Protein AF-A0A819RSC4-F1 (afdb_monomer_lite)

Sequence (464 aa):
MFKIQFNNFFYFHYRSEEEITIDAHLESILASECTMIVLDTIETIIQVVQTTDCHQILLPGLLKILLHAFALNQSTWTLQNLFSHQRAIVYKFPELLFEEDTEHCADLCLRLLKHCSSCLSTVRSHASASLYLLMRQNFEIGNNFSRVKMQATMSLSWLVGQSTSQFNEIFLRKSLRTILTYADGDTDLQESAFPSQVKDLATNLYMILCDTVKLREAKDNPDMEIDLLHRIANCYQNSPDLRLTWLQNMAQKHLAMNHYAEAGMCLAHAASLVAEYLRMLESKSYMPDGCVALQKISMNLLEESAVSDDVVSPGDEGICTGKYFTENGFIGLMEQAAVFLTHAHMYEAVNNIYHVLTPIYEANRDFKKLSQVHSKLHEYFNRILVQGNKRLFGTYFRVGFYGTKFDELDGQEFIYKEPGITKLAEIASRLESFYIDKFGKTQVEMIKDSNDVNRASLDLANKK

Secondary structure (DSSP, 8-state):
-PPP------------HHHHHHHHHHHHHHHHHHHHHHHHHHHHHHHHHHHSS-HHHHHHHHHHHHHHHHHS---HHHHHHHHHHHHHHHHH-THHHHSTT-THHHHHHHHHHHHHT-S-HHHHHHHHHHHHHHHHHHHHHHS--HHHHHHHHHHHHHHHHS--TT--HHHHHHHHHHHHHHHHH-TTTTTSSHHHHHHHHHHHHHHHHHHHHHHHHGGG-HHHHHHHHHHHHHHTTT-HHHHHHHHHHHHHHHHHTT-HHHHHHHHHHHHHHHHHHHHHH---TTS--HHHHHTTT-GGGGGG---STTPPPTTGGGTT-STTSSHHHHHHHHHHHHHHHHHTT-HHHHHHHHHHHHHHHHHTT-HHHHHHHHHHHHHHHHHHHHHGGG----EEEEEE-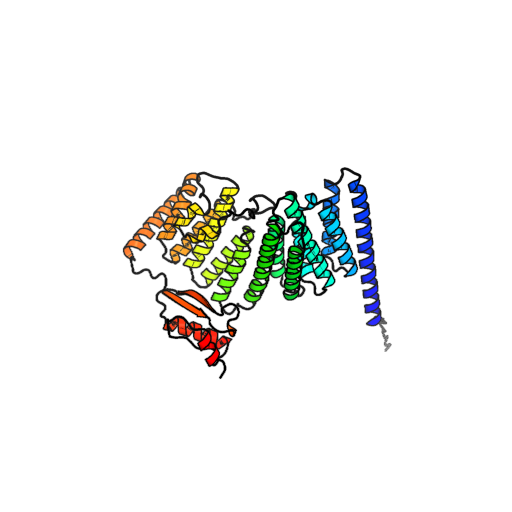-SGGGGGGTT-EEEEEESTT--HHHHHHHHHHHHHHHH-TTS-------S---HHHHTTTTT-

pLDDT: mean 83.89, std 13.03, range [25.47, 96.94]

Radius of gyration: 29.22 Å; chains: 1; bounding box: 73×76×99 Å

Foldseek 3Di:
DDDDDDDDPPPPPPQDPVNVVVVVVVVQVVVLVVLVVLLVVLVVVVVVCVVDVCCVPVLLVSLVVLLVVLVDDHDLVSLLSSLVSLLVSCVVCVCQQQPFPDPSLLSLLLSLLLQLQAPDPSSVLSSLVSLLSNQVSCCVVPVGPLVSLLSNLVSLVVVLVDPDPSGHLVSNLVSLVSNLVVLVVDPVCVVGCSSVNSVLSSVLSNLLSVLSVVLVVCPVPLVSNLVSLVSNLLSCLQQLVSNLVSLQVSLVSCVVVLVLLSSLVSLLLNLLLLLQLLCLVDNDPLADPGQVLLCQLPVCSCVSHPPDPSHDRPPTPCGLVDPLSDPVNSVVSLVSSLVSVVSLLVLSSNVSSVVRCVSVCVVVVVVVVVVVSVVVNVVSVVCCVVCPPVRFNFDKDKDADDDCVVPVRHGPIDIDTGGGDDDPVRVQVVVLVVVCVVPNPVPDDDDPDPDDDDNVVVVVVVVD

Structure (mmCIF, N/CA/C/O backbone):
data_AF-A0A819RSC4-F1
#
_entry.id   AF-A0A819RSC4-F1
#
loop_
_atom_site.group_PDB
_atom_site.id
_atom_site.type_symbol
_atom_site.label_atom_id
_atom_site.label_alt_id
_atom_site.label_comp_id
_atom_site.label_asym_id
_atom_site.label_entity_id
_atom_site.label_seq_id
_atom_site.pdbx_PDB_ins_code
_atom_site.Cartn_x
_atom_site.Cartn_y
_atom_site.Cartn_z
_atom_site.occupancy
_atom_site.B_iso_or_equiv
_atom_site.auth_seq_id
_atom_site.auth_comp_id
_atom_site.auth_asym_id
_atom_site.auth_atom_id
_atom_site.pdbx_PDB_model_num
ATOM 1 N N . MET A 1 1 ? 39.289 43.629 63.176 1.00 40.38 1 MET A N 1
ATOM 2 C CA . MET A 1 1 ? 38.766 43.086 61.903 1.00 40.38 1 MET A CA 1
ATOM 3 C C . MET A 1 1 ? 37.642 42.122 62.261 1.00 40.38 1 MET A C 1
ATOM 5 O O . MET A 1 1 ? 37.923 41.029 62.730 1.00 40.38 1 MET A O 1
ATOM 9 N N . PHE A 1 2 ? 36.389 42.574 62.182 1.00 25.47 2 PHE A N 1
ATOM 10 C CA . PHE A 1 2 ? 35.216 41.759 62.511 1.00 25.47 2 PHE A CA 1
ATOM 11 C C . PHE A 1 2 ? 34.883 40.871 61.309 1.00 25.47 2 PHE A C 1
ATOM 13 O O . PHE A 1 2 ? 34.701 41.382 60.207 1.00 25.47 2 PHE A O 1
ATOM 20 N N . LYS A 1 3 ? 34.860 39.550 61.504 1.00 28.22 3 LYS A N 1
ATOM 21 C CA . LYS A 1 3 ? 34.440 38.581 60.484 1.00 28.22 3 LYS A CA 1
ATOM 22 C C . LYS A 1 3 ? 33.028 38.111 60.825 1.00 28.22 3 LYS A C 1
ATOM 24 O O . LYS A 1 3 ? 32.810 37.572 61.903 1.00 28.22 3 LYS A O 1
ATOM 29 N N . ILE A 1 4 ? 32.093 38.349 59.911 1.00 32.22 4 ILE A N 1
ATOM 30 C CA . ILE A 1 4 ? 30.714 37.857 59.962 1.00 32.22 4 ILE A CA 1
ATOM 31 C C . ILE A 1 4 ? 30.671 36.574 59.126 1.00 32.22 4 ILE A C 1
ATOM 33 O O . ILE A 1 4 ? 31.043 36.594 57.954 1.00 32.22 4 ILE A O 1
ATOM 37 N N . GLN A 1 5 ? 30.255 35.464 59.734 1.00 33.38 5 GLN A N 1
ATOM 38 C CA . GLN A 1 5 ? 30.019 34.189 59.059 1.00 33.38 5 GLN A CA 1
ATOM 39 C C . GLN A 1 5 ? 28.531 34.097 58.700 1.00 33.38 5 GLN A C 1
ATOM 41 O O . GLN A 1 5 ? 27.681 34.062 59.585 1.00 33.38 5 GLN A O 1
ATOM 46 N N . PHE A 1 6 ? 28.217 34.071 57.405 1.00 31.48 6 PHE A N 1
ATOM 47 C CA . PHE A 1 6 ? 26.883 33.729 56.911 1.00 31.48 6 PHE A CA 1
ATOM 48 C C . PHE A 1 6 ? 26.770 32.203 56.821 1.00 31.48 6 PHE A C 1
ATOM 50 O O . PHE A 1 6 ? 27.417 31.590 55.976 1.00 31.48 6 PHE A O 1
ATOM 57 N N . ASN A 1 7 ? 25.945 31.590 57.671 1.00 35.22 7 ASN A N 1
ATOM 58 C CA . ASN A 1 7 ? 25.500 30.211 57.477 1.00 35.22 7 ASN A CA 1
ATOM 59 C C . ASN A 1 7 ? 24.165 30.243 56.725 1.00 35.22 7 ASN A C 1
ATOM 61 O O . ASN A 1 7 ? 23.136 30.590 57.301 1.00 35.22 7 ASN A O 1
ATOM 65 N N . ASN A 1 8 ? 24.183 29.879 55.443 1.00 33.16 8 ASN A N 1
ATOM 66 C CA . ASN A 1 8 ? 22.965 29.573 54.699 1.00 33.16 8 ASN A CA 1
ATOM 67 C C . ASN A 1 8 ? 22.534 28.146 55.072 1.00 33.16 8 ASN A C 1
ATOM 69 O O . ASN A 1 8 ? 23.106 27.174 54.582 1.00 33.16 8 ASN A O 1
ATOM 73 N N . PHE A 1 9 ? 21.548 28.009 55.960 1.00 40.41 9 PHE A N 1
ATOM 74 C CA . PHE A 1 9 ? 20.854 26.741 56.189 1.00 40.41 9 PHE A CA 1
ATOM 75 C C . PHE A 1 9 ? 19.840 26.520 55.057 1.00 40.41 9 PHE A C 1
ATOM 77 O O . PHE A 1 9 ? 18.652 26.780 55.216 1.00 40.41 9 PHE A O 1
ATOM 84 N N . PHE A 1 10 ? 20.299 26.036 53.903 1.00 38.00 10 PHE A N 1
ATOM 85 C CA . PHE A 1 10 ? 19.402 25.340 52.982 1.00 38.00 10 PHE A CA 1
ATOM 86 C C . PHE A 1 10 ? 19.316 23.882 53.435 1.00 38.00 10 PHE A C 1
ATOM 88 O O . PHE A 1 10 ? 20.167 23.062 53.096 1.00 38.00 10 PHE A O 1
ATOM 95 N N . TYR A 1 11 ? 18.293 23.565 54.231 1.00 36.34 11 TYR A N 1
ATOM 96 C CA . TYR A 1 11 ? 17.828 22.189 54.387 1.00 36.34 11 TYR A CA 1
ATOM 97 C C . TYR A 1 11 ? 17.262 21.742 53.032 1.00 36.34 11 TYR A C 1
ATOM 99 O O . TYR A 1 11 ? 16.083 21.931 52.748 1.00 36.34 11 TYR A O 1
ATOM 107 N N . PHE A 1 12 ? 18.096 21.158 52.173 1.00 40.34 12 PHE A N 1
ATOM 108 C CA . PHE A 1 12 ? 17.580 20.232 51.172 1.00 40.34 12 PHE A CA 1
ATOM 109 C C . PHE A 1 12 ? 17.104 19.002 51.947 1.00 40.34 12 PHE A C 1
ATOM 111 O O . PHE A 1 12 ? 17.919 18.226 52.443 1.00 40.34 12 PHE A O 1
ATOM 118 N N . HIS A 1 13 ? 15.788 18.854 52.115 1.00 47.19 13 HIS A N 1
ATOM 119 C CA . HIS A 1 13 ? 15.198 17.559 52.446 1.00 47.19 13 HIS A CA 1
ATOM 120 C C . HIS A 1 13 ? 15.581 16.598 51.315 1.00 47.19 13 HIS A C 1
ATOM 122 O O . HIS A 1 13 ? 14.974 16.609 50.245 1.00 47.19 13 HIS A O 1
ATOM 128 N N . TYR A 1 14 ? 16.636 15.811 51.524 1.00 46.72 14 TYR A N 1
ATOM 129 C CA . TYR A 1 14 ? 16.878 14.611 50.738 1.00 46.72 14 TYR A CA 1
ATOM 130 C C . TYR A 1 14 ? 15.759 13.635 51.098 1.00 46.72 14 TYR A C 1
ATOM 132 O O . TYR A 1 14 ? 15.850 12.928 52.097 1.00 46.72 14 TYR A O 1
ATOM 140 N N . ARG A 1 15 ? 14.671 13.673 50.323 1.00 59.03 15 ARG A N 1
ATOM 141 C CA . ARG A 1 15 ? 13.617 12.654 50.358 1.00 59.03 15 ARG A CA 1
ATOM 142 C C . ARG A 1 15 ? 14.289 11.305 50.100 1.00 59.03 15 ARG A C 1
ATOM 144 O O . ARG A 1 15 ? 15.075 11.198 49.154 1.00 59.03 15 ARG A O 1
ATOM 151 N N . SER A 1 16 ? 14.061 10.321 50.963 1.00 64.44 16 SER A N 1
ATOM 152 C CA . SER A 1 16 ? 14.660 8.993 50.791 1.00 64.44 16 SER A CA 1
ATOM 153 C C . SER A 1 16 ? 14.092 8.323 49.531 1.00 64.44 16 SER A C 1
ATOM 155 O O . SER A 1 16 ? 12.964 8.615 49.130 1.00 64.44 16 SER A O 1
ATOM 157 N N . GLU A 1 17 ? 14.848 7.428 48.880 1.00 67.75 17 GLU A N 1
ATOM 158 C CA . GLU A 1 17 ? 14.327 6.670 47.725 1.00 67.75 17 GLU A CA 1
ATOM 159 C C . GLU A 1 17 ? 13.026 5.932 48.082 1.00 67.75 17 GLU A C 1
ATOM 161 O O . GLU A 1 17 ? 12.098 5.897 47.279 1.00 67.75 17 GLU A O 1
ATOM 166 N N . GLU A 1 18 ? 12.911 5.436 49.317 1.00 70.06 18 GLU A N 1
ATOM 167 C CA . GLU A 1 18 ? 11.704 4.783 49.833 1.00 70.06 18 GLU A CA 1
ATOM 168 C C . GLU A 1 18 ? 10.497 5.734 49.889 1.00 70.06 18 GLU A C 1
ATOM 170 O O . GLU A 1 18 ? 9.427 5.383 49.393 1.00 70.06 18 GLU A O 1
ATOM 175 N N . GLU A 1 19 ? 10.657 6.960 50.399 1.00 73.38 19 GLU A N 1
ATOM 176 C CA . GLU A 1 19 ? 9.581 7.964 50.413 1.00 73.38 19 GLU A CA 1
ATOM 177 C C . GLU A 1 19 ? 9.130 8.335 48.996 1.00 73.38 19 GLU A C 1
ATOM 179 O O . GLU A 1 19 ? 7.933 8.440 48.736 1.00 73.38 19 GLU A O 1
ATOM 184 N N . ILE A 1 20 ? 10.071 8.457 48.054 1.00 75.94 20 ILE A N 1
ATOM 185 C CA . ILE A 1 20 ? 9.758 8.741 46.647 1.00 75.94 20 ILE A CA 1
ATOM 186 C C . ILE A 1 20 ? 8.961 7.584 46.025 1.00 75.94 20 ILE A C 1
ATOM 188 O O . ILE A 1 20 ? 8.004 7.827 45.290 1.00 75.94 20 ILE A O 1
ATOM 192 N N . THR A 1 21 ? 9.312 6.326 46.324 1.00 76.25 21 THR A N 1
ATOM 193 C CA . THR A 1 21 ? 8.556 5.168 45.813 1.00 76.25 21 THR A CA 1
ATOM 194 C C . THR A 1 21 ? 7.151 5.060 46.400 1.00 76.25 21 THR A C 1
ATOM 196 O O . THR A 1 21 ? 6.220 4.703 45.677 1.00 76.25 21 THR A O 1
ATOM 199 N N . ILE A 1 22 ? 6.977 5.390 47.682 1.00 80.94 22 ILE A N 1
ATOM 200 C CA . ILE A 1 22 ? 5.673 5.364 48.353 1.00 80.94 22 ILE A CA 1
ATOM 201 C C . ILE A 1 22 ? 4.768 6.465 47.795 1.00 80.94 22 ILE A C 1
ATOM 203 O O . ILE A 1 22 ? 3.619 6.186 47.452 1.00 80.94 22 ILE A O 1
ATOM 207 N N . ASP A 1 23 ? 5.288 7.683 47.635 1.00 79.94 23 ASP A N 1
ATOM 208 C CA . ASP A 1 23 ? 4.526 8.794 47.061 1.00 79.94 23 ASP A CA 1
ATOM 209 C C . ASP A 1 23 ? 4.118 8.501 45.610 1.00 79.94 23 ASP A C 1
ATOM 211 O O . ASP A 1 23 ? 2.953 8.666 45.254 1.00 79.94 23 ASP A O 1
ATOM 215 N N . ALA A 1 24 ? 5.025 7.954 44.793 1.00 78.00 24 ALA A N 1
ATOM 216 C CA . ALA A 1 24 ? 4.706 7.537 43.426 1.00 78.00 24 ALA A CA 1
ATOM 217 C C . ALA A 1 24 ? 3.633 6.430 43.379 1.00 78.00 24 ALA A C 1
ATOM 219 O O . ALA A 1 24 ? 2.792 6.398 42.477 1.00 78.00 24 ALA A O 1
ATOM 220 N N . HIS A 1 25 ? 3.635 5.517 44.354 1.00 81.88 25 HIS A N 1
ATOM 221 C CA . HIS A 1 25 ? 2.615 4.476 44.460 1.00 81.88 25 HIS A CA 1
ATOM 222 C C . HIS A 1 25 ? 1.244 5.049 44.845 1.00 81.88 25 HIS A C 1
ATOM 224 O O . HIS A 1 25 ? 0.236 4.684 44.238 1.00 81.88 25 HIS A O 1
ATOM 230 N N . LEU A 1 26 ? 1.202 5.979 45.804 1.00 84.75 26 LEU A N 1
ATOM 231 C CA . LEU A 1 26 ? -0.024 6.674 46.202 1.00 84.75 26 LEU A CA 1
ATOM 232 C C . LEU A 1 26 ? -0.603 7.503 45.051 1.00 84.75 26 LEU A C 1
ATOM 234 O O . LEU A 1 26 ? -1.805 7.429 44.795 1.00 84.75 26 LEU A O 1
ATOM 238 N N . GLU A 1 27 ? 0.242 8.226 44.312 1.00 83.38 27 GLU A N 1
ATOM 239 C CA . GLU A 1 27 ? -0.166 8.952 43.105 1.00 83.38 27 GLU A CA 1
ATOM 240 C C . GLU A 1 27 ? -0.742 8.004 42.043 1.00 83.38 27 GLU A C 1
ATOM 242 O O . GLU A 1 27 ? -1.782 8.297 41.451 1.00 83.38 27 GLU A O 1
ATOM 247 N N . SER A 1 28 ? -0.127 6.832 41.842 1.00 81.38 28 SER A N 1
ATOM 248 C CA . SER A 1 28 ? -0.633 5.822 40.906 1.00 81.38 28 SER A CA 1
ATOM 249 C C . SER A 1 28 ? -2.000 5.268 41.315 1.00 81.38 28 SER A C 1
ATOM 251 O O . SER A 1 28 ? -2.834 5.020 40.440 1.00 81.38 28 SER A O 1
ATOM 253 N N . ILE A 1 29 ? -2.235 5.038 42.610 1.00 86.31 29 ILE A N 1
ATOM 254 C CA . ILE A 1 29 ? -3.534 4.565 43.105 1.00 86.31 29 ILE A CA 1
ATOM 255 C C . ILE A 1 29 ? -4.583 5.661 42.931 1.00 86.31 29 ILE A C 1
ATOM 257 O O . ILE A 1 29 ? -5.649 5.400 42.379 1.00 86.31 29 ILE A O 1
ATOM 261 N N . LEU A 1 30 ? -4.267 6.896 43.325 1.00 87.19 30 LEU A N 1
ATOM 262 C CA . LEU A 1 30 ? -5.182 8.025 43.188 1.00 87.19 30 LEU A CA 1
ATOM 263 C C . LEU A 1 30 ? -5.580 8.253 41.723 1.00 87.19 30 LEU A C 1
ATOM 265 O O . LEU A 1 30 ? -6.756 8.446 41.428 1.00 87.19 30 LEU A O 1
ATOM 269 N N . ALA A 1 31 ? -4.626 8.174 40.791 1.00 86.50 31 ALA A N 1
ATOM 270 C CA . ALA A 1 31 ? -4.903 8.284 39.360 1.00 86.50 31 ALA A CA 1
ATOM 271 C C . ALA A 1 31 ? -5.828 7.160 38.849 1.00 86.50 31 ALA A C 1
ATOM 273 O O . ALA A 1 31 ? -6.721 7.411 38.031 1.00 86.50 31 ALA A O 1
ATOM 274 N N . SER A 1 32 ? -5.644 5.934 39.355 1.00 87.00 32 SER A N 1
ATOM 275 C CA . SER A 1 32 ? -6.509 4.791 39.045 1.00 87.00 32 SER A CA 1
ATOM 276 C C . SER A 1 32 ? -7.938 5.021 39.543 1.00 87.00 32 SER A C 1
ATOM 278 O O . SER A 1 32 ? -8.877 4.875 38.763 1.00 87.00 32 SER A O 1
ATOM 280 N N . GLU A 1 33 ? -8.104 5.438 40.799 1.00 88.69 33 GLU A N 1
ATOM 281 C CA . GLU A 1 33 ? -9.415 5.724 41.401 1.00 88.69 33 GLU A CA 1
ATOM 282 C C . GLU A 1 33 ? -10.136 6.869 40.683 1.00 88.69 33 GLU A C 1
ATOM 284 O O . GLU A 1 33 ? -11.301 6.735 40.316 1.00 88.69 33 GLU A O 1
ATOM 289 N N . CYS A 1 34 ? -9.436 7.967 40.381 1.00 89.06 34 CYS A N 1
ATOM 290 C CA . CYS A 1 34 ? -9.998 9.069 39.599 1.00 89.06 34 CYS A CA 1
ATOM 291 C C . CYS A 1 34 ? -10.530 8.589 38.242 1.00 89.06 34 CYS A C 1
ATOM 293 O O . CYS A 1 34 ? -11.625 8.973 37.835 1.00 89.06 34 CYS A O 1
ATOM 295 N N . THR A 1 35 ? -9.783 7.726 37.548 1.00 89.44 35 THR A N 1
ATOM 296 C CA . THR A 1 35 ? -10.214 7.195 36.247 1.00 89.44 35 THR A CA 1
ATOM 297 C C . THR A 1 35 ? -11.414 6.255 36.387 1.00 89.44 35 THR A C 1
ATOM 299 O O . THR A 1 35 ? -12.303 6.278 35.539 1.00 89.44 35 THR A O 1
ATOM 302 N N . MET A 1 36 ? -11.492 5.468 37.463 1.00 90.38 36 MET A N 1
ATOM 303 C CA . MET A 1 36 ? -12.662 4.628 37.737 1.00 90.38 36 MET A CA 1
ATOM 304 C C . MET A 1 36 ? -13.913 5.437 38.048 1.00 90.38 36 MET A C 1
ATOM 306 O O . MET A 1 36 ? -14.967 5.132 37.505 1.00 90.38 36 MET A O 1
ATOM 310 N N . ILE A 1 37 ? -13.796 6.504 38.840 1.00 91.50 37 ILE A N 1
ATOM 311 C CA . ILE A 1 37 ? -14.920 7.411 39.102 1.00 91.50 37 ILE A CA 1
ATOM 312 C C . ILE A 1 37 ? -15.421 8.007 37.783 1.00 91.50 37 ILE A C 1
ATOM 314 O O . ILE A 1 37 ? -16.626 8.066 37.547 1.00 91.50 37 ILE A O 1
ATOM 318 N N . VAL A 1 38 ? -14.509 8.400 36.886 1.00 90.69 38 VAL A N 1
ATOM 319 C CA . VAL A 1 38 ? -14.887 8.865 35.545 1.00 90.69 38 VAL A CA 1
ATOM 320 C C . VAL A 1 38 ? -15.645 7.774 34.783 1.00 90.69 38 VAL A C 1
ATOM 322 O O . VAL A 1 38 ? -16.690 8.069 34.210 1.00 90.69 38 VAL A O 1
ATOM 325 N N . LEU A 1 39 ? -15.194 6.517 34.811 1.00 90.12 39 LEU A N 1
ATOM 326 C CA . LEU A 1 39 ? -15.915 5.409 34.173 1.00 90.12 39 LEU A CA 1
ATOM 327 C C . LEU A 1 39 ? -17.315 5.187 34.756 1.00 90.12 39 LEU A C 1
ATOM 329 O O . LEU A 1 39 ? -18.268 5.071 33.989 1.00 90.12 39 LEU A O 1
ATOM 333 N N . ASP A 1 40 ? -17.461 5.213 36.079 1.00 90.88 40 ASP A N 1
ATOM 334 C CA . ASP A 1 40 ? -18.761 5.061 36.740 1.00 90.88 40 ASP A CA 1
ATOM 335 C C . ASP A 1 40 ? -19.718 6.204 36.365 1.00 90.88 40 ASP A C 1
ATOM 337 O O . ASP A 1 40 ? -20.911 5.991 36.119 1.00 90.88 40 ASP A O 1
ATOM 341 N N . THR A 1 41 ? -19.198 7.433 36.248 1.00 89.94 41 THR A N 1
ATOM 342 C CA . THR A 1 41 ? -19.998 8.565 35.757 1.00 89.94 41 THR A CA 1
ATOM 343 C C . THR A 1 41 ? -20.386 8.399 34.289 1.00 89.94 41 THR A C 1
ATOM 345 O O . THR A 1 41 ? -21.525 8.700 33.939 1.00 89.94 41 THR A O 1
ATOM 348 N N . ILE A 1 42 ? -19.496 7.870 33.440 1.00 88.69 42 ILE A N 1
ATOM 349 C CA . ILE A 1 42 ? -19.799 7.567 32.035 1.00 88.69 42 ILE A CA 1
ATOM 350 C C . ILE A 1 42 ? -20.917 6.525 31.946 1.00 88.69 42 ILE A C 1
ATOM 352 O O . ILE A 1 42 ? -21.870 6.746 31.206 1.00 88.69 42 ILE A O 1
ATOM 356 N N . GLU A 1 43 ? -20.857 5.436 32.717 1.00 87.75 43 GLU A N 1
ATOM 357 C CA . GLU A 1 43 ? -21.907 4.407 32.711 1.00 87.75 43 GLU A CA 1
ATOM 358 C C . GLU A 1 43 ? -23.248 4.971 33.198 1.00 87.75 43 GLU A C 1
ATOM 360 O O . GLU A 1 43 ? -24.289 4.711 32.594 1.00 87.75 43 GLU A O 1
ATOM 365 N N . THR A 1 44 ? -23.228 5.821 34.228 1.00 87.81 44 THR A N 1
ATOM 366 C CA . THR A 1 44 ? -24.434 6.514 34.707 1.00 87.81 44 THR A CA 1
ATOM 367 C C . THR A 1 44 ? -25.038 7.392 33.607 1.00 87.81 44 THR A C 1
ATOM 369 O O . THR A 1 44 ? -26.248 7.364 33.382 1.00 87.81 44 THR A O 1
ATOM 372 N N . ILE A 1 45 ? -24.208 8.143 32.874 1.00 86.31 45 ILE A N 1
ATOM 373 C CA . ILE A 1 45 ? -24.672 8.959 31.744 1.00 86.31 45 ILE A CA 1
ATOM 374 C C . ILE A 1 45 ? -25.218 8.063 30.629 1.00 86.31 45 ILE A C 1
ATOM 376 O O . ILE A 1 45 ? -26.273 8.376 30.087 1.00 86.31 45 ILE A O 1
ATOM 380 N N . ILE A 1 46 ? -24.565 6.942 30.305 1.00 85.81 46 ILE A N 1
ATOM 381 C CA . ILE A 1 46 ? -25.042 5.992 29.288 1.00 85.81 46 ILE A CA 1
ATOM 382 C C . ILE A 1 46 ? -26.429 5.456 29.653 1.00 85.81 46 ILE A C 1
ATOM 384 O O . ILE A 1 46 ? -27.298 5.410 28.787 1.00 85.81 46 ILE A O 1
ATOM 388 N N . GLN A 1 47 ? -26.668 5.101 30.918 1.00 85.94 47 GLN A N 1
ATOM 389 C CA . GLN A 1 47 ? -27.981 4.637 31.380 1.00 85.94 47 GLN A CA 1
ATOM 390 C C . GLN A 1 47 ? -29.065 5.710 31.219 1.00 85.94 47 GLN A C 1
ATOM 392 O O . GLN A 1 47 ? -30.164 5.410 30.760 1.00 85.94 47 GLN A O 1
ATOM 397 N N . VAL A 1 48 ? -28.758 6.973 31.534 1.00 84.94 48 VAL A N 1
ATOM 398 C CA . VAL A 1 48 ? -29.692 8.092 31.321 1.00 84.94 48 VAL A CA 1
ATOM 399 C C . VAL A 1 48 ? -29.933 8.321 29.830 1.00 84.94 48 VAL A C 1
ATOM 401 O O . VAL A 1 48 ? -31.075 8.471 29.397 1.00 84.94 48 VAL A O 1
ATOM 404 N N . VAL A 1 49 ? -28.873 8.291 29.025 1.00 83.62 49 VAL A N 1
ATOM 405 C CA . VAL A 1 49 ? -28.950 8.431 27.570 1.00 83.62 49 VAL A CA 1
ATOM 406 C C . VAL A 1 49 ? -29.804 7.318 26.964 1.00 83.62 49 VAL A C 1
ATOM 408 O O . VAL A 1 49 ? -30.616 7.612 26.111 1.00 83.62 49 VAL A O 1
ATOM 411 N N . GLN A 1 50 ? -29.753 6.078 27.454 1.00 81.12 50 GLN A N 1
ATOM 412 C CA . GLN A 1 50 ? -30.659 5.004 27.010 1.00 81.12 50 GLN A CA 1
ATOM 413 C C . GLN A 1 50 ? -32.148 5.290 27.235 1.00 81.12 50 GLN A C 1
ATOM 415 O O . GLN A 1 50 ? -32.990 4.717 26.551 1.00 81.12 50 GLN A O 1
ATOM 420 N N . THR A 1 51 ? -32.478 6.160 28.188 1.00 81.19 51 THR A N 1
ATOM 421 C CA . THR A 1 51 ? -33.863 6.551 28.484 1.00 81.19 51 THR A CA 1
ATOM 422 C C . THR A 1 51 ? -34.300 7.841 27.790 1.00 81.19 51 THR A C 1
ATOM 424 O O . THR A 1 51 ? -35.470 8.206 27.884 1.00 81.19 51 THR A O 1
ATOM 427 N N . THR A 1 52 ? -33.387 8.540 27.106 1.00 74.44 52 THR A N 1
ATOM 428 C CA . THR A 1 52 ? -33.624 9.878 26.548 1.00 74.44 52 THR A CA 1
ATOM 429 C C . THR A 1 52 ? -33.157 9.933 25.092 1.00 74.44 52 THR A C 1
ATOM 431 O O . THR A 1 52 ? -32.041 9.522 24.812 1.00 74.44 52 THR A O 1
ATOM 434 N N . ASP A 1 53 ? -33.903 10.551 24.171 1.00 70.44 53 ASP A N 1
ATOM 435 C CA . ASP A 1 53 ? -33.532 10.641 22.737 1.00 70.44 53 ASP A CA 1
ATOM 436 C C . ASP A 1 53 ? -32.292 11.534 22.436 1.00 70.44 53 ASP A C 1
ATOM 438 O O . ASP A 1 53 ? -32.095 12.023 21.326 1.00 70.44 53 ASP A O 1
ATOM 442 N N . CYS A 1 54 ? -31.418 11.787 23.416 1.00 70.94 54 CYS A N 1
ATOM 443 C CA . CYS A 1 54 ? -30.248 12.669 23.319 1.00 70.94 54 CYS A CA 1
ATOM 444 C C . CYS A 1 54 ? -28.963 11.955 22.843 1.00 70.94 54 CYS A C 1
ATOM 446 O O . CYS A 1 54 ? -27.859 12.483 23.021 1.00 70.94 54 CYS A O 1
ATOM 448 N N . HIS A 1 55 ? -29.090 10.761 22.258 1.00 71.88 55 HIS A N 1
ATOM 449 C CA . HIS A 1 55 ? -27.987 9.878 21.861 1.00 71.88 55 HIS A CA 1
ATOM 450 C C . HIS A 1 55 ? -26.924 10.572 20.998 1.00 71.88 55 HIS A C 1
ATOM 452 O O . HIS A 1 55 ? -25.737 10.525 21.323 1.00 71.88 55 HIS A O 1
ATOM 458 N N . GLN A 1 56 ? -27.353 11.281 19.951 1.00 69.12 56 GLN A N 1
ATOM 459 C CA . GLN A 1 56 ? -26.466 11.866 18.938 1.00 69.12 56 GLN A CA 1
ATOM 460 C C . GLN A 1 56 ? -25.534 12.965 19.480 1.00 69.12 56 GLN A C 1
ATOM 462 O O . GLN A 1 56 ? -24.487 13.229 18.898 1.00 69.12 56 GLN A O 1
ATOM 467 N N . ILE A 1 57 ? -25.877 13.598 20.609 1.00 74.56 57 ILE A N 1
ATOM 468 C CA . ILE A 1 57 ? -25.112 14.730 21.158 1.00 74.56 57 ILE A CA 1
ATOM 469 C C . ILE A 1 57 ? -24.102 14.263 22.214 1.00 74.56 57 ILE A C 1
ATOM 471 O O . ILE A 1 57 ? -22.964 14.731 22.243 1.00 74.56 57 ILE A O 1
ATOM 475 N N . LEU A 1 58 ? -24.510 13.353 23.104 1.00 80.19 58 LEU A N 1
ATOM 476 C CA . LEU A 1 58 ? -23.717 12.989 24.284 1.00 80.19 58 LEU A CA 1
ATOM 477 C C . LEU A 1 58 ? -22.720 11.856 24.011 1.00 80.19 58 LEU A C 1
ATOM 479 O O . LEU A 1 58 ? -21.595 11.904 24.513 1.00 80.19 58 LEU A O 1
ATOM 483 N N . LEU A 1 59 ? -23.091 10.865 23.193 1.00 80.94 59 LEU A N 1
ATOM 484 C CA . LEU A 1 59 ? -22.260 9.683 22.930 1.00 80.94 59 LEU A CA 1
ATOM 485 C C . LEU A 1 59 ? -20.883 10.009 22.312 1.00 80.94 59 LEU A C 1
ATOM 487 O O . LEU A 1 59 ? -19.890 9.463 22.804 1.00 80.94 59 LEU A O 1
ATOM 491 N N . PRO A 1 60 ? -20.751 10.931 21.332 1.00 82.31 60 PRO A N 1
ATOM 492 C CA . PRO A 1 60 ? -19.438 11.306 20.800 1.00 82.31 60 PRO A CA 1
ATOM 493 C C . PRO A 1 60 ? -18.522 11.929 21.862 1.00 82.31 60 PRO A C 1
ATOM 495 O O . PRO A 1 60 ? -17.319 11.670 21.890 1.00 82.31 60 PRO A O 1
ATOM 498 N N . GLY A 1 61 ? -19.086 12.729 22.775 1.00 84.19 61 GLY A N 1
ATOM 499 C CA . GLY A 1 61 ? -18.344 13.322 23.889 1.00 84.19 61 GLY A CA 1
ATOM 500 C C . GLY A 1 61 ? -17.815 12.268 24.862 1.00 84.19 61 GLY A C 1
ATOM 501 O O . GLY A 1 61 ? -16.643 12.307 25.235 1.00 84.19 61 GLY A O 1
ATOM 502 N N . LEU A 1 62 ? -18.649 11.285 25.218 1.00 85.75 62 LEU A N 1
ATOM 503 C CA . LEU A 1 62 ? -18.253 10.167 26.083 1.00 85.75 62 LEU A CA 1
ATOM 504 C C . LEU A 1 62 ? -17.147 9.322 25.446 1.00 85.75 62 LEU A C 1
ATOM 506 O O . LEU A 1 62 ? -16.174 8.964 26.113 1.00 85.75 62 LEU A O 1
ATOM 510 N N . LEU A 1 63 ? -17.253 9.058 24.142 1.00 85.31 63 LEU A N 1
ATOM 511 C CA . LEU A 1 63 ? -16.237 8.320 23.404 1.00 85.31 63 LEU A CA 1
ATOM 512 C C . LEU A 1 63 ? -14.896 9.065 23.386 1.00 85.31 63 LEU A C 1
ATOM 514 O O . LEU A 1 63 ? -13.863 8.446 23.627 1.00 85.31 63 LEU A O 1
ATOM 518 N N . LYS A 1 64 ? -14.891 10.392 23.199 1.00 86.75 64 LYS A N 1
ATOM 519 C CA . LYS A 1 64 ? -13.667 11.211 23.294 1.00 86.75 64 LYS A CA 1
ATOM 520 C C . LYS A 1 64 ? -13.008 11.127 24.671 1.00 86.75 64 LYS A C 1
ATOM 522 O O . LYS A 1 64 ? -11.784 11.035 24.747 1.00 86.75 64 LYS A O 1
ATOM 527 N N . ILE A 1 65 ? -13.789 11.126 25.755 1.00 89.19 65 ILE A N 1
ATOM 528 C CA . ILE A 1 65 ? -13.255 10.978 27.121 1.00 89.19 65 ILE A CA 1
ATOM 529 C C . ILE A 1 65 ? -12.605 9.600 27.290 1.00 89.19 65 ILE A C 1
ATOM 531 O O . ILE A 1 65 ? -11.497 9.494 27.815 1.00 89.19 65 ILE A O 1
ATOM 535 N N . LEU A 1 66 ? -13.258 8.548 26.800 1.00 89.19 66 LEU A N 1
ATOM 536 C CA . LEU A 1 66 ? -12.746 7.182 26.872 1.00 89.19 66 LEU A CA 1
ATOM 537 C C . LEU A 1 66 ? -11.483 6.985 26.010 1.00 89.19 66 LEU A C 1
ATOM 539 O O . LEU A 1 66 ? -10.519 6.365 26.460 1.00 89.19 66 LEU A O 1
ATOM 543 N N . LEU A 1 67 ? -11.431 7.579 24.815 1.00 89.00 67 LEU A N 1
ATOM 544 C CA . LEU A 1 67 ? -10.234 7.612 23.965 1.00 89.00 67 LEU A CA 1
ATOM 545 C C . LEU A 1 67 ? -9.081 8.374 24.625 1.00 89.00 67 LEU A C 1
ATOM 547 O O . LEU A 1 67 ? -7.939 7.908 24.611 1.00 89.00 67 LEU A O 1
ATOM 551 N N . HIS A 1 68 ? -9.379 9.502 25.276 1.00 89.69 68 HIS A N 1
ATOM 552 C CA . HIS A 1 68 ? -8.395 10.236 26.062 1.00 89.69 68 HIS A CA 1
ATOM 553 C C . HIS A 1 68 ? -7.861 9.382 27.219 1.00 89.69 68 HIS A C 1
ATOM 555 O O . HIS A 1 68 ? -6.649 9.293 27.399 1.00 89.69 68 HIS A O 1
ATOM 561 N N . ALA A 1 69 ? -8.730 8.670 27.942 1.00 89.06 69 ALA A N 1
ATOM 562 C CA . ALA A 1 69 ? -8.315 7.762 29.007 1.00 89.06 69 ALA A CA 1
ATOM 563 C C . ALA A 1 69 ? -7.391 6.639 28.493 1.00 89.06 69 ALA A C 1
ATOM 565 O O . ALA A 1 69 ? -6.398 6.334 29.153 1.00 89.06 69 ALA A O 1
ATOM 566 N N . PHE A 1 70 ? -7.641 6.089 27.296 1.00 88.44 70 PHE A N 1
ATOM 567 C CA . PHE A 1 70 ? -6.750 5.117 26.642 1.00 88.44 70 PHE A CA 1
ATOM 568 C C . PHE A 1 70 ? -5.396 5.687 26.202 1.00 88.44 70 PHE A C 1
ATOM 570 O O . PHE A 1 70 ? -4.439 4.921 26.044 1.00 88.44 70 PHE A O 1
ATOM 577 N N . ALA A 1 71 ? -5.315 6.995 25.946 1.00 86.50 71 ALA A N 1
ATOM 578 C CA . ALA A 1 71 ? -4.081 7.668 25.552 1.00 86.50 71 ALA A CA 1
ATOM 579 C C . ALA A 1 71 ? -3.118 7.881 26.731 1.00 86.50 71 ALA A C 1
ATOM 581 O O . ALA A 1 71 ? -1.908 7.999 26.513 1.00 86.50 71 ALA A O 1
ATOM 582 N N . LEU A 1 72 ? -3.648 7.921 27.956 1.00 85.81 72 LEU A N 1
ATOM 583 C CA . LEU A 1 72 ? -2.892 8.104 29.191 1.00 85.81 72 LEU A CA 1
ATOM 584 C C . LEU A 1 72 ? -2.219 6.801 29.658 1.00 85.81 72 LEU A C 1
ATOM 586 O O . LEU A 1 72 ? -2.592 5.693 29.267 1.00 85.81 72 LEU A O 1
ATOM 590 N N . ASN A 1 73 ? -1.222 6.934 30.536 1.00 82.00 73 ASN A N 1
ATOM 591 C CA . ASN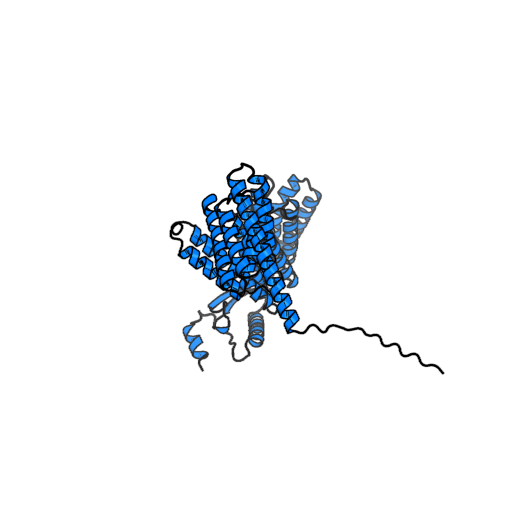 A 1 73 ? -0.570 5.795 31.185 1.00 82.00 73 ASN A CA 1
ATOM 592 C C . ASN A 1 73 ? -1.446 5.280 32.332 1.00 82.00 73 ASN A C 1
ATOM 594 O O . ASN A 1 73 ? -1.326 5.730 33.467 1.00 82.00 73 ASN A O 1
ATOM 598 N N . GLN A 1 74 ? -2.338 4.350 32.010 1.00 85.62 74 GLN A N 1
ATOM 599 C CA . GLN A 1 74 ? -3.295 3.780 32.953 1.00 85.62 74 GLN A CA 1
ATOM 600 C C . GLN A 1 74 ? -2.768 2.510 33.628 1.00 85.62 74 GLN A C 1
ATOM 602 O O . GLN A 1 74 ? -1.931 1.790 33.077 1.00 85.62 74 GLN A O 1
ATOM 607 N N . SER A 1 75 ? -3.299 2.209 34.816 1.00 88.06 75 SER A N 1
ATOM 608 C CA . SER A 1 75 ? -3.011 0.949 35.505 1.00 88.06 75 SER A CA 1
ATOM 609 C C . SER A 1 75 ? -3.617 -0.243 34.749 1.00 88.06 75 SER A C 1
ATOM 611 O O . SER A 1 75 ? -4.608 -0.106 34.028 1.00 88.06 75 SER A O 1
ATOM 613 N N . THR A 1 76 ? -3.063 -1.444 34.940 1.00 87.50 76 THR A N 1
ATOM 614 C CA . THR A 1 76 ? -3.589 -2.673 34.316 1.00 87.50 76 THR A CA 1
ATOM 615 C C . THR A 1 76 ? -5.061 -2.901 34.647 1.00 87.50 76 THR A C 1
ATOM 617 O O . THR A 1 76 ? -5.832 -3.287 33.774 1.00 87.50 76 THR A O 1
ATOM 620 N N . TRP A 1 77 ? -5.451 -2.653 35.898 1.00 88.00 77 TRP A N 1
ATOM 621 C CA . TRP A 1 77 ? -6.821 -2.860 36.354 1.00 88.00 77 TRP A CA 1
ATOM 622 C C . TRP A 1 77 ? -7.777 -1.821 35.750 1.00 88.00 77 TRP A C 1
ATOM 624 O O . TRP A 1 77 ? -8.817 -2.182 35.202 1.00 88.00 77 TRP A O 1
ATOM 634 N N . THR A 1 78 ? -7.378 -0.548 35.716 1.00 89.81 78 THR A N 1
ATOM 635 C CA . THR A 1 78 ? -8.143 0.513 35.041 1.00 89.81 78 THR A CA 1
ATOM 636 C C . THR A 1 78 ? -8.316 0.218 33.550 1.00 89.81 78 THR A C 1
ATOM 638 O O . THR A 1 78 ? -9.411 0.371 33.015 1.00 89.81 78 THR A O 1
ATOM 641 N N . LEU A 1 79 ? -7.267 -0.266 32.871 1.00 91.88 79 LEU A N 1
ATOM 642 C CA . LEU A 1 79 ? -7.332 -0.645 31.457 1.00 91.88 79 LEU A CA 1
ATOM 643 C C . LEU A 1 79 ? -8.333 -1.776 31.203 1.00 91.88 79 LEU A C 1
ATOM 645 O O . LEU A 1 79 ? -9.072 -1.716 30.225 1.00 91.88 79 LEU A O 1
ATOM 649 N N . GLN A 1 80 ? -8.401 -2.787 32.073 1.00 92.44 80 GLN A N 1
ATOM 650 C CA . GLN A 1 80 ? -9.393 -3.863 31.951 1.00 92.44 80 GLN A CA 1
ATOM 651 C C . GLN A 1 80 ? -10.823 -3.316 31.970 1.00 92.44 80 GLN A C 1
ATOM 653 O O . GLN A 1 80 ? -11.634 -3.689 31.118 1.00 92.44 80 GLN A O 1
ATOM 658 N N . ASN A 1 81 ? -11.109 -2.393 32.890 1.00 91.38 81 ASN A N 1
ATOM 659 C CA . ASN A 1 81 ? -12.411 -1.738 32.981 1.00 91.38 81 ASN A CA 1
ATOM 660 C C . ASN A 1 81 ? -12.676 -0.823 31.780 1.00 91.38 81 ASN A C 1
ATOM 662 O O . ASN A 1 81 ? -13.772 -0.876 31.223 1.00 91.38 81 ASN A O 1
ATOM 666 N N . LEU A 1 82 ? -11.675 -0.065 31.316 1.00 93.06 82 LEU A N 1
ATOM 667 C CA . LEU A 1 82 ? -11.761 0.747 30.096 1.00 93.06 82 LEU A CA 1
ATOM 668 C C . LEU A 1 82 ? -12.125 -0.105 28.875 1.00 93.06 82 LEU A C 1
ATOM 670 O O . LEU A 1 82 ? -13.046 0.241 28.141 1.00 93.06 82 LEU A O 1
ATOM 674 N N . PHE A 1 83 ? -11.458 -1.246 28.671 1.00 94.12 83 PHE A N 1
ATOM 675 C CA . PHE A 1 83 ? -11.775 -2.151 27.564 1.00 94.12 83 PHE A CA 1
ATOM 676 C C . PHE A 1 83 ? -13.180 -2.749 27.678 1.00 94.12 83 PHE A C 1
ATOM 678 O O . PHE A 1 83 ? -13.847 -2.940 26.665 1.00 94.12 83 PHE A O 1
ATOM 685 N N . SER A 1 84 ? -13.644 -3.061 28.888 1.00 92.06 84 SER A N 1
ATOM 686 C CA . SER A 1 84 ? -15.002 -3.575 29.098 1.00 92.06 84 SER A CA 1
ATOM 687 C C . SER A 1 84 ? -16.070 -2.528 28.777 1.00 92.06 84 SER A C 1
ATOM 689 O O . SER A 1 84 ? -17.000 -2.842 28.038 1.00 92.06 84 SER A O 1
ATOM 691 N N . HIS A 1 85 ? -15.896 -1.282 29.231 1.00 90.75 85 HIS A N 1
ATOM 692 C CA . HIS A 1 85 ? -16.795 -0.176 28.883 1.00 90.75 85 HIS A CA 1
ATOM 693 C C . HIS A 1 85 ? -16.748 0.136 27.386 1.00 90.75 85 HIS A C 1
ATOM 695 O O . HIS A 1 85 ? -17.790 0.295 26.758 1.00 90.75 85 HIS A O 1
ATOM 701 N N . GLN A 1 86 ? -15.554 0.141 26.787 1.00 92.69 86 GLN A N 1
ATOM 702 C CA . GLN A 1 86 ? -15.384 0.318 25.347 1.00 92.69 86 GLN A CA 1
ATOM 703 C C . GLN A 1 86 ? -16.189 -0.720 24.562 1.00 92.69 86 GLN A C 1
ATOM 705 O O . GLN A 1 86 ? -16.973 -0.347 23.696 1.00 92.69 86 GLN A O 1
ATOM 710 N N . ARG A 1 87 ? -16.045 -2.013 24.879 1.00 93.12 87 ARG A N 1
ATOM 711 C CA . ARG A 1 87 ? -16.806 -3.078 24.209 1.00 93.12 87 ARG A CA 1
ATOM 712 C C . ARG A 1 87 ? -18.312 -2.926 24.409 1.00 93.12 87 ARG A C 1
ATOM 714 O O . ARG A 1 87 ? -19.060 -3.106 23.455 1.00 93.12 87 ARG A O 1
ATOM 721 N N . ALA A 1 88 ? -18.749 -2.570 25.618 1.00 90.75 88 ALA A N 1
ATOM 722 C CA . ALA A 1 88 ? -20.162 -2.357 25.914 1.00 90.75 88 ALA A CA 1
ATOM 723 C C . ALA A 1 88 ? -20.757 -1.199 25.097 1.00 90.75 88 ALA A C 1
ATOM 725 O O . ALA A 1 88 ? -21.856 -1.340 24.570 1.00 90.75 88 ALA A O 1
ATOM 726 N N . ILE A 1 89 ? -20.032 -0.085 24.952 1.00 87.75 89 ILE A N 1
ATOM 727 C CA . ILE A 1 89 ? -20.465 1.061 24.141 1.00 87.75 89 ILE A CA 1
ATOM 728 C C . ILE A 1 89 ? -20.564 0.671 22.668 1.00 87.75 89 ILE A C 1
ATOM 730 O O . ILE A 1 89 ? -21.588 0.939 22.052 1.00 87.75 89 ILE A O 1
ATOM 734 N N . VAL A 1 90 ? -19.542 0.005 22.120 1.00 88.81 90 VAL A N 1
ATOM 735 C CA . VAL A 1 90 ? -19.532 -0.417 20.708 1.00 88.81 90 VAL A CA 1
ATOM 736 C C . VAL A 1 90 ? -20.664 -1.388 20.400 1.00 88.81 90 VAL A C 1
ATOM 738 O O . VAL A 1 90 ? -21.307 -1.255 19.370 1.00 88.81 90 VAL A O 1
ATOM 741 N N . TYR A 1 91 ? -20.930 -2.335 21.299 1.00 88.31 91 TYR A N 1
ATOM 742 C CA . TYR A 1 91 ? -22.018 -3.293 21.129 1.00 88.31 91 TYR A CA 1
ATOM 743 C C . TYR A 1 91 ? -23.405 -2.638 21.249 1.00 88.31 91 TYR A C 1
ATOM 745 O O . TYR A 1 91 ? -24.327 -2.998 20.528 1.00 88.31 91 TYR A O 1
ATOM 753 N N . LYS A 1 92 ? -23.577 -1.675 22.168 1.00 87.44 92 LYS A N 1
ATOM 754 C CA . LYS A 1 92 ? -24.863 -0.983 22.381 1.00 87.44 92 LYS A CA 1
ATOM 755 C C . LYS A 1 92 ? -25.162 0.070 21.309 1.00 87.44 92 LYS A C 1
ATOM 757 O O . LYS A 1 92 ? -26.327 0.283 20.996 1.00 87.44 92 LYS A O 1
ATOM 762 N N . PHE A 1 93 ? -24.135 0.753 20.805 1.00 84.94 93 PHE A N 1
ATOM 763 C CA . PHE A 1 93 ? -24.256 1.887 19.886 1.00 84.94 93 PHE A CA 1
ATOM 764 C C . PHE A 1 93 ? -23.234 1.770 18.746 1.00 84.94 93 PHE A C 1
ATOM 766 O O . PHE A 1 93 ? -22.309 2.584 18.664 1.00 84.94 93 PHE A O 1
ATOM 773 N N . PRO A 1 94 ? -23.358 0.760 17.872 1.00 82.94 94 PRO A N 1
ATOM 774 C CA . PRO A 1 94 ? -22.394 0.561 16.796 1.00 82.94 94 PRO A CA 1
ATOM 775 C C . PRO A 1 94 ? -22.436 1.704 15.763 1.00 82.94 94 PRO A C 1
ATOM 777 O O . PRO A 1 94 ? -21.395 2.097 15.239 1.00 82.94 94 PRO A O 1
ATOM 780 N N . GLU A 1 95 ? -23.605 2.321 15.561 1.00 79.38 95 GLU A N 1
ATOM 781 C CA . GLU A 1 95 ? -23.821 3.501 14.702 1.00 79.38 95 GLU A CA 1
ATOM 782 C C . GLU A 1 95 ? -22.849 4.651 15.030 1.00 79.38 95 GLU A C 1
ATOM 784 O O . GLU A 1 95 ? -22.311 5.290 14.131 1.00 79.38 95 GLU A O 1
ATOM 789 N N . LEU A 1 96 ? -22.487 4.826 16.310 1.00 78.31 96 LEU A N 1
ATOM 790 C CA . LEU A 1 96 ? -21.554 5.865 16.766 1.00 78.31 96 LEU A CA 1
ATOM 791 C C . LEU A 1 96 ? -20.171 5.795 16.096 1.00 78.31 96 LEU A C 1
ATOM 793 O O . LEU A 1 96 ? -19.486 6.813 15.985 1.00 78.31 96 LEU A O 1
ATOM 797 N N . LEU A 1 97 ? -19.719 4.594 15.733 1.00 77.06 97 LEU A N 1
ATOM 798 C CA . LEU A 1 97 ? -18.401 4.364 15.139 1.00 77.06 97 LEU A CA 1
ATOM 799 C C . LEU A 1 97 ? -18.450 4.105 13.640 1.00 77.06 97 LEU A C 1
ATOM 801 O O . LEU A 1 97 ? -17.423 4.283 12.986 1.00 77.06 97 LEU A O 1
ATOM 805 N N . PHE A 1 98 ? -19.584 3.624 13.129 1.00 75.75 98 PHE A N 1
ATOM 806 C CA . PHE A 1 98 ? -19.684 3.095 11.772 1.00 75.75 98 PHE A CA 1
ATOM 807 C C . PHE A 1 98 ? -20.517 3.965 10.823 1.00 75.75 98 PHE A C 1
ATOM 809 O O . PHE A 1 98 ? -20.433 3.739 9.621 1.00 75.75 98 PHE A O 1
ATOM 816 N N . GLU A 1 99 ? -21.212 5.000 11.307 1.00 71.12 99 GLU A N 1
ATOM 817 C CA . GLU A 1 99 ? -21.801 6.035 10.444 1.00 71.12 99 GLU A CA 1
ATOM 818 C C . GLU A 1 99 ? -20.734 6.971 9.842 1.00 71.12 99 GLU A C 1
ATOM 820 O O . GLU A 1 99 ? -19.664 7.198 10.432 1.00 71.12 99 GLU A O 1
ATOM 825 N N . GLU A 1 100 ? -21.021 7.474 8.638 1.00 54.31 100 GLU A N 1
ATOM 826 C CA . GLU A 1 100 ? -20.199 8.418 7.870 1.00 54.31 100 GLU A CA 1
ATOM 827 C C . GLU A 1 100 ? -19.911 9.669 8.739 1.00 54.31 100 GLU A C 1
ATOM 829 O O . GLU A 1 100 ? -20.816 10.184 9.385 1.00 54.31 100 GLU A O 1
ATOM 834 N N . ASP A 1 101 ? -18.645 10.114 8.814 1.00 55.28 101 ASP A N 1
ATOM 835 C CA . ASP A 1 101 ? -18.131 11.302 9.554 1.00 55.28 101 ASP A CA 1
ATOM 836 C C . ASP A 1 101 ? -17.485 11.127 10.947 1.00 55.28 101 ASP A C 1
ATOM 838 O O . ASP A 1 101 ? -17.202 12.115 11.634 1.00 55.28 101 ASP A O 1
ATOM 842 N N . THR A 1 102 ? -17.141 9.914 11.394 1.00 61.84 102 THR A N 1
ATOM 843 C CA . THR A 1 102 ? -16.511 9.748 12.726 1.00 61.84 102 THR A CA 1
ATOM 844 C C . THR A 1 102 ? -15.011 9.401 12.696 1.00 61.84 102 THR A C 1
ATOM 846 O O . THR A 1 102 ? -14.611 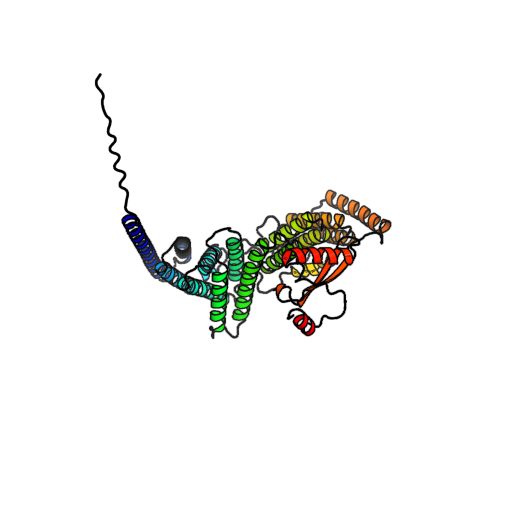8.242 12.592 1.00 61.84 102 THR A O 1
ATOM 849 N N . GLU A 1 103 ? -14.150 10.406 12.938 1.00 73.81 103 GLU A N 1
ATOM 850 C CA . GLU A 1 103 ? -12.694 10.249 13.203 1.00 73.81 103 GLU A CA 1
ATOM 851 C C . GLU A 1 103 ? -12.388 9.316 14.398 1.00 73.81 103 GLU A C 1
ATOM 853 O O . GLU A 1 103 ? -11.268 8.839 14.590 1.00 73.81 103 GLU A O 1
ATOM 858 N N . HIS A 1 104 ? -13.395 9.031 15.224 1.00 83.19 104 HIS A N 1
ATOM 859 C CA . HIS A 1 104 ? -13.265 8.236 16.439 1.00 83.19 104 HIS A CA 1
ATOM 860 C C . HIS A 1 104 ? -12.887 6.772 16.176 1.00 83.19 104 HIS A C 1
ATOM 862 O O . HIS A 1 104 ? -12.195 6.179 17.002 1.00 83.19 104 HIS A O 1
ATOM 868 N N . CYS A 1 105 ? -13.302 6.187 15.044 1.00 86.75 105 CYS A N 1
ATOM 869 C CA . CYS A 1 105 ? -12.929 4.813 14.693 1.00 86.75 105 CYS A CA 1
ATOM 870 C C . CYS A 1 105 ? -11.416 4.696 14.439 1.00 86.75 105 CYS A C 1
ATOM 872 O O . CYS A 1 105 ? -10.778 3.745 14.901 1.00 86.75 105 CYS A O 1
ATOM 874 N N . ALA A 1 106 ? -10.828 5.713 13.799 1.00 85.38 106 ALA A N 1
ATOM 875 C CA . ALA A 1 106 ? -9.392 5.807 13.558 1.00 85.38 106 ALA A CA 1
ATOM 876 C C . ALA A 1 106 ? -8.595 5.898 14.871 1.00 85.38 106 ALA A C 1
ATOM 878 O O . ALA A 1 106 ? -7.709 5.075 15.111 1.00 85.38 106 ALA A O 1
ATOM 879 N N . ASP A 1 107 ? -8.940 6.842 15.760 1.00 87.69 107 ASP A N 1
ATOM 880 C CA . ASP A 1 107 ? -8.250 6.985 17.055 1.00 87.69 107 ASP A CA 1
ATOM 881 C C . ASP A 1 107 ? -8.442 5.728 17.917 1.00 87.69 107 ASP A C 1
ATOM 883 O O . ASP A 1 107 ? -7.485 5.239 18.516 1.00 87.69 107 ASP A O 1
ATOM 887 N N . LEU A 1 108 ? -9.632 5.114 17.913 1.00 91.00 108 LEU A N 1
ATOM 888 C CA . LEU A 1 108 ? -9.863 3.861 18.631 1.00 91.00 108 LEU A CA 1
ATOM 889 C C . LEU A 1 108 ? -8.964 2.730 18.116 1.00 91.00 108 LEU A C 1
ATOM 891 O O . LEU A 1 108 ? -8.278 2.095 18.919 1.00 91.00 108 LEU A O 1
ATOM 895 N N . CYS A 1 109 ? -8.920 2.498 16.800 1.00 92.19 109 CYS A N 1
ATOM 896 C CA . CYS A 1 109 ? -8.048 1.485 16.197 1.00 92.19 109 CYS A CA 1
ATOM 897 C C . CYS A 1 109 ? -6.577 1.724 16.562 1.00 92.19 109 CYS A C 1
ATOM 899 O O . CYS A 1 109 ? -5.873 0.784 16.948 1.00 92.19 109 CYS A O 1
ATOM 901 N N . LEU A 1 110 ? -6.132 2.983 16.535 1.00 90.81 110 LEU A N 1
ATOM 902 C CA . LEU A 1 110 ? -4.784 3.376 16.927 1.00 90.81 110 LEU A CA 1
ATOM 903 C C . LEU A 1 110 ? -4.477 3.038 18.390 1.00 90.81 110 LEU A C 1
ATOM 905 O O . LEU A 1 110 ? -3.441 2.427 18.684 1.00 90.81 110 LEU A O 1
ATOM 909 N N . ARG A 1 111 ? -5.368 3.398 19.324 1.00 91.25 111 ARG A N 1
ATOM 910 C CA . ARG A 1 111 ? -5.188 3.079 20.751 1.00 91.25 111 ARG A CA 1
ATOM 911 C C . ARG A 1 111 ? -5.186 1.575 20.993 1.00 91.25 111 ARG A C 1
ATOM 913 O O . ARG A 1 111 ? -4.331 1.088 21.735 1.00 91.25 111 ARG A O 1
ATOM 920 N N . LEU A 1 112 ? -6.095 0.832 20.362 1.00 93.50 112 LEU A N 1
ATOM 921 C CA . LEU A 1 112 ? -6.170 -0.621 20.510 1.00 93.50 112 LEU A CA 1
ATOM 922 C C . LEU A 1 112 ? -4.900 -1.303 19.997 1.00 93.50 112 LEU A C 1
ATOM 924 O O . LEU A 1 112 ? -4.322 -2.114 20.718 1.00 93.50 112 LEU A O 1
ATOM 928 N N . LEU A 1 113 ? -4.404 -0.929 18.813 1.00 91.50 113 LEU A N 1
ATOM 929 C CA . LEU A 1 113 ? -3.160 -1.481 18.266 1.00 91.50 113 LEU A CA 1
ATOM 930 C C . LEU A 1 113 ? -1.941 -1.151 19.134 1.00 91.50 113 LEU A C 1
ATOM 932 O O . LEU A 1 113 ? -1.091 -2.019 19.350 1.00 91.50 113 LEU A O 1
ATOM 936 N N . LYS A 1 114 ? -1.880 0.059 19.708 1.00 90.38 114 LYS A N 1
ATOM 937 C CA . LYS A 1 114 ? -0.843 0.411 20.688 1.00 90.38 114 LYS A CA 1
ATOM 938 C C . LYS A 1 114 ? -0.873 -0.549 21.882 1.00 90.38 114 LYS A C 1
ATOM 940 O O . LYS A 1 114 ? 0.166 -1.104 22.242 1.00 90.38 114 LYS A O 1
ATOM 945 N N . HIS A 1 115 ? -2.048 -0.818 22.453 1.00 91.00 115 HIS A N 1
ATOM 946 C CA . HIS A 1 115 ? -2.199 -1.752 23.578 1.00 91.00 115 HIS A CA 1
ATOM 947 C C . HIS A 1 115 ? -1.979 -3.223 23.189 1.00 91.00 115 HIS A C 1
ATOM 949 O O . HIS A 1 115 ? -1.464 -3.995 24.001 1.00 91.00 115 HIS A O 1
ATOM 955 N N . CYS A 1 116 ? -2.237 -3.611 21.936 1.00 91.56 116 CYS A N 1
ATOM 956 C CA . CYS A 1 116 ? -1.861 -4.923 21.396 1.00 91.56 116 CYS A CA 1
ATOM 957 C C . CYS A 1 116 ? -0.338 -5.149 21.382 1.00 91.56 116 CYS A C 1
ATOM 959 O O . CYS A 1 116 ? 0.102 -6.299 21.408 1.00 91.56 116 CYS A O 1
ATOM 961 N N . SER A 1 117 ? 0.470 -4.084 21.384 1.00 90.19 117 SER A N 1
ATOM 962 C CA . SER A 1 117 ? 1.938 -4.155 21.482 1.00 90.19 117 SER A CA 1
ATOM 963 C C . SER A 1 117 ? 2.482 -4.120 22.924 1.00 90.19 117 SER A C 1
ATOM 965 O O . SER A 1 117 ? 3.693 -4.187 23.130 1.00 90.19 117 SER A O 1
ATOM 967 N N . SER A 1 118 ? 1.607 -4.056 23.939 1.00 88.44 118 SER A N 1
ATOM 968 C CA . SER A 1 118 ? 1.997 -3.972 25.354 1.00 88.44 118 SER A CA 1
ATOM 969 C C . SER A 1 118 ? 2.773 -5.205 25.833 1.00 88.44 118 SER A C 1
ATOM 971 O O . SER A 1 118 ? 2.503 -6.337 25.428 1.00 88.44 118 SER A O 1
ATOM 973 N N . CYS A 1 119 ? 3.707 -5.023 26.770 1.00 86.88 119 CYS A N 1
ATOM 974 C CA . CYS A 1 119 ? 4.436 -6.128 27.397 1.00 86.88 119 CYS A CA 1
ATOM 975 C C . CYS A 1 119 ? 3.547 -7.015 28.290 1.00 86.88 119 CYS A C 1
ATOM 977 O O . CYS A 1 119 ? 3.835 -8.204 28.467 1.00 86.88 119 CYS A O 1
ATOM 979 N N . LEU A 1 120 ? 2.420 -6.488 28.774 1.00 89.31 120 LEU A N 1
ATOM 980 C CA . LEU A 1 120 ? 1.492 -7.189 29.660 1.00 89.31 120 LEU A CA 1
ATOM 981 C C . LEU A 1 120 ? 0.526 -8.079 28.868 1.00 89.31 120 LEU A C 1
ATOM 983 O O . LEU A 1 120 ? -0.221 -7.602 28.015 1.00 89.31 120 LEU A O 1
ATOM 987 N N . SER A 1 121 ? 0.506 -9.383 29.163 1.00 90.44 121 SER A N 1
ATOM 988 C CA . SER A 1 121 ? -0.362 -10.346 28.465 1.00 90.44 121 SER A CA 1
ATOM 989 C C . SER A 1 121 ? -1.848 -10.063 28.651 1.00 90.44 121 SER A C 1
ATOM 991 O O . SER A 1 121 ? -2.600 -10.164 27.689 1.00 90.44 121 SER A O 1
ATOM 993 N N . THR A 1 122 ? -2.258 -9.666 29.853 1.00 90.81 122 THR A N 1
ATOM 994 C CA . THR A 1 122 ? -3.652 -9.339 30.176 1.00 90.81 122 THR A CA 1
ATOM 995 C C . THR A 1 122 ? -4.168 -8.179 29.326 1.00 90.81 122 THR A C 1
ATOM 997 O O . THR A 1 122 ? -5.221 -8.296 28.705 1.00 90.81 122 THR A O 1
ATOM 1000 N N . VAL A 1 123 ? -3.394 -7.093 29.230 1.00 91.94 123 VAL A N 1
ATOM 1001 C CA . VAL A 1 123 ? -3.719 -5.922 28.399 1.00 91.94 123 VAL A CA 1
ATOM 1002 C C . VAL A 1 123 ? -3.841 -6.322 26.931 1.00 91.94 123 VAL A C 1
ATOM 1004 O O . VAL A 1 123 ? -4.832 -5.980 26.290 1.00 91.94 123 VAL A O 1
ATOM 1007 N N . ARG A 1 124 ? -2.891 -7.114 26.412 1.00 93.81 124 ARG A N 1
ATOM 1008 C CA . ARG A 1 124 ? -2.939 -7.602 25.025 1.00 93.81 124 ARG A CA 1
ATOM 1009 C C . ARG A 1 124 ? -4.184 -8.428 24.730 1.00 93.81 124 ARG A C 1
ATOM 1011 O O . ARG A 1 124 ? -4.792 -8.230 23.683 1.00 93.81 124 ARG A O 1
ATOM 1018 N N . SER A 1 125 ? -4.572 -9.337 25.625 1.00 93.44 125 SER A N 1
ATOM 1019 C CA . SER A 1 125 ? -5.760 -10.174 25.430 1.00 93.44 125 SER A CA 1
ATOM 1020 C C . SER A 1 125 ? -7.041 -9.341 25.369 1.00 93.44 125 SER A C 1
ATOM 1022 O O . SER A 1 125 ? -7.869 -9.576 24.490 1.00 93.44 125 SER A O 1
ATOM 1024 N N . HIS A 1 126 ? -7.184 -8.335 26.243 1.00 94.25 126 HIS A N 1
ATOM 1025 C CA . HIS A 1 126 ? -8.336 -7.430 26.213 1.00 94.25 126 HIS A CA 1
ATOM 1026 C C . HIS A 1 126 ? -8.337 -6.511 24.988 1.00 94.25 126 HIS A C 1
ATOM 1028 O O . HIS A 1 126 ? -9.391 -6.339 24.383 1.00 94.25 126 HIS A O 1
ATOM 1034 N N . ALA A 1 127 ? -7.180 -5.975 24.589 1.00 94.56 127 ALA A N 1
ATOM 1035 C CA . ALA A 1 127 ? -7.056 -5.161 23.381 1.00 94.56 127 ALA A CA 1
ATOM 1036 C C . ALA A 1 127 ? -7.384 -5.972 22.115 1.00 94.56 127 ALA A C 1
ATOM 1038 O O . ALA A 1 127 ? -8.141 -5.509 21.267 1.00 94.56 127 ALA A O 1
ATOM 1039 N N . SER A 1 128 ? -6.893 -7.214 22.033 1.00 94.50 128 SER A N 1
ATOM 1040 C CA . SER A 1 128 ? -7.184 -8.141 20.930 1.00 94.50 128 SER A CA 1
ATOM 1041 C C . SER A 1 128 ? -8.676 -8.474 20.854 1.00 94.50 128 SER A C 1
ATOM 1043 O O . SER A 1 128 ? -9.244 -8.481 19.769 1.00 94.50 128 SER A O 1
ATOM 1045 N N . ALA A 1 129 ? -9.328 -8.702 22.001 1.00 94.38 129 ALA A N 1
ATOM 1046 C CA . ALA A 1 129 ? -10.766 -8.970 22.059 1.00 94.38 129 ALA A CA 1
ATOM 1047 C C . ALA A 1 129 ? -11.597 -7.744 21.645 1.00 94.38 129 ALA A C 1
ATOM 1049 O O . ALA A 1 129 ? -12.584 -7.876 20.931 1.00 94.38 129 ALA A O 1
ATOM 1050 N N . SER A 1 130 ? -11.183 -6.546 22.062 1.00 95.00 130 SER A N 1
ATOM 1051 C CA . SER A 1 130 ? -11.809 -5.287 21.645 1.00 95.00 130 SER A CA 1
ATOM 1052 C C . SER A 1 130 ? -11.664 -5.027 20.144 1.00 95.00 130 SER A C 1
ATOM 1054 O O . SER A 1 130 ? -12.626 -4.612 19.505 1.00 95.00 130 SER A O 1
ATOM 1056 N N . LEU A 1 131 ? -10.487 -5.301 19.576 1.00 94.38 131 LEU A N 1
ATOM 1057 C CA . LEU A 1 131 ? -10.233 -5.145 18.146 1.00 94.38 131 LEU A CA 1
ATOM 1058 C C . LEU A 1 131 ? -11.020 -6.173 17.314 1.00 94.38 131 LEU A C 1
ATOM 1060 O O . LEU A 1 131 ? -11.607 -5.810 16.300 1.00 94.38 131 LEU A O 1
ATOM 1064 N N . TYR A 1 132 ? -11.106 -7.423 17.781 1.00 94.50 132 TYR A N 1
ATOM 1065 C CA . TYR A 1 132 ? -11.956 -8.455 17.178 1.00 94.50 132 TYR A CA 1
ATOM 1066 C C . TYR A 1 132 ? -13.443 -8.070 17.208 1.00 94.50 132 TYR A C 1
ATOM 1068 O O . TYR A 1 132 ? -14.125 -8.167 16.191 1.00 94.50 132 TYR A O 1
ATOM 1076 N N . LEU A 1 133 ? -13.939 -7.568 18.347 1.00 93.25 133 LEU A N 1
ATOM 1077 C CA . LEU A 1 133 ? -15.329 -7.125 18.469 1.00 93.25 133 LEU A CA 1
ATOM 1078 C C . LEU A 1 133 ? -15.655 -5.997 17.483 1.00 93.25 133 LEU A C 1
ATOM 1080 O O . LEU A 1 133 ? -16.726 -6.019 16.890 1.00 93.25 133 LEU A O 1
ATOM 1084 N N . LEU A 1 134 ? -14.746 -5.036 17.279 1.00 92.00 134 LEU A N 1
ATOM 1085 C CA . LEU A 1 134 ? -14.942 -3.973 16.287 1.00 92.00 134 LEU A CA 1
ATOM 1086 C C . LEU A 1 134 ? -15.117 -4.530 14.874 1.00 92.00 134 LEU A C 1
ATOM 1088 O O . LEU A 1 134 ? -16.020 -4.097 14.166 1.00 92.00 134 LEU A O 1
ATOM 1092 N N . MET A 1 135 ? -14.282 -5.496 14.481 1.00 92.38 135 MET A N 1
ATOM 1093 C CA . MET A 1 135 ? -14.397 -6.156 13.177 1.00 92.38 135 MET A CA 1
ATOM 1094 C C . MET A 1 135 ? -15.740 -6.875 13.055 1.00 92.38 135 MET A C 1
ATOM 1096 O O . MET A 1 135 ? -16.434 -6.700 12.059 1.00 92.38 135 MET A O 1
ATOM 1100 N N . ARG A 1 136 ? -16.126 -7.634 14.089 1.00 91.81 136 ARG A N 1
ATOM 1101 C CA . ARG A 1 136 ? -17.388 -8.380 14.122 1.00 91.81 136 ARG A CA 1
ATOM 1102 C C . ARG A 1 136 ? -18.602 -7.458 14.009 1.00 91.81 136 ARG A C 1
ATOM 1104 O O . ARG A 1 136 ? -19.465 -7.701 13.179 1.00 91.81 136 ARG A O 1
ATOM 1111 N N . GLN A 1 137 ? -18.653 -6.392 14.805 1.00 90.25 137 GLN A N 1
ATOM 1112 C CA . GLN A 1 137 ? -19.778 -5.453 14.796 1.00 90.25 137 GLN A CA 1
ATOM 1113 C C . GLN A 1 137 ? -19.875 -4.685 13.475 1.00 90.25 137 GLN A C 1
ATOM 1115 O O . GLN A 1 137 ? -20.970 -4.508 12.953 1.00 90.25 137 GLN A O 1
ATOM 1120 N N . ASN A 1 138 ? -18.744 -4.279 12.888 1.00 88.50 138 ASN A N 1
ATOM 1121 C CA . ASN A 1 138 ? -18.765 -3.635 11.576 1.00 88.50 138 ASN A CA 1
ATOM 1122 C C . ASN A 1 138 ? -19.290 -4.594 10.491 1.00 88.50 138 ASN A C 1
ATOM 1124 O O . ASN A 1 138 ? -20.113 -4.184 9.673 1.00 88.50 138 ASN A O 1
ATOM 1128 N N . PHE A 1 139 ? -18.881 -5.868 10.549 1.00 88.56 139 PHE A N 1
ATOM 1129 C CA . PHE A 1 139 ? -19.340 -6.914 9.637 1.00 88.56 139 PHE A CA 1
ATOM 1130 C C . PHE A 1 139 ? -20.831 -7.236 9.790 1.00 88.56 139 PHE A C 1
ATOM 1132 O O . PHE A 1 139 ? -21.519 -7.385 8.789 1.00 88.56 139 PHE A O 1
ATOM 1139 N N . GLU A 1 140 ? -21.360 -7.299 11.012 1.00 86.81 140 GLU A N 1
ATOM 1140 C CA . GLU A 1 140 ? -22.790 -7.556 11.251 1.00 86.81 140 GLU A CA 1
ATOM 1141 C C . GLU A 1 140 ? -23.697 -6.451 10.670 1.00 86.81 140 GLU A C 1
ATOM 1143 O O . GLU A 1 140 ? -24.828 -6.737 10.280 1.00 86.81 140 GLU A O 1
ATOM 1148 N N . ILE A 1 141 ? -23.203 -5.211 10.557 1.00 84.00 141 ILE A N 1
ATOM 1149 C CA . ILE A 1 141 ? -23.949 -4.081 9.975 1.00 84.00 141 ILE A CA 1
ATOM 1150 C C . ILE A 1 141 ? -23.890 -4.081 8.442 1.00 84.00 141 ILE A C 1
ATOM 1152 O O . ILE A 1 141 ? -24.917 -3.916 7.787 1.00 84.00 141 ILE A O 1
ATOM 1156 N N . GLY A 1 142 ? -22.688 -4.213 7.871 1.00 75.25 142 GLY A N 1
ATOM 1157 C CA . GLY A 1 142 ? -22.434 -3.969 6.444 1.00 75.25 142 GLY A CA 1
ATOM 1158 C C . GLY A 1 142 ? -22.074 -5.205 5.616 1.00 75.25 142 GLY A C 1
ATOM 1159 O O . GLY A 1 142 ? -21.822 -5.076 4.422 1.00 75.25 142 GLY A O 1
ATOM 1160 N N . ASN A 1 143 ? -22.001 -6.391 6.232 1.00 80.94 143 ASN A N 1
ATOM 1161 C CA . ASN A 1 143 ? -21.448 -7.628 5.655 1.00 80.94 143 ASN A CA 1
ATOM 1162 C C . ASN A 1 143 ? -20.001 -7.479 5.121 1.00 80.94 143 ASN A C 1
ATOM 1164 O O . ASN A 1 143 ? -19.536 -8.260 4.290 1.00 80.94 143 ASN A O 1
ATOM 1168 N N . ASN A 1 144 ? -19.286 -6.461 5.604 1.00 82.12 144 ASN A N 1
ATOM 1169 C CA . ASN A 1 144 ? -17.869 -6.188 5.388 1.00 82.12 144 ASN A CA 1
ATOM 1170 C C . ASN A 1 144 ? -17.332 -5.376 6.582 1.00 82.12 144 ASN A C 1
ATOM 1172 O O . ASN A 1 144 ? -18.100 -4.852 7.388 1.00 82.12 144 ASN A O 1
ATOM 1176 N N . PHE A 1 145 ? -16.011 -5.272 6.724 1.00 85.44 145 PHE A N 1
ATOM 1177 C CA . PHE A 1 145 ? -15.409 -4.358 7.704 1.00 85.44 145 PHE A CA 1
ATOM 1178 C C . PHE A 1 145 ? -14.288 -3.507 7.102 1.00 85.44 145 PHE A C 1
ATOM 1180 O O . PHE A 1 145 ? -13.278 -3.213 7.747 1.00 85.44 145 PHE A O 1
ATOM 1187 N N . SER A 1 146 ? -14.464 -3.090 5.847 1.00 82.81 146 SER A N 1
ATOM 1188 C CA . SER A 1 146 ? -13.493 -2.308 5.068 1.00 82.81 146 SER A CA 1
ATOM 1189 C C . SER A 1 146 ? -13.006 -1.067 5.819 1.00 82.81 146 SER A C 1
ATOM 1191 O O . SER A 1 146 ? -11.810 -0.771 5.818 1.00 82.81 146 SER A O 1
ATOM 1193 N N . ARG A 1 147 ? -13.905 -0.413 6.568 1.00 82.50 147 ARG A N 1
ATOM 1194 C CA . ARG A 1 147 ? -13.583 0.719 7.442 1.00 82.50 147 ARG A CA 1
ATOM 1195 C C . ARG A 1 147 ? -12.575 0.340 8.524 1.00 82.50 147 ARG A C 1
ATOM 1197 O O . ARG A 1 147 ? -11.480 0.895 8.568 1.00 82.50 147 ARG A O 1
ATOM 1204 N N . VAL A 1 148 ? -12.896 -0.638 9.376 1.00 88.06 148 VAL A N 1
ATOM 1205 C CA . VAL A 1 148 ? -11.980 -1.092 10.442 1.00 88.06 148 VAL A CA 1
ATOM 1206 C C . VAL A 1 148 ? -10.670 -1.618 9.849 1.00 88.06 148 VAL A C 1
ATOM 1208 O O . VAL A 1 148 ? -9.597 -1.342 10.385 1.00 88.06 148 VAL A O 1
ATOM 1211 N N . LYS A 1 149 ? -10.736 -2.324 8.714 1.00 87.81 149 LYS A N 1
ATOM 1212 C CA . LYS A 1 149 ? -9.572 -2.832 7.973 1.00 87.81 149 LYS A CA 1
ATOM 1213 C C . LYS A 1 149 ? -8.630 -1.698 7.569 1.00 87.81 149 LYS A C 1
ATOM 1215 O O . LYS A 1 149 ? -7.433 -1.764 7.861 1.00 87.81 149 LYS A O 1
ATOM 1220 N N . MET A 1 150 ? -9.159 -0.644 6.952 1.00 85.94 150 MET A N 1
ATOM 1221 C CA . MET A 1 150 ? -8.395 0.532 6.543 1.00 85.94 150 MET A CA 1
ATOM 1222 C C . MET A 1 150 ? -7.824 1.276 7.756 1.00 85.94 150 MET A C 1
ATOM 1224 O O . MET A 1 150 ? -6.617 1.518 7.811 1.00 85.94 150 MET A O 1
ATOM 1228 N N . GLN A 1 151 ? -8.651 1.566 8.764 1.00 87.06 151 GLN A N 1
ATOM 1229 C CA . GLN A 1 151 ? -8.235 2.331 9.943 1.00 87.06 151 GLN A CA 1
ATOM 1230 C C . GLN A 1 151 ? -7.171 1.599 10.774 1.00 87.06 151 GLN A C 1
ATOM 1232 O O . GLN A 1 151 ? -6.206 2.218 11.233 1.00 87.06 151 GLN A O 1
ATOM 1237 N N . ALA A 1 152 ? -7.278 0.275 10.924 1.00 90.19 152 ALA A N 1
ATOM 1238 C CA . ALA A 1 152 ? -6.251 -0.543 11.566 1.00 90.19 152 ALA A CA 1
ATOM 1239 C C . ALA A 1 152 ? -4.936 -0.535 10.769 1.00 90.19 152 ALA A C 1
ATOM 1241 O O . ALA A 1 152 ? -3.857 -0.397 11.350 1.00 90.19 152 ALA A O 1
ATOM 1242 N N . THR A 1 153 ? -5.025 -0.629 9.441 1.00 88.44 153 THR A N 1
ATOM 1243 C CA . THR A 1 153 ? -3.862 -0.611 8.546 1.00 88.44 153 THR A CA 1
ATOM 1244 C C . THR A 1 153 ? -3.121 0.727 8.625 1.00 88.44 153 THR A C 1
ATOM 1246 O O . THR A 1 153 ? -1.920 0.739 8.887 1.00 88.44 153 THR A O 1
ATOM 1249 N N . MET A 1 154 ? -3.834 1.855 8.512 1.00 85.75 154 MET A N 1
ATOM 1250 C CA . MET A 1 154 ? -3.258 3.203 8.634 1.00 85.75 154 MET A CA 1
ATOM 1251 C C . MET A 1 154 ? -2.661 3.462 10.023 1.00 85.75 154 MET A C 1
ATOM 1253 O O . MET A 1 154 ? -1.561 4.007 10.154 1.00 85.75 154 MET A O 1
ATOM 1257 N N . SER A 1 155 ? -3.367 3.037 11.073 1.00 87.75 155 SER A N 1
ATOM 1258 C CA . SER A 1 155 ? -2.907 3.166 12.457 1.00 87.75 155 SER A CA 1
ATOM 1259 C C . SER A 1 155 ? -1.601 2.413 12.695 1.00 87.75 155 SER A C 1
ATOM 1261 O O . SER A 1 155 ? -0.695 2.929 13.353 1.00 87.75 155 SER A O 1
ATOM 1263 N N . LEU A 1 156 ? -1.469 1.206 12.134 1.00 88.44 156 LEU A N 1
ATOM 1264 C CA . LEU A 1 156 ? -0.229 0.444 12.214 1.00 88.44 156 LEU A CA 1
ATOM 1265 C C . LEU A 1 156 ? 0.916 1.164 11.493 1.00 88.44 156 LEU A C 1
ATOM 1267 O O . LEU A 1 156 ? 2.001 1.270 12.062 1.00 88.44 156 LEU A O 1
ATOM 1271 N N . SER A 1 157 ? 0.687 1.704 10.291 1.00 85.38 157 SER A N 1
ATOM 1272 C CA . SER A 1 157 ? 1.701 2.481 9.559 1.00 85.38 157 SER A CA 1
ATOM 1273 C C . SER A 1 157 ? 2.244 3.633 10.390 1.00 85.38 157 SER A C 1
ATOM 1275 O O . SER A 1 157 ? 3.453 3.859 10.434 1.00 85.38 157 SER A O 1
ATOM 1277 N N . TRP A 1 158 ? 1.350 4.351 11.071 1.00 84.31 158 TRP A N 1
ATOM 1278 C CA . TRP A 1 158 ? 1.724 5.466 11.928 1.00 84.31 158 TRP A CA 1
ATOM 1279 C C . TRP A 1 158 ? 2.527 5.000 13.149 1.00 84.31 158 TRP A C 1
ATOM 1281 O O . TRP A 1 158 ? 3.582 5.565 13.438 1.00 84.31 158 TRP A O 1
ATOM 1291 N N . LEU A 1 159 ? 2.086 3.928 13.823 1.00 84.44 159 LEU A N 1
ATOM 1292 C CA . LEU A 1 159 ? 2.786 3.360 14.985 1.00 84.44 159 LEU A CA 1
ATOM 1293 C C . LEU A 1 159 ? 4.192 2.877 14.633 1.00 84.44 159 LEU A C 1
ATOM 1295 O O . LEU A 1 159 ? 5.131 3.103 15.391 1.00 84.44 159 LEU A O 1
ATOM 1299 N N . VAL A 1 160 ? 4.344 2.228 13.480 1.00 82.44 160 VAL A N 1
ATOM 1300 C CA . VAL A 1 160 ? 5.647 1.759 13.010 1.00 82.44 160 VAL A CA 1
ATOM 1301 C C . VAL A 1 160 ? 6.507 2.930 12.515 1.00 82.44 160 VAL A C 1
ATOM 1303 O O . VAL A 1 160 ? 7.728 2.889 12.646 1.00 82.44 160 VAL A O 1
ATOM 1306 N N . GLY A 1 161 ? 5.913 4.001 11.987 1.00 73.50 161 GLY A N 1
ATOM 1307 C CA . GLY A 1 161 ? 6.632 5.220 11.606 1.00 73.50 161 GLY A CA 1
ATOM 1308 C C . GLY A 1 161 ? 7.173 6.016 12.800 1.00 73.50 161 GLY A C 1
ATOM 1309 O O . GLY A 1 161 ? 8.200 6.687 12.684 1.00 73.50 161 GLY A O 1
ATOM 1310 N N . GLN A 1 162 ? 6.523 5.926 13.963 1.00 71.62 162 GLN A N 1
ATOM 1311 C CA . GLN A 1 162 ? 6.966 6.597 15.179 1.00 71.62 162 GLN A CA 1
ATOM 1312 C C . GLN A 1 162 ? 8.110 5.799 15.826 1.00 71.62 162 GLN A C 1
ATOM 1314 O O . GLN A 1 162 ? 7.931 4.673 16.281 1.00 71.62 162 GLN A O 1
ATOM 1319 N N . SER A 1 163 ? 9.316 6.374 15.873 1.00 52.88 163 SER A N 1
ATOM 1320 C CA . SER A 1 163 ? 10.539 5.773 16.444 1.00 52.88 163 SER A CA 1
ATOM 1321 C C . SER A 1 163 ? 10.500 5.605 17.976 1.00 52.88 163 SER A C 1
ATOM 1323 O O . SER A 1 163 ? 11.477 5.893 18.667 1.00 52.88 163 SER A O 1
ATOM 1325 N N . THR A 1 164 ? 9.365 5.207 18.546 1.00 53.88 164 THR A N 1
ATOM 1326 C CA . THR A 1 164 ? 9.158 5.132 19.990 1.00 53.88 164 THR A CA 1
ATOM 1327 C C . THR A 1 164 ? 9.597 3.773 20.526 1.00 53.88 164 THR A C 1
ATOM 1329 O O . THR A 1 164 ? 9.138 2.726 20.077 1.00 53.88 164 THR A O 1
ATOM 1332 N N . SER A 1 165 ? 10.421 3.791 21.574 1.00 53.38 165 SER A N 1
ATOM 1333 C CA . SER A 1 165 ? 10.891 2.625 22.340 1.00 53.38 165 SER A CA 1
ATOM 1334 C C . SER A 1 165 ? 9.785 1.762 22.975 1.00 53.38 165 SER A C 1
ATOM 1336 O O . SER A 1 165 ? 10.080 0.720 23.554 1.00 53.38 165 SER A O 1
ATOM 1338 N N . GLN A 1 166 ? 8.518 2.179 22.889 1.00 57.81 166 GLN A N 1
ATOM 1339 C CA . GLN A 1 166 ? 7.365 1.476 23.457 1.00 57.81 166 GLN A CA 1
ATOM 1340 C C . GLN A 1 166 ? 6.710 0.470 22.503 1.00 57.81 166 GLN A C 1
ATOM 1342 O O . GLN A 1 166 ? 5.952 -0.378 22.970 1.00 57.81 166 GLN A O 1
ATOM 1347 N N . PHE A 1 167 ? 6.964 0.545 21.195 1.00 72.06 167 PHE A N 1
ATOM 1348 C CA . PHE A 1 167 ? 6.314 -0.347 20.238 1.00 72.06 167 PHE A CA 1
ATOM 1349 C C . PHE A 1 167 ? 7.108 -1.647 20.080 1.00 72.06 167 PHE A C 1
ATOM 1351 O O . PHE A 1 167 ? 8.250 -1.641 19.620 1.00 72.06 167 PHE A O 1
ATOM 1358 N N . ASN A 1 168 ? 6.503 -2.772 20.470 1.00 79.31 168 ASN A N 1
ATOM 1359 C CA . ASN A 1 168 ? 7.142 -4.083 20.412 1.00 79.31 168 ASN A CA 1
ATOM 1360 C C . ASN A 1 168 ? 6.436 -5.005 19.412 1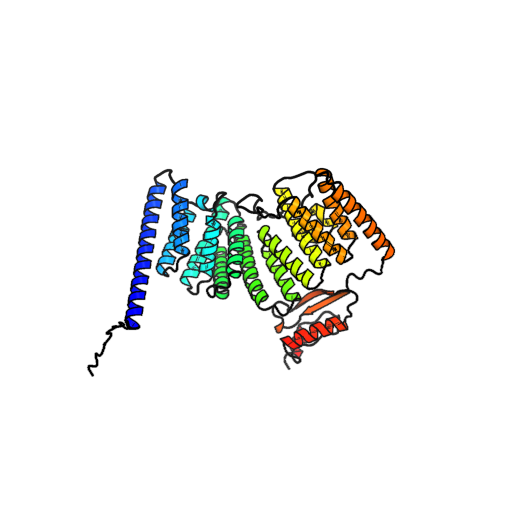.00 79.31 168 ASN A C 1
ATOM 1362 O O . ASN A 1 168 ? 5.327 -5.498 19.641 1.00 79.31 168 ASN A O 1
ATOM 1366 N N . GLU A 1 169 ? 7.140 -5.281 18.321 1.00 80.69 169 GLU A N 1
ATOM 1367 C CA . GLU A 1 169 ? 6.687 -6.153 17.245 1.00 80.69 169 GLU A CA 1
ATOM 1368 C C . GLU A 1 169 ? 6.316 -7.564 17.731 1.00 80.69 169 GLU A C 1
ATOM 1370 O O . GLU A 1 169 ? 5.271 -8.093 17.355 1.00 80.69 169 GLU A O 1
ATOM 1375 N N . ILE A 1 170 ? 7.137 -8.184 18.585 1.00 85.00 170 ILE A N 1
ATOM 1376 C CA . ILE A 1 170 ? 6.935 -9.574 19.027 1.00 85.00 170 ILE A CA 1
ATOM 1377 C C . ILE A 1 170 ? 5.603 -9.703 19.769 1.00 85.00 170 ILE A C 1
ATOM 1379 O O . ILE A 1 170 ? 4.881 -10.694 19.621 1.00 85.00 170 ILE A O 1
ATOM 1383 N N . PHE A 1 171 ? 5.267 -8.698 20.575 1.00 88.00 171 PHE A N 1
ATOM 1384 C CA . PHE A 1 171 ? 4.015 -8.656 21.316 1.00 88.00 171 PHE A CA 1
ATOM 1385 C C . PHE A 1 171 ? 2.810 -8.424 20.406 1.00 88.00 171 PHE A C 1
ATOM 1387 O O . PHE A 1 171 ? 1.813 -9.129 20.564 1.00 88.00 171 PHE A O 1
ATOM 1394 N N . LEU A 1 172 ? 2.925 -7.544 19.409 1.00 88.62 172 LEU A N 1
ATOM 1395 C CA . LEU A 1 172 ? 1.859 -7.343 18.429 1.00 88.62 172 LEU A CA 1
ATOM 1396 C C . LEU A 1 172 ? 1.611 -8.606 17.588 1.00 88.62 172 LEU A C 1
ATOM 1398 O O . LEU A 1 172 ? 0.462 -9.012 17.432 1.00 88.62 172 LEU A O 1
ATOM 1402 N N . ARG A 1 173 ? 2.667 -9.301 17.140 1.00 88.69 173 ARG A N 1
ATOM 1403 C CA . ARG A 1 173 ? 2.550 -10.593 16.434 1.00 88.69 173 ARG A CA 1
ATOM 1404 C C . ARG A 1 173 ? 1.789 -11.633 17.266 1.00 88.69 173 ARG A C 1
ATOM 1406 O O . ARG A 1 173 ? 0.987 -12.390 16.724 1.00 88.69 173 ARG A O 1
ATOM 1413 N N . LYS A 1 174 ? 2.011 -11.674 18.588 1.00 90.06 174 LYS A N 1
ATOM 1414 C CA . LYS A 1 174 ? 1.248 -12.549 19.498 1.00 90.06 174 LYS A CA 1
ATOM 1415 C C . LYS A 1 174 ? -0.225 -12.144 19.571 1.00 90.06 174 LYS A C 1
ATOM 1417 O O . LYS A 1 174 ? -1.073 -13.022 19.512 1.00 90.06 174 LYS A O 1
ATOM 1422 N N . SER A 1 175 ? -0.522 -10.849 19.658 1.00 92.88 175 SER A N 1
ATOM 1423 C CA . SER A 1 175 ? -1.899 -10.336 19.676 1.00 92.88 175 SER A CA 1
ATOM 1424 C C . SER A 1 175 ? -2.658 -10.654 18.385 1.00 92.88 175 SER A C 1
ATOM 1426 O O . SER A 1 175 ? -3.789 -11.121 18.451 1.00 92.88 175 SER A O 1
ATOM 1428 N N . LEU A 1 176 ? -2.024 -10.509 17.215 1.00 92.38 176 LEU A N 1
ATOM 1429 C CA . LEU A 1 176 ? -2.628 -10.890 15.929 1.00 92.38 176 LEU A CA 1
ATOM 1430 C C . LEU A 1 176 ? -2.966 -12.388 15.873 1.00 92.38 176 LEU A C 1
ATOM 1432 O O . LEU A 1 176 ? -4.045 -12.757 15.419 1.00 92.38 176 LEU A O 1
ATOM 1436 N N . ARG A 1 177 ? -2.096 -13.259 16.407 1.00 92.06 177 ARG A N 1
ATOM 1437 C CA . ARG A 1 177 ? -2.407 -14.694 16.550 1.00 92.06 177 ARG A CA 1
ATOM 1438 C C . ARG A 1 177 ? -3.600 -14.940 17.471 1.00 92.06 177 ARG A C 1
ATOM 1440 O O . ARG A 1 177 ? -4.426 -15.783 17.153 1.00 92.06 177 ARG A O 1
ATOM 1447 N N . THR A 1 178 ? -3.707 -14.196 18.573 1.00 92.25 178 THR A N 1
ATOM 1448 C CA . THR A 1 178 ? -4.866 -14.282 19.471 1.00 92.25 178 THR A CA 1
ATOM 1449 C C . THR A 1 178 ? -6.166 -13.929 18.739 1.00 92.25 178 THR A C 1
ATOM 1451 O O . THR A 1 178 ? -7.161 -14.630 18.903 1.00 92.25 178 THR A O 1
ATOM 1454 N N . ILE A 1 179 ? -6.154 -12.897 17.887 1.00 93.62 179 ILE A N 1
ATOM 1455 C CA . ILE A 1 179 ? -7.319 -12.503 17.074 1.00 93.62 179 ILE A CA 1
ATOM 1456 C C . ILE A 1 179 ? -7.728 -13.624 16.112 1.00 93.62 179 ILE A C 1
ATOM 1458 O O . ILE A 1 179 ? -8.915 -13.915 16.007 1.00 93.62 179 ILE A O 1
ATOM 1462 N N . LEU A 1 180 ? -6.766 -14.300 15.475 1.00 92.44 180 LEU A N 1
ATOM 1463 C CA . LEU A 1 180 ? -7.053 -15.462 14.624 1.00 92.44 180 LEU A CA 1
ATOM 1464 C C . LEU A 1 180 ? -7.744 -16.588 15.406 1.00 92.44 180 LEU A C 1
ATOM 1466 O O . LEU A 1 180 ? -8.754 -17.106 14.952 1.00 92.44 180 LEU A O 1
ATOM 1470 N N . THR A 1 181 ? -7.284 -16.902 16.622 1.00 93.12 181 THR A N 1
ATOM 1471 C CA . THR A 1 181 ? -7.983 -17.880 17.480 1.00 93.12 181 THR A CA 1
ATOM 1472 C C . THR A 1 181 ? -9.389 -17.449 17.890 1.00 93.12 181 THR A C 1
ATOM 1474 O O . THR A 1 181 ? -10.226 -18.316 18.120 1.00 93.12 181 THR A O 1
ATOM 1477 N N . TYR A 1 182 ? -9.668 -16.146 18.008 1.00 91.94 182 TYR A N 1
ATOM 1478 C CA . TYR A 1 182 ? -11.038 -15.680 18.244 1.00 91.94 182 TYR A CA 1
ATOM 1479 C C . TYR A 1 182 ? -11.914 -15.897 17.013 1.00 91.94 182 TYR A C 1
ATOM 1481 O O . TYR A 1 182 ? -13.021 -16.400 17.166 1.00 91.94 182 TYR A O 1
ATOM 1489 N N . ALA A 1 183 ? -11.399 -15.608 15.815 1.00 90.00 183 ALA A N 1
ATOM 1490 C CA . ALA A 1 183 ? -12.110 -15.874 14.568 1.00 90.00 183 ALA A CA 1
ATOM 1491 C C . ALA A 1 183 ? -12.399 -17.374 14.381 1.00 90.00 183 ALA A C 1
ATOM 1493 O O . ALA A 1 183 ? -13.524 -17.737 14.059 1.00 90.00 183 ALA A O 1
ATOM 1494 N N . ASP A 1 184 ? -11.425 -18.247 14.664 1.00 88.44 184 ASP A N 1
ATOM 1495 C CA . ASP A 1 184 ? -11.588 -19.708 14.588 1.00 88.44 184 ASP A CA 1
ATOM 1496 C C . ASP A 1 184 ? -12.572 -20.260 15.641 1.00 88.44 184 ASP A C 1
ATOM 1498 O O . ASP A 1 184 ? -13.186 -21.306 15.441 1.00 88.44 184 ASP A O 1
ATOM 1502 N N . GLY A 1 185 ? -12.713 -19.578 16.782 1.00 87.94 185 GLY A N 1
ATOM 1503 C CA . GLY A 1 185 ? -13.597 -19.987 17.876 1.00 87.94 185 GLY A CA 1
ATOM 1504 C C . GLY A 1 185 ? -15.043 -19.494 17.760 1.00 87.94 185 GLY A C 1
ATOM 1505 O O . GLY A 1 185 ? -15.895 -19.971 18.509 1.00 87.94 185 GLY A O 1
ATOM 1506 N N . ASP A 1 186 ? -15.329 -18.545 16.867 1.00 88.62 186 ASP A N 1
ATOM 1507 C CA . ASP A 1 186 ? -16.642 -17.903 16.749 1.00 88.62 186 ASP A CA 1
ATOM 1508 C C . ASP A 1 186 ? -17.578 -18.689 15.827 1.00 88.62 186 ASP A C 1
ATOM 1510 O O . ASP A 1 186 ? -17.616 -18.475 14.616 1.00 88.62 186 ASP A O 1
ATOM 1514 N N . THR A 1 187 ? -18.333 -19.623 16.411 1.00 86.06 187 THR A N 1
ATOM 1515 C CA . THR A 1 187 ? -19.230 -20.532 15.681 1.00 86.06 187 THR A CA 1
ATOM 1516 C C . THR A 1 187 ? -20.340 -19.821 14.914 1.00 86.06 187 THR A C 1
ATOM 1518 O O . THR A 1 187 ? -20.823 -20.375 13.931 1.00 86.06 187 THR A O 1
ATOM 1521 N N . ASP A 1 188 ? -20.732 -18.616 15.334 1.00 84.69 188 ASP A N 1
ATOM 1522 C CA . ASP A 1 188 ? -21.855 -17.883 14.739 1.00 84.69 188 ASP A CA 1
ATOM 1523 C C . ASP A 1 188 ? -21.529 -17.402 13.317 1.00 84.69 188 ASP A C 1
ATOM 1525 O O . ASP A 1 188 ? -22.408 -17.330 12.460 1.00 84.69 188 ASP A O 1
ATOM 1529 N N . LEU A 1 189 ? -20.255 -17.086 13.057 1.00 84.38 189 LEU A N 1
ATOM 1530 C CA . LEU A 1 189 ? -19.787 -16.469 11.812 1.00 84.38 189 LEU A CA 1
ATOM 1531 C C . LEU A 1 189 ? -18.872 -17.385 10.982 1.00 84.38 189 LEU A C 1
ATOM 1533 O O . LEU A 1 189 ? -18.382 -16.952 9.938 1.00 84.38 189 LEU A O 1
ATOM 1537 N N . GLN A 1 190 ? -18.662 -18.642 11.392 1.00 79.62 190 GLN A N 1
ATOM 1538 C CA . GLN A 1 190 ? -17.769 -19.595 10.708 1.00 79.62 190 GLN A CA 1
ATOM 1539 C C . GLN A 1 190 ? -18.123 -19.834 9.233 1.00 79.62 190 GLN A C 1
ATOM 1541 O O . GLN A 1 190 ? -17.226 -19.969 8.406 1.00 79.62 190 GLN A O 1
ATOM 1546 N N . GLU A 1 191 ? -19.412 -19.876 8.887 1.00 79.88 191 GLU A N 1
ATOM 1547 C CA . GLU A 1 191 ? -19.861 -20.115 7.504 1.00 79.88 191 GLU A CA 1
ATOM 1548 C C . GLU A 1 191 ? -19.877 -18.842 6.634 1.00 79.88 191 GLU A C 1
ATOM 1550 O O . GLU A 1 191 ? -20.215 -18.898 5.452 1.00 79.88 191 GLU A O 1
ATOM 1555 N N . SER A 1 192 ? -19.512 -17.687 7.198 1.00 86.88 192 SER A N 1
ATOM 1556 C CA . SER A 1 192 ? -19.480 -16.404 6.489 1.00 86.88 192 SER A CA 1
ATOM 1557 C C . SER A 1 192 ? -18.095 -16.089 5.898 1.00 86.88 192 SER A C 1
ATOM 1559 O O . SER A 1 192 ? -17.113 -16.783 6.151 1.00 86.88 192 SER A O 1
ATOM 1561 N N . ALA A 1 193 ? -17.983 -14.989 5.145 1.00 85.62 193 ALA A N 1
ATOM 1562 C CA . ALA A 1 193 ? -16.695 -14.470 4.666 1.00 85.62 193 ALA A CA 1
ATOM 1563 C C . ALA A 1 193 ? -15.844 -13.810 5.776 1.00 85.62 193 ALA A C 1
ATOM 1565 O O . ALA A 1 193 ? -14.689 -13.437 5.538 1.00 85.62 193 ALA A O 1
ATOM 1566 N N . PHE A 1 194 ? -16.389 -13.660 6.988 1.00 88.75 194 PHE A N 1
ATOM 1567 C CA . PHE A 1 194 ? -15.744 -12.941 8.082 1.00 88.75 194 PHE A CA 1
ATOM 1568 C C . PHE A 1 194 ? -14.402 -13.558 8.519 1.00 88.75 194 PHE A C 1
ATOM 1570 O O . PHE A 1 194 ? -13.410 -12.823 8.538 1.00 88.75 194 PHE A O 1
ATOM 1577 N N . PRO A 1 195 ? -14.279 -14.878 8.789 1.00 88.88 195 PRO A N 1
ATOM 1578 C CA . PRO A 1 195 ? -13.005 -15.460 9.218 1.00 88.88 195 PRO A CA 1
ATOM 1579 C C . PRO A 1 195 ? -11.897 -15.304 8.168 1.00 88.88 195 PRO A C 1
ATOM 1581 O O . PRO A 1 195 ? -10.751 -15.018 8.519 1.00 88.88 195 PRO A O 1
ATOM 1584 N N . SER A 1 196 ? -12.230 -15.423 6.874 1.00 88.50 196 SER A N 1
ATOM 1585 C CA . SER A 1 196 ? -11.280 -15.159 5.785 1.00 88.50 196 SER A CA 1
ATOM 1586 C C . SER A 1 196 ? -10.817 -13.705 5.764 1.00 88.50 196 SER A C 1
ATOM 1588 O O . SER A 1 196 ? -9.613 -13.464 5.754 1.00 88.50 196 SER A O 1
ATOM 1590 N N . GLN A 1 197 ? -11.732 -12.735 5.863 1.00 88.81 197 GLN A N 1
ATOM 1591 C CA . GLN A 1 197 ? -11.363 -11.317 5.883 1.00 88.81 197 GLN A CA 1
ATOM 1592 C C . GLN A 1 197 ? -10.496 -10.968 7.109 1.00 88.81 197 GLN A C 1
ATOM 1594 O O . GLN A 1 197 ? -9.530 -10.208 6.994 1.00 88.81 197 GLN A O 1
ATOM 1599 N N . VAL A 1 198 ? -10.794 -11.535 8.289 1.00 90.81 198 VAL A N 1
ATOM 1600 C CA . VAL A 1 198 ? -9.986 -11.334 9.509 1.00 90.81 198 VAL A CA 1
ATOM 1601 C C . VAL A 1 198 ? -8.589 -11.920 9.333 1.00 90.81 198 VAL A C 1
ATOM 1603 O O . VAL A 1 198 ? -7.601 -11.293 9.725 1.00 90.81 198 VAL A O 1
ATOM 1606 N N . LYS A 1 199 ? -8.485 -13.096 8.704 1.00 90.38 199 LYS A N 1
ATOM 1607 C CA . LYS A 1 199 ? -7.200 -13.714 8.375 1.00 90.38 199 LYS A CA 1
ATOM 1608 C C . LYS A 1 199 ? -6.389 -12.856 7.411 1.00 90.38 199 LYS A C 1
ATOM 1610 O O . LYS A 1 199 ? -5.189 -12.677 7.638 1.00 90.38 199 LYS A O 1
ATOM 1615 N N . ASP A 1 200 ? -7.028 -12.291 6.396 1.00 88.62 200 ASP A N 1
ATOM 1616 C CA . ASP A 1 200 ? -6.375 -11.432 5.410 1.00 88.62 200 ASP A CA 1
ATOM 1617 C C . ASP A 1 200 ? -5.867 -10.139 6.049 1.00 88.62 200 ASP A C 1
ATOM 1619 O O . ASP A 1 200 ? -4.708 -9.772 5.851 1.00 88.62 200 ASP A O 1
ATOM 1623 N N . LEU A 1 201 ? -6.674 -9.487 6.897 1.00 89.50 201 LEU A N 1
ATOM 1624 C CA . LEU A 1 201 ? -6.229 -8.318 7.656 1.00 89.50 201 LEU A CA 1
ATOM 1625 C C . LEU A 1 201 ? -5.079 -8.664 8.610 1.00 89.50 201 LEU A C 1
ATOM 1627 O O . LEU A 1 201 ? -4.065 -7.972 8.619 1.00 89.50 201 LEU A O 1
ATOM 1631 N N . ALA A 1 202 ? -5.197 -9.727 9.409 1.00 90.31 202 ALA A N 1
ATOM 1632 C CA . ALA A 1 202 ? -4.141 -10.117 10.341 1.00 90.31 202 ALA A CA 1
ATOM 1633 C C . ALA A 1 202 ? -2.826 -10.438 9.610 1.00 90.31 202 ALA A C 1
ATOM 1635 O O . ALA A 1 202 ? -1.754 -10.054 10.080 1.00 90.31 202 ALA A O 1
ATOM 1636 N N . THR A 1 203 ? -2.908 -11.094 8.449 1.00 88.31 203 THR A N 1
ATOM 1637 C CA . THR A 1 203 ? -1.752 -11.382 7.589 1.00 88.31 203 THR A CA 1
ATOM 1638 C C . THR A 1 203 ? -1.159 -10.098 7.020 1.00 88.31 203 THR A C 1
ATOM 1640 O O . THR A 1 203 ? 0.048 -9.904 7.106 1.00 88.31 203 THR A O 1
ATOM 1643 N N . ASN A 1 204 ? -1.988 -9.185 6.516 1.00 89.62 204 ASN A N 1
ATOM 1644 C CA . ASN A 1 204 ? -1.554 -7.883 6.014 1.00 89.62 204 ASN A CA 1
ATOM 1645 C C . ASN A 1 204 ? -0.823 -7.066 7.098 1.00 89.62 204 ASN A C 1
ATOM 1647 O O . ASN A 1 204 ? 0.320 -6.657 6.896 1.00 89.62 204 ASN A O 1
ATOM 1651 N N . LEU A 1 205 ? -1.414 -6.924 8.292 1.00 89.19 205 LEU A N 1
ATOM 1652 C CA . LEU A 1 205 ? -0.787 -6.233 9.425 1.00 89.19 205 LEU A CA 1
ATOM 1653 C C . LEU A 1 205 ? 0.522 -6.912 9.855 1.00 89.19 205 LEU A C 1
ATOM 1655 O O . LEU A 1 205 ? 1.497 -6.238 10.191 1.00 89.19 205 LEU A O 1
ATOM 1659 N N . TYR A 1 206 ? 0.562 -8.247 9.835 1.00 87.44 206 TYR A N 1
ATOM 1660 C CA . TYR A 1 206 ? 1.775 -9.008 10.118 1.00 87.44 206 TYR A CA 1
ATOM 1661 C C . TYR A 1 206 ? 2.877 -8.725 9.089 1.00 87.44 206 TYR A C 1
ATOM 1663 O O . TYR A 1 206 ? 4.021 -8.498 9.485 1.00 87.44 206 TYR A O 1
ATOM 1671 N N . MET A 1 207 ? 2.541 -8.703 7.797 1.00 85.88 207 MET A N 1
ATOM 1672 C CA . MET A 1 207 ? 3.482 -8.411 6.713 1.00 85.88 207 MET A CA 1
ATOM 1673 C C . MET A 1 207 ? 4.020 -6.985 6.811 1.00 85.88 207 MET A C 1
ATOM 1675 O O . MET A 1 207 ? 5.234 -6.814 6.833 1.00 85.88 207 MET A O 1
ATOM 1679 N N . ILE A 1 208 ? 3.161 -5.973 6.995 1.00 87.25 208 ILE A N 1
ATOM 1680 C CA . ILE A 1 208 ? 3.596 -4.578 7.205 1.00 87.25 208 ILE A CA 1
ATOM 1681 C C . ILE A 1 208 ? 4.616 -4.498 8.340 1.00 87.25 208 ILE A C 1
ATOM 1683 O O . ILE A 1 208 ? 5.662 -3.861 8.208 1.00 87.25 208 ILE A O 1
ATOM 1687 N N . LEU A 1 209 ? 4.310 -5.143 9.464 1.00 84.31 209 LEU A N 1
ATOM 1688 C CA . LEU A 1 209 ? 5.153 -5.128 10.649 1.00 84.31 209 LEU A CA 1
ATOM 1689 C C . LEU A 1 209 ? 6.524 -5.765 10.379 1.00 84.31 209 LEU A C 1
ATOM 1691 O O . LEU A 1 209 ? 7.546 -5.124 10.628 1.00 84.31 209 LEU A O 1
ATOM 1695 N N . CYS A 1 210 ? 6.541 -6.982 9.826 1.00 82.69 210 CYS A N 1
ATOM 1696 C CA . CYS A 1 210 ? 7.775 -7.706 9.515 1.00 82.69 210 CYS A CA 1
ATOM 1697 C C . CYS A 1 210 ? 8.623 -6.957 8.486 1.00 82.69 210 CYS A C 1
ATOM 1699 O O . CYS A 1 210 ? 9.830 -6.792 8.667 1.00 82.69 210 CYS A O 1
ATOM 1701 N N . ASP A 1 211 ? 7.990 -6.487 7.417 1.00 85.69 211 ASP A N 1
ATOM 1702 C CA . ASP A 1 211 ? 8.672 -5.883 6.279 1.00 85.69 211 ASP A CA 1
ATOM 1703 C C . ASP A 1 211 ? 9.250 -4.529 6.654 1.00 85.69 211 ASP A C 1
ATOM 1705 O O . ASP A 1 211 ? 10.364 -4.202 6.255 1.00 85.69 211 ASP A O 1
ATOM 1709 N N . THR A 1 212 ? 8.555 -3.761 7.495 1.00 82.38 212 THR A N 1
ATOM 1710 C CA . THR A 1 212 ? 9.074 -2.467 7.944 1.00 82.38 212 THR A CA 1
ATOM 1711 C C . THR A 1 212 ? 10.256 -2.622 8.901 1.00 82.38 212 THR A C 1
ATOM 1713 O O . THR A 1 212 ? 11.163 -1.787 8.897 1.00 82.38 212 THR A O 1
ATOM 1716 N N . VAL A 1 213 ? 10.292 -3.683 9.714 1.00 80.00 213 VAL A N 1
ATOM 1717 C CA . VAL A 1 213 ? 11.469 -3.987 10.543 1.00 80.00 213 VAL A CA 1
ATOM 1718 C C . VAL A 1 213 ? 12.644 -4.396 9.664 1.00 80.00 213 VAL A C 1
ATOM 1720 O O . VAL A 1 213 ? 13.716 -3.802 9.780 1.00 80.00 213 VAL A O 1
ATOM 1723 N N . LYS A 1 214 ? 12.420 -5.292 8.700 1.00 81.19 214 LYS A N 1
ATOM 1724 C CA . LYS A 1 214 ? 13.439 -5.682 7.716 1.00 81.19 214 LYS A CA 1
ATOM 1725 C C . LYS A 1 214 ? 13.936 -4.506 6.890 1.00 81.19 214 LYS A C 1
ATOM 1727 O O . LYS A 1 214 ? 15.126 -4.419 6.625 1.00 81.19 214 LYS A O 1
ATOM 1732 N N . LEU A 1 215 ? 13.068 -3.559 6.542 1.00 82.06 215 LEU A N 1
ATOM 1733 C CA . LEU A 1 215 ? 13.443 -2.359 5.794 1.00 82.06 215 LEU A CA 1
ATOM 1734 C C . LEU A 1 215 ? 14.456 -1.503 6.569 1.00 82.06 215 LEU A C 1
ATOM 1736 O O . LEU A 1 215 ? 15.352 -0.906 5.976 1.00 82.06 215 LEU A O 1
ATOM 1740 N N . ARG A 1 216 ? 14.355 -1.457 7.905 1.00 77.25 216 ARG A N 1
ATOM 1741 C CA . ARG A 1 216 ? 15.330 -0.744 8.750 1.00 77.25 216 ARG A CA 1
ATOM 1742 C C . ARG A 1 216 ? 16.695 -1.431 8.768 1.00 77.25 216 ARG A C 1
ATOM 1744 O O . ARG A 1 216 ? 17.698 -0.734 8.920 1.00 77.25 216 ARG A O 1
ATOM 1751 N N . GLU A 1 217 ? 16.714 -2.754 8.627 1.00 75.50 217 GLU A N 1
ATOM 1752 C CA . GLU A 1 217 ? 17.913 -3.601 8.611 1.00 75.50 217 GLU A CA 1
ATOM 1753 C C . GLU A 1 217 ? 18.538 -3.709 7.208 1.00 75.50 217 GLU A C 1
ATOM 1755 O O . GLU A 1 217 ? 19.749 -3.850 7.081 1.00 75.50 217 GLU A O 1
ATOM 1760 N N . ALA A 1 218 ? 17.737 -3.584 6.146 1.00 74.19 218 ALA A N 1
ATOM 1761 C CA . ALA A 1 218 ? 18.135 -3.789 4.752 1.00 74.19 218 ALA A CA 1
ATOM 1762 C C . ALA A 1 218 ? 18.796 -2.568 4.084 1.00 74.19 218 ALA A C 1
ATOM 1764 O O . ALA A 1 218 ? 18.920 -2.539 2.863 1.00 74.19 218 ALA A O 1
ATOM 1765 N N . LYS A 1 219 ? 19.258 -1.571 4.851 1.00 69.25 219 LYS A N 1
ATOM 1766 C CA . LYS A 1 219 ? 19.840 -0.327 4.301 1.00 69.25 219 LYS A CA 1
ATOM 1767 C C . LYS A 1 219 ? 21.056 -0.552 3.399 1.00 69.25 219 LYS A C 1
ATOM 1769 O O . LYS A 1 219 ? 21.339 0.288 2.552 1.00 69.25 219 LYS A O 1
ATOM 1774 N N . ASP A 1 220 ? 21.749 -1.671 3.582 1.00 71.81 220 ASP A N 1
ATOM 1775 C CA . ASP A 1 220 ? 22.946 -2.021 2.819 1.00 71.81 220 ASP A CA 1
ATOM 1776 C C . ASP A 1 220 ? 22.632 -2.812 1.531 1.00 71.81 220 ASP A C 1
ATOM 1778 O O . ASP A 1 220 ? 23.542 -3.092 0.752 1.00 71.81 220 ASP A O 1
ATOM 1782 N N . ASN A 1 221 ? 21.363 -3.173 1.281 1.00 80.94 221 ASN A N 1
ATOM 1783 C CA . ASN A 1 221 ? 20.933 -3.902 0.085 1.00 80.94 221 ASN A CA 1
ATOM 1784 C C . ASN A 1 221 ? 19.818 -3.148 -0.665 1.00 80.94 221 ASN A C 1
ATOM 1786 O O . ASN A 1 221 ? 18.648 -3.291 -0.300 1.00 80.94 221 ASN A O 1
ATOM 1790 N N . PRO A 1 222 ? 20.143 -2.401 -1.737 1.00 81.31 222 PRO A N 1
ATOM 1791 C CA . PRO A 1 222 ? 19.153 -1.618 -2.471 1.00 81.31 222 PRO A CA 1
ATOM 1792 C C . PRO A 1 222 ? 18.073 -2.481 -3.140 1.00 81.31 222 PRO A C 1
ATOM 1794 O O . PRO A 1 222 ? 16.918 -2.064 -3.197 1.00 81.31 222 PRO A O 1
ATOM 1797 N N . ASP A 1 223 ? 18.409 -3.691 -3.598 1.00 82.56 223 ASP A N 1
ATOM 1798 C CA . ASP A 1 223 ? 17.448 -4.582 -4.261 1.00 82.56 223 ASP A CA 1
ATOM 1799 C C . ASP A 1 223 ? 16.412 -5.108 -3.257 1.00 82.56 223 ASP A C 1
ATOM 1801 O O . ASP A 1 223 ? 15.210 -5.093 -3.519 1.00 82.56 223 ASP A O 1
ATOM 1805 N N . MET A 1 224 ? 16.875 -5.508 -2.068 1.00 84.56 224 MET A N 1
ATOM 1806 C CA . MET A 1 224 ? 15.991 -5.922 -0.976 1.00 84.56 224 MET A CA 1
ATOM 1807 C C . MET A 1 224 ? 15.187 -4.740 -0.423 1.00 84.56 224 MET A C 1
ATOM 1809 O O . MET A 1 224 ? 14.030 -4.919 -0.055 1.00 84.56 224 MET A O 1
ATOM 1813 N N . GLU A 1 225 ? 15.766 -3.536 -0.376 1.00 85.94 225 GLU A N 1
ATOM 1814 C CA . GLU A 1 225 ? 15.045 -2.326 0.026 1.00 85.94 225 GLU A CA 1
ATOM 1815 C C . GLU A 1 225 ? 13.849 -2.074 -0.903 1.00 85.94 225 GLU A C 1
ATOM 1817 O O . GLU A 1 225 ? 12.735 -1.893 -0.417 1.00 85.94 225 GLU A O 1
ATOM 1822 N N . ILE A 1 226 ? 14.045 -2.115 -2.226 1.00 87.50 226 ILE A N 1
ATOM 1823 C CA . ILE A 1 226 ? 12.956 -1.935 -3.198 1.00 87.50 226 ILE A CA 1
ATOM 1824 C C . ILE A 1 226 ? 11.902 -3.039 -3.091 1.00 87.50 226 ILE A C 1
ATOM 1826 O O . ILE A 1 226 ? 10.714 -2.716 -3.095 1.00 87.50 226 ILE A O 1
ATOM 1830 N N . ASP A 1 227 ? 12.305 -4.309 -2.971 1.00 87.94 227 ASP A N 1
ATOM 1831 C CA . ASP A 1 227 ? 11.352 -5.415 -2.796 1.00 87.94 227 ASP A CA 1
ATOM 1832 C C . ASP A 1 227 ? 10.476 -5.185 -1.559 1.00 87.94 227 ASP A C 1
ATOM 1834 O O . ASP A 1 227 ? 9.249 -5.170 -1.650 1.00 87.94 227 ASP A O 1
ATOM 1838 N N . LEU A 1 228 ? 11.096 -4.876 -0.417 1.00 87.12 228 LEU A N 1
ATOM 1839 C CA . LEU A 1 228 ? 10.379 -4.580 0.822 1.00 87.12 228 LEU A CA 1
ATOM 1840 C C . LEU A 1 228 ? 9.445 -3.375 0.674 1.00 87.12 228 LEU A C 1
ATOM 1842 O O . LEU A 1 228 ? 8.306 -3.431 1.135 1.00 87.12 228 LEU A O 1
ATOM 1846 N N . LEU A 1 229 ? 9.883 -2.301 0.008 1.00 87.06 229 LEU A N 1
ATOM 1847 C CA . LEU A 1 229 ? 9.024 -1.149 -0.278 1.00 87.06 229 LEU A CA 1
ATOM 1848 C C . LEU A 1 229 ? 7.809 -1.547 -1.125 1.00 87.06 229 LEU A C 1
ATOM 1850 O O . LEU A 1 229 ? 6.703 -1.085 -0.843 1.00 87.06 229 LEU A O 1
ATOM 1854 N N . HIS A 1 230 ? 7.987 -2.419 -2.119 1.00 88.56 230 HIS A N 1
ATOM 1855 C CA . HIS A 1 230 ? 6.898 -2.907 -2.960 1.00 88.56 230 HIS A CA 1
ATOM 1856 C C . HIS A 1 230 ? 5.910 -3.778 -2.171 1.00 88.56 230 HIS A C 1
ATOM 1858 O O . HIS A 1 230 ? 4.699 -3.557 -2.256 1.00 88.56 230 HIS A O 1
ATOM 1864 N N . ARG A 1 231 ? 6.398 -4.703 -1.332 1.00 88.25 231 ARG A N 1
ATOM 1865 C CA . ARG A 1 231 ? 5.541 -5.533 -0.464 1.00 88.25 231 ARG A CA 1
ATOM 1866 C C . ARG A 1 231 ? 4.738 -4.693 0.524 1.00 88.25 231 ARG A C 1
ATOM 1868 O O . ARG A 1 231 ? 3.525 -4.874 0.647 1.00 88.25 231 ARG A O 1
ATOM 1875 N N . ILE A 1 232 ? 5.389 -3.723 1.166 1.00 86.50 232 ILE A N 1
ATOM 1876 C CA . ILE A 1 232 ? 4.736 -2.771 2.069 1.00 86.50 232 ILE A CA 1
ATOM 1877 C C . ILE A 1 232 ? 3.679 -1.968 1.306 1.00 86.50 232 ILE A C 1
ATOM 1879 O O . ILE A 1 232 ? 2.545 -1.854 1.766 1.00 86.50 232 ILE A O 1
ATOM 1883 N N . ALA A 1 233 ? 4.010 -1.457 0.118 1.00 85.62 233 ALA A N 1
ATOM 1884 C CA . ALA A 1 233 ? 3.058 -0.733 -0.712 1.00 85.62 233 ALA A CA 1
ATOM 1885 C C . ALA A 1 233 ? 1.843 -1.600 -1.072 1.00 85.62 233 ALA A C 1
ATOM 1887 O O . ALA A 1 233 ? 0.730 -1.078 -1.131 1.00 85.62 233 ALA A O 1
ATOM 1888 N N . ASN A 1 234 ? 2.025 -2.896 -1.357 1.00 85.69 234 ASN A N 1
ATOM 1889 C CA . ASN A 1 234 ? 0.927 -3.814 -1.699 1.00 85.69 234 ASN A CA 1
ATOM 1890 C C . ASN A 1 234 ? -0.001 -4.050 -0.503 1.00 85.69 234 ASN A C 1
ATOM 1892 O O . ASN A 1 234 ? -1.209 -4.185 -0.676 1.00 85.69 234 ASN A O 1
ATOM 1896 N N . CYS A 1 235 ? 0.523 -3.992 0.723 1.00 84.19 235 CYS A N 1
ATOM 1897 C CA . CYS A 1 235 ? -0.313 -4.065 1.917 1.00 84.19 235 CYS A CA 1
ATOM 1898 C C . CYS A 1 235 ? -1.264 -2.857 2.051 1.00 84.19 235 CYS A C 1
ATOM 1900 O O . CYS A 1 235 ? -2.319 -2.975 2.674 1.00 84.19 235 CYS A O 1
ATOM 1902 N N . TYR A 1 236 ? -0.941 -1.720 1.426 1.00 82.69 236 TYR A N 1
ATOM 1903 C CA . TYR A 1 236 ? -1.755 -0.500 1.444 1.00 82.69 236 TYR A CA 1
ATOM 1904 C C . TYR A 1 236 ? -2.716 -0.351 0.260 1.00 82.69 236 TYR A C 1
ATOM 1906 O O . TYR A 1 236 ? -3.242 0.737 0.062 1.00 82.69 236 TYR A O 1
ATOM 1914 N N . GLN A 1 237 ? -2.994 -1.405 -0.514 1.00 77.69 237 GLN A N 1
ATOM 1915 C CA . GLN A 1 237 ? -3.924 -1.334 -1.658 1.00 77.69 237 GLN A CA 1
ATOM 1916 C C . GLN A 1 237 ? -5.314 -0.770 -1.296 1.00 77.69 237 GLN A C 1
ATOM 1918 O O . GLN A 1 237 ? -5.893 -0.034 -2.087 1.00 77.69 237 GLN A O 1
ATOM 1923 N N . ASN A 1 238 ? -5.803 -1.026 -0.077 1.00 73.81 238 ASN A N 1
ATOM 1924 C CA . ASN A 1 238 ? -7.097 -0.515 0.409 1.00 73.81 238 ASN A CA 1
ATOM 1925 C C . ASN A 1 238 ? -7.015 0.906 1.009 1.00 73.81 238 ASN A C 1
ATOM 1927 O O . ASN A 1 238 ? -7.991 1.394 1.566 1.00 73.81 238 ASN A O 1
ATOM 1931 N N . SER A 1 239 ? -5.846 1.553 0.966 1.00 79.62 239 SER A N 1
ATOM 1932 C CA . SER A 1 239 ? -5.630 2.929 1.427 1.00 79.62 239 SER A CA 1
ATOM 1933 C C . SER A 1 239 ? -4.915 3.714 0.319 1.00 79.62 239 SER A C 1
ATOM 1935 O O . SER A 1 239 ? -3.678 3.747 0.274 1.00 79.62 239 SER A O 1
ATOM 1937 N N . PRO A 1 240 ? -5.668 4.329 -0.609 1.00 83.25 240 PRO A N 1
ATOM 1938 C CA . PRO A 1 240 ? -5.114 4.897 -1.837 1.00 83.25 240 PRO A CA 1
ATOM 1939 C C . PRO A 1 240 ? -4.101 6.023 -1.582 1.00 83.25 240 PRO A C 1
ATOM 1941 O O . PRO A 1 240 ? -3.072 6.082 -2.255 1.00 83.25 240 PRO A O 1
ATOM 1944 N N . ASP A 1 241 ? -4.314 6.873 -0.572 1.00 82.56 241 ASP A N 1
ATOM 1945 C CA . ASP A 1 241 ? -3.362 7.924 -0.188 1.00 82.56 241 ASP A CA 1
ATOM 1946 C C . ASP A 1 241 ? -2.006 7.357 0.276 1.00 82.56 241 ASP A C 1
ATOM 1948 O O . ASP A 1 241 ? -0.938 7.856 -0.110 1.00 82.56 241 ASP A O 1
ATOM 1952 N N . LEU A 1 242 ? -2.023 6.279 1.071 1.00 83.50 242 LEU A N 1
ATOM 1953 C CA . LEU A 1 242 ? -0.799 5.596 1.492 1.00 83.50 242 LEU A CA 1
ATOM 1954 C C . LEU A 1 242 ? -0.145 4.871 0.316 1.00 83.50 242 LEU A C 1
ATOM 1956 O O . LEU A 1 242 ? 1.055 5.053 0.100 1.00 83.50 242 LEU A O 1
ATOM 1960 N N . ARG A 1 243 ? -0.913 4.110 -0.476 1.00 89.25 243 ARG A N 1
ATOM 1961 C CA . ARG A 1 243 ? -0.423 3.433 -1.689 1.00 89.25 243 ARG A CA 1
ATOM 1962 C C . ARG A 1 243 ? 0.300 4.415 -2.613 1.00 89.25 243 ARG A C 1
ATOM 1964 O O . ARG A 1 243 ? 1.432 4.150 -3.014 1.00 89.25 243 ARG A O 1
ATOM 1971 N N . LEU A 1 244 ? -0.298 5.579 -2.872 1.00 89.75 244 LEU A N 1
ATOM 1972 C CA . LEU A 1 244 ? 0.293 6.642 -3.686 1.00 89.75 244 LEU A CA 1
ATOM 1973 C C . LEU A 1 244 ? 1.607 7.164 -3.093 1.00 89.75 244 LEU A C 1
ATOM 1975 O O . LEU A 1 244 ? 2.594 7.317 -3.816 1.00 89.75 244 LEU A O 1
ATOM 1979 N N . THR A 1 245 ? 1.647 7.399 -1.780 1.00 88.69 245 THR A N 1
ATOM 1980 C CA . THR A 1 245 ? 2.853 7.870 -1.079 1.00 88.69 245 THR A CA 1
ATOM 1981 C C . THR A 1 245 ? 4.006 6.870 -1.211 1.00 88.69 245 THR A C 1
ATOM 1983 O O . THR A 1 245 ? 5.141 7.262 -1.497 1.00 88.69 245 THR A O 1
ATOM 1986 N N . TRP A 1 246 ? 3.730 5.571 -1.064 1.00 90.12 246 TRP A N 1
ATOM 1987 C CA . TRP A 1 246 ? 4.742 4.524 -1.219 1.00 90.12 246 TRP A CA 1
ATOM 1988 C C . TRP A 1 246 ? 5.219 4.373 -2.663 1.00 90.12 246 TRP A C 1
ATOM 1990 O O . TRP A 1 246 ? 6.424 4.269 -2.884 1.00 90.12 246 TRP A O 1
ATOM 2000 N N . LEU A 1 247 ? 4.319 4.438 -3.650 1.00 93.25 247 LEU A N 1
ATOM 2001 C CA . LEU A 1 247 ? 4.693 4.421 -5.069 1.00 93.25 247 LEU A CA 1
ATOM 2002 C C . LEU A 1 247 ? 5.596 5.610 -5.432 1.00 93.25 247 LEU A C 1
ATOM 2004 O O . LEU A 1 247 ? 6.591 5.441 -6.137 1.00 93.25 247 LEU A O 1
ATOM 2008 N N . GLN A 1 248 ? 5.311 6.801 -4.898 1.00 91.88 248 GLN A N 1
ATOM 2009 C CA . GLN A 1 248 ? 6.168 7.977 -5.076 1.00 91.88 248 GLN A CA 1
ATOM 2010 C C . GLN A 1 248 ? 7.537 7.816 -4.402 1.00 91.88 248 GLN A C 1
ATOM 2012 O O . GLN A 1 248 ? 8.553 8.178 -4.996 1.00 91.88 248 GLN A O 1
ATOM 2017 N N . ASN A 1 249 ? 7.587 7.257 -3.190 1.00 91.12 249 ASN A N 1
ATOM 2018 C CA . ASN A 1 249 ? 8.847 6.979 -2.499 1.00 91.12 249 ASN A CA 1
ATOM 2019 C C . ASN A 1 249 ? 9.697 5.957 -3.278 1.00 91.12 249 ASN A C 1
ATOM 2021 O O . ASN A 1 249 ? 10.878 6.194 -3.528 1.00 91.12 249 ASN A O 1
ATOM 2025 N N . MET A 1 250 ? 9.086 4.871 -3.764 1.00 92.56 250 MET A N 1
ATOM 2026 C CA . MET A 1 250 ? 9.758 3.899 -4.634 1.00 92.56 250 MET A CA 1
ATOM 2027 C C . MET A 1 250 ? 10.289 4.549 -5.913 1.00 92.56 250 MET A C 1
ATOM 2029 O O . MET A 1 250 ? 11.443 4.327 -6.276 1.00 92.56 250 MET A O 1
ATOM 2033 N N . ALA A 1 251 ? 9.506 5.421 -6.559 1.00 94.56 251 ALA A N 1
ATOM 2034 C CA . ALA A 1 251 ? 9.963 6.158 -7.736 1.00 94.56 251 ALA A CA 1
ATOM 2035 C C . ALA A 1 251 ? 11.204 7.020 -7.434 1.00 94.56 251 ALA A C 1
ATOM 2037 O O . ALA A 1 251 ? 12.147 7.046 -8.225 1.00 94.56 251 ALA A O 1
ATOM 2038 N N . GLN A 1 252 ? 11.241 7.692 -6.277 1.00 93.56 252 GLN A N 1
ATOM 2039 C CA . GLN A 1 252 ? 12.401 8.478 -5.840 1.00 93.56 252 GLN A CA 1
ATOM 2040 C C . GLN A 1 252 ? 13.629 7.601 -5.567 1.00 93.56 252 GLN A C 1
ATOM 2042 O O . GLN A 1 252 ? 14.743 7.979 -5.931 1.00 93.56 252 GLN A O 1
ATOM 2047 N N . LYS A 1 253 ? 13.440 6.419 -4.973 1.00 91.62 253 LYS A N 1
ATOM 2048 C CA . LYS A 1 253 ? 14.516 5.446 -4.741 1.00 91.62 253 LYS A CA 1
ATOM 2049 C C . LYS A 1 253 ? 15.083 4.904 -6.052 1.00 91.62 253 LYS A C 1
ATOM 2051 O O . LYS A 1 253 ? 16.297 4.914 -6.236 1.00 91.62 253 LYS A O 1
ATOM 2056 N N . HIS A 1 254 ? 14.224 4.534 -7.000 1.00 93.50 254 HIS A N 1
ATOM 2057 C CA . HIS A 1 254 ? 14.647 4.151 -8.348 1.00 93.50 254 HIS A CA 1
ATOM 2058 C C . HIS A 1 254 ? 15.395 5.277 -9.065 1.00 93.50 254 HIS A C 1
ATOM 2060 O O . HIS A 1 254 ? 16.431 5.032 -9.683 1.00 93.50 254 HIS A O 1
ATOM 2066 N N . LEU A 1 255 ? 14.931 6.522 -8.930 1.00 93.19 255 LEU A N 1
ATOM 2067 C CA . LEU A 1 255 ? 15.614 7.682 -9.495 1.00 93.19 255 LEU A CA 1
ATOM 2068 C C . LEU A 1 255 ? 17.014 7.875 -8.896 1.00 93.19 255 LEU A C 1
ATOM 2070 O O . LEU A 1 255 ? 17.953 8.142 -9.643 1.00 93.19 255 LEU A O 1
ATOM 2074 N N . ALA A 1 256 ? 17.176 7.695 -7.581 1.00 92.00 256 ALA A N 1
ATOM 2075 C CA . ALA A 1 256 ? 18.478 7.777 -6.916 1.00 92.00 256 ALA A CA 1
ATOM 2076 C C . ALA A 1 256 ? 19.480 6.722 -7.428 1.00 92.00 256 ALA A C 1
ATOM 2078 O O . ALA A 1 256 ? 20.685 6.964 -7.417 1.00 92.00 256 ALA A O 1
ATOM 2079 N N . MET A 1 257 ? 18.983 5.585 -7.925 1.00 89.56 257 MET A N 1
ATOM 2080 C CA . MET A 1 257 ? 19.778 4.519 -8.549 1.00 89.56 257 MET A CA 1
ATOM 2081 C C . MET A 1 257 ? 19.921 4.662 -10.074 1.00 89.56 257 MET A C 1
ATOM 2083 O O . MET A 1 257 ? 20.539 3.818 -10.714 1.00 89.56 257 MET A O 1
ATOM 2087 N N . ASN A 1 258 ? 19.379 5.727 -10.678 1.00 90.38 258 ASN A N 1
ATOM 2088 C CA . ASN A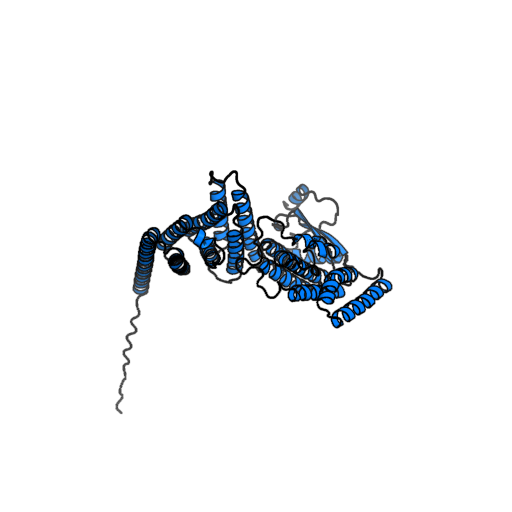 1 258 ? 19.291 5.929 -12.133 1.00 90.38 258 ASN A CA 1
ATOM 2089 C C . ASN A 1 258 ? 18.464 4.857 -12.881 1.00 90.38 258 ASN A C 1
ATOM 2091 O O . ASN A 1 258 ? 18.609 4.671 -14.091 1.00 90.38 258 ASN A O 1
ATOM 2095 N N . HIS A 1 259 ? 17.550 4.181 -12.185 1.00 92.69 259 HIS A N 1
ATOM 2096 C CA . HIS A 1 259 ? 16.587 3.234 -12.751 1.00 92.69 259 HIS A CA 1
ATOM 2097 C C . HIS A 1 259 ? 15.350 3.982 -13.280 1.00 92.69 259 HIS A C 1
ATOM 2099 O O . HIS A 1 259 ? 14.267 3.961 -12.694 1.00 92.69 259 HIS A O 1
ATOM 2105 N N . TYR A 1 260 ? 15.524 4.720 -14.384 1.00 94.38 260 TYR A N 1
ATOM 2106 C CA . TYR A 1 260 ? 14.486 5.613 -14.918 1.00 94.38 260 TYR A CA 1
ATOM 2107 C C . TYR A 1 260 ? 13.236 4.884 -15.433 1.00 94.38 260 TYR A C 1
ATOM 2109 O O . TYR A 1 260 ? 12.143 5.446 -15.372 1.00 94.38 260 TYR A O 1
ATOM 2117 N N . ALA A 1 261 ? 13.377 3.659 -15.953 1.00 94.25 261 ALA A N 1
ATOM 2118 C CA . ALA A 1 261 ? 12.238 2.893 -16.460 1.00 94.25 261 ALA A CA 1
ATOM 2119 C C . ALA A 1 261 ? 11.302 2.515 -15.306 1.00 94.25 261 ALA A C 1
ATOM 2121 O O . ALA A 1 261 ? 10.104 2.779 -15.355 1.00 94.25 261 ALA A O 1
ATOM 2122 N N . GLU A 1 262 ? 11.881 1.973 -14.239 1.00 94.88 262 GLU A N 1
ATOM 2123 C CA . GLU A 1 262 ? 11.195 1.548 -13.026 1.00 94.88 262 GLU A CA 1
ATOM 2124 C C . GLU A 1 262 ? 10.579 2.755 -12.303 1.00 94.88 262 GLU A C 1
ATOM 2126 O O . GLU A 1 262 ? 9.396 2.729 -11.971 1.00 94.88 262 GLU A O 1
ATOM 2131 N N . ALA A 1 263 ? 11.315 3.869 -12.177 1.00 95.94 263 ALA A N 1
ATOM 2132 C CA . ALA A 1 263 ? 10.779 5.115 -11.621 1.00 95.94 263 ALA A CA 1
ATOM 2133 C C . ALA A 1 263 ? 9.566 5.643 -12.412 1.00 95.94 263 ALA A C 1
ATOM 2135 O O . ALA A 1 263 ? 8.575 6.078 -11.823 1.00 95.94 263 ALA A O 1
ATOM 2136 N N . GLY A 1 264 ? 9.630 5.591 -13.749 1.00 96.06 264 GLY A N 1
ATOM 2137 C CA . GLY A 1 264 ? 8.519 5.963 -14.625 1.00 96.06 264 GLY A CA 1
ATOM 2138 C C . GLY A 1 264 ? 7.302 5.053 -14.454 1.00 96.06 264 GLY A C 1
ATOM 2139 O O . GLY A 1 264 ? 6.179 5.550 -14.396 1.00 96.06 264 GLY A O 1
ATOM 2140 N N . MET A 1 265 ? 7.517 3.743 -14.304 1.00 95.88 265 MET A N 1
ATOM 2141 C CA . MET A 1 265 ? 6.440 2.780 -14.061 1.00 95.88 265 MET A CA 1
ATOM 2142 C C . MET A 1 265 ? 5.797 2.963 -12.683 1.00 95.88 265 MET A C 1
ATOM 2144 O O . MET A 1 265 ? 4.573 2.966 -12.605 1.00 95.88 265 MET A O 1
ATOM 2148 N N . CYS A 1 266 ? 6.561 3.216 -11.614 1.00 96.00 266 CYS A N 1
ATOM 2149 C CA . CYS A 1 266 ? 5.992 3.524 -10.293 1.00 96.00 266 CYS A CA 1
ATOM 2150 C C . CYS A 1 266 ? 5.044 4.735 -10.338 1.00 96.00 266 CYS A C 1
ATOM 2152 O O . CYS A 1 266 ? 3.972 4.714 -9.735 1.00 96.00 266 CYS A O 1
ATOM 2154 N N . LEU A 1 267 ? 5.408 5.784 -11.086 1.00 96.50 267 LEU A N 1
ATOM 2155 C CA . LEU A 1 267 ? 4.532 6.941 -11.289 1.00 96.50 267 LEU A CA 1
ATOM 2156 C C . LEU A 1 267 ? 3.330 6.630 -12.185 1.00 96.50 267 LEU A C 1
ATOM 2158 O O . LEU A 1 267 ? 2.255 7.176 -11.948 1.00 96.50 267 LEU A O 1
ATOM 2162 N N . ALA A 1 268 ? 3.481 5.752 -13.180 1.00 95.88 268 ALA A N 1
ATOM 2163 C CA . ALA A 1 268 ? 2.360 5.279 -13.987 1.00 95.88 268 ALA A CA 1
ATOM 2164 C C . ALA A 1 268 ? 1.358 4.469 -13.143 1.00 95.88 268 ALA A C 1
ATOM 2166 O O . ALA A 1 268 ? 0.158 4.681 -13.286 1.00 95.88 268 ALA A O 1
ATOM 2167 N N . HIS A 1 269 ? 1.826 3.624 -12.214 1.00 94.94 269 HIS A N 1
ATOM 2168 C CA . HIS A 1 269 ? 0.975 2.960 -11.217 1.00 94.94 269 HIS A CA 1
ATOM 2169 C C . HIS A 1 269 ? 0.255 3.992 -10.339 1.00 94.94 269 HIS A C 1
ATOM 2171 O O . HIS A 1 269 ? -0.964 3.937 -10.199 1.00 94.94 269 HIS A O 1
ATOM 2177 N N . ALA A 1 270 ? 0.971 4.998 -9.823 1.00 93.94 270 ALA A N 1
ATOM 2178 C CA . ALA A 1 270 ? 0.357 6.057 -9.019 1.00 93.94 270 ALA A CA 1
ATOM 2179 C C . ALA A 1 270 ? -0.712 6.841 -9.803 1.00 93.94 270 ALA A C 1
ATOM 2181 O O . ALA A 1 270 ? -1.767 7.161 -9.263 1.00 93.94 270 ALA A O 1
ATOM 2182 N N . ALA A 1 271 ? -0.468 7.129 -11.083 1.00 94.19 271 ALA A N 1
ATOM 2183 C CA . ALA A 1 271 ? -1.445 7.772 -11.953 1.00 94.19 271 ALA A CA 1
ATOM 2184 C C . ALA A 1 271 ? -2.646 6.863 -12.258 1.00 94.19 271 ALA A C 1
ATOM 2186 O O . ALA A 1 271 ? -3.771 7.352 -12.292 1.00 94.19 271 ALA A O 1
ATOM 2187 N N . SER A 1 272 ? -2.422 5.559 -12.446 1.00 92.94 272 SER A N 1
ATOM 2188 C CA . SER A 1 272 ? -3.480 4.565 -12.661 1.00 92.94 272 SER A CA 1
ATOM 2189 C C . SER A 1 272 ? -4.414 4.477 -11.458 1.00 92.94 272 SER A C 1
ATOM 2191 O O . SER A 1 272 ? -5.628 4.554 -11.623 1.00 92.94 272 SER A O 1
ATOM 2193 N N . LEU A 1 273 ? -3.845 4.437 -10.249 1.00 90.69 273 LEU A N 1
ATOM 2194 C CA . LEU A 1 273 ? -4.597 4.513 -9.001 1.00 90.69 273 LEU A CA 1
ATOM 2195 C C . LEU A 1 273 ? -5.446 5.792 -8.952 1.00 90.69 273 LEU A C 1
ATOM 2197 O O . LEU A 1 273 ? -6.651 5.731 -8.745 1.00 90.69 273 LEU A O 1
ATOM 2201 N N . VAL A 1 274 ? -4.854 6.963 -9.214 1.00 90.56 274 VAL A N 1
ATOM 2202 C CA . VAL A 1 274 ? -5.612 8.227 -9.230 1.00 90.56 274 VAL A CA 1
ATOM 2203 C C . VAL A 1 274 ? -6.728 8.207 -10.281 1.00 90.56 274 VAL A C 1
ATOM 2205 O O . VAL A 1 274 ? -7.829 8.663 -9.991 1.00 90.56 274 VAL A O 1
ATOM 2208 N N . ALA A 1 275 ? -6.482 7.671 -11.479 1.00 90.69 275 ALA A N 1
ATOM 2209 C CA . ALA A 1 275 ? -7.494 7.566 -12.530 1.00 90.69 275 ALA A CA 1
ATOM 2210 C C . ALA A 1 275 ? -8.684 6.691 -12.108 1.00 90.69 275 ALA A C 1
ATOM 2212 O O . ALA A 1 275 ? -9.831 7.069 -12.343 1.00 90.69 275 ALA A O 1
ATOM 2213 N N . GLU A 1 276 ? -8.421 5.553 -11.465 1.00 88.81 276 GLU A N 1
ATOM 2214 C CA . GLU A 1 276 ? -9.453 4.638 -10.974 1.00 88.81 276 GLU A CA 1
ATOM 2215 C C . GLU A 1 276 ? -10.354 5.306 -9.926 1.00 88.81 276 GLU A C 1
ATOM 2217 O O . GLU A 1 276 ? -11.579 5.265 -10.038 1.00 88.81 276 GLU A O 1
ATOM 2222 N N . TYR A 1 277 ? -9.756 6.005 -8.958 1.00 84.88 277 TYR A N 1
ATOM 2223 C CA . TYR A 1 277 ? -10.504 6.691 -7.901 1.00 84.88 277 TYR A CA 1
ATOM 2224 C C . TYR A 1 277 ? -11.224 7.952 -8.409 1.00 84.88 277 TYR A C 1
ATOM 2226 O O . TYR A 1 277 ? -12.347 8.225 -7.989 1.00 84.88 277 TYR A O 1
ATOM 2234 N N . LEU A 1 278 ? -10.644 8.699 -9.359 1.00 86.06 278 LEU A N 1
ATOM 2235 C CA . LEU A 1 278 ? -11.335 9.822 -10.008 1.00 86.06 278 LEU A CA 1
ATOM 2236 C C . LEU A 1 278 ? -12.560 9.351 -10.802 1.00 86.06 278 LEU A C 1
ATOM 2238 O O . LEU A 1 278 ? -13.590 10.019 -10.763 1.00 86.06 278 LEU A O 1
ATOM 2242 N N . ARG A 1 279 ? -12.475 8.193 -11.472 1.00 85.44 279 ARG A N 1
ATOM 2243 C CA . ARG A 1 279 ? -13.610 7.575 -12.177 1.00 85.44 279 ARG A CA 1
ATOM 2244 C C . ARG A 1 279 ? -14.757 7.238 -11.224 1.00 85.44 279 ARG A C 1
ATOM 2246 O O . ARG A 1 279 ? -15.914 7.398 -11.603 1.00 85.44 279 ARG A O 1
ATOM 2253 N N . MET A 1 280 ? -14.438 6.755 -10.023 1.00 80.94 280 MET A N 1
ATOM 2254 C CA . MET A 1 280 ? -15.426 6.442 -8.987 1.00 80.94 280 MET A CA 1
ATOM 2255 C C . MET A 1 280 ? -16.082 7.703 -8.395 1.00 80.94 280 MET A C 1
ATOM 2257 O O . MET A 1 280 ? -17.268 7.656 -8.087 1.00 80.94 280 MET A O 1
ATOM 2261 N N . LEU A 1 281 ? -15.350 8.822 -8.282 1.00 78.19 281 LEU A N 1
ATOM 2262 C CA . LEU A 1 281 ? -15.891 10.115 -7.827 1.00 78.19 281 LEU A CA 1
ATOM 2263 C C . LEU A 1 281 ? -16.815 10.767 -8.860 1.00 78.19 281 LEU A C 1
ATOM 2265 O O . LEU A 1 281 ? -17.954 11.119 -8.566 1.00 78.19 281 LEU A O 1
ATOM 2269 N N . GLU A 1 282 ? -16.300 10.984 -10.070 1.00 76.56 282 GLU A N 1
ATOM 2270 C CA . GLU A 1 282 ? -17.018 11.669 -11.138 1.00 76.56 282 GLU A CA 1
ATOM 2271 C C . GLU A 1 282 ? -16.558 11.137 -12.498 1.00 76.56 282 GLU A C 1
ATOM 2273 O O . GLU A 1 282 ? -15.429 11.364 -12.943 1.00 76.56 282 GLU A O 1
ATOM 2278 N N . SER A 1 283 ? -17.457 10.459 -13.213 1.00 77.50 283 SER A N 1
ATOM 2279 C CA . SER A 1 283 ? -17.163 9.983 -14.562 1.00 77.50 283 SER A CA 1
ATOM 2280 C C . SER A 1 283 ? -17.209 11.144 -15.560 1.00 77.50 283 SER A C 1
ATOM 2282 O O . SER A 1 283 ? -18.284 11.572 -15.993 1.00 77.50 283 SER A O 1
ATOM 2284 N N . LYS A 1 284 ? -16.041 11.647 -15.963 1.00 83.50 284 LYS A N 1
ATOM 2285 C CA . LYS A 1 284 ? -15.916 12.650 -17.028 1.00 83.50 284 LYS A CA 1
ATOM 2286 C C . LYS A 1 284 ? -15.539 11.980 -18.344 1.00 83.50 284 LYS A C 1
ATOM 2288 O O . LYS A 1 284 ? -14.576 11.230 -18.397 1.00 83.50 284 LYS A O 1
ATOM 2293 N N . SER A 1 285 ? -16.240 12.317 -19.425 1.00 84.06 285 SER A N 1
ATOM 2294 C CA . SER A 1 285 ? -16.043 11.708 -20.756 1.00 84.06 285 SER A CA 1
ATOM 2295 C C . SER A 1 285 ? -14.642 11.883 -21.357 1.00 84.06 285 SER A C 1
ATOM 2297 O O . SER A 1 285 ? -14.253 11.108 -22.224 1.00 84.06 285 SER A O 1
ATOM 2299 N N . TYR A 1 286 ? -13.898 12.907 -20.931 1.00 87.00 286 TYR A N 1
ATOM 2300 C CA . TYR A 1 286 ? -12.542 13.196 -21.408 1.00 87.00 286 TYR A CA 1
ATOM 2301 C C . TYR A 1 286 ? -11.439 12.613 -20.509 1.00 87.00 286 TYR A C 1
ATOM 2303 O O . TYR A 1 286 ? -10.264 12.685 -20.870 1.00 87.00 286 TYR A O 1
ATOM 2311 N N . MET A 1 287 ? -11.795 12.071 -19.339 1.00 88.81 287 MET A N 1
ATOM 2312 C CA . MET A 1 287 ? -10.861 11.399 -18.435 1.00 88.81 287 MET A CA 1
ATOM 2313 C C . MET A 1 287 ? -10.735 9.914 -18.802 1.00 88.81 287 MET A C 1
ATOM 2315 O O . MET A 1 287 ? -11.664 9.348 -19.375 1.00 88.81 287 MET A O 1
ATOM 2319 N N . PRO A 1 288 ? -9.597 9.266 -18.496 1.00 86.81 288 PRO A N 1
ATOM 2320 C CA . PRO A 1 288 ? -9.433 7.833 -18.716 1.00 86.81 288 PRO A CA 1
ATOM 2321 C C . PRO A 1 288 ? -10.480 7.009 -17.959 1.00 86.81 288 PRO A C 1
ATOM 2323 O O . PRO A 1 288 ? -10.781 7.294 -16.800 1.00 86.81 288 PRO A O 1
ATOM 2326 N N . ASP A 1 289 ? -10.935 5.923 -18.589 1.00 86.00 289 ASP A N 1
ATOM 2327 C CA . ASP A 1 289 ? -11.771 4.879 -17.981 1.00 86.00 289 ASP A CA 1
ATOM 2328 C C . ASP A 1 289 ? -10.961 4.026 -16.978 1.00 86.00 289 ASP A C 1
ATOM 2330 O O . ASP A 1 289 ? -10.782 2.817 -17.147 1.00 86.00 289 ASP A O 1
ATOM 2334 N N . GLY A 1 290 ? -10.411 4.670 -15.945 1.00 85.88 290 GLY A N 1
ATOM 2335 C CA . GLY A 1 290 ? -9.636 4.032 -14.883 1.00 85.88 290 GLY A CA 1
ATOM 2336 C C . GLY A 1 290 ? -8.353 3.352 -15.374 1.00 85.88 290 GLY A C 1
ATOM 2337 O O . GLY A 1 290 ? -7.722 3.788 -16.344 1.00 85.88 290 GLY A O 1
ATOM 2338 N N . CYS A 1 291 ? -7.972 2.253 -14.718 1.00 86.94 291 CYS A N 1
ATOM 2339 C CA . CYS A 1 291 ? -6.754 1.496 -15.039 1.00 86.94 291 CYS A CA 1
ATOM 2340 C C . CYS A 1 291 ? -6.773 0.884 -16.453 1.00 86.94 291 CYS A C 1
ATOM 2342 O O . CYS A 1 291 ? -5.723 0.711 -17.078 1.00 86.94 291 CYS A O 1
ATOM 2344 N N . VAL A 1 292 ? -7.960 0.583 -16.994 1.00 88.00 292 VAL A N 1
ATOM 2345 C CA . VAL A 1 292 ? -8.119 -0.068 -18.308 1.00 88.00 292 VAL A CA 1
ATOM 2346 C C . VAL A 1 292 ? -7.590 0.821 -19.434 1.00 88.00 292 VAL A C 1
ATOM 2348 O O . VAL A 1 292 ? -6.910 0.342 -20.343 1.00 88.00 292 VAL A O 1
ATOM 2351 N N . ALA A 1 293 ? -7.823 2.132 -19.350 1.00 87.25 293 ALA A N 1
ATOM 2352 C CA . ALA A 1 293 ? -7.319 3.087 -20.335 1.00 87.25 293 ALA A CA 1
ATOM 2353 C C . ALA A 1 293 ? -5.779 3.156 -20.367 1.00 87.25 293 ALA A C 1
ATOM 2355 O O . ALA A 1 293 ? -5.193 3.465 -21.408 1.00 87.25 293 ALA A O 1
ATOM 2356 N N . LEU A 1 294 ? -5.113 2.824 -19.254 1.00 91.56 294 LEU A N 1
ATOM 2357 C CA . LEU A 1 294 ? -3.657 2.853 -19.123 1.00 91.56 294 LEU A CA 1
ATOM 2358 C C . LEU A 1 294 ? -2.984 1.510 -19.462 1.00 91.56 294 LEU A C 1
ATOM 2360 O O . LEU A 1 294 ? -1.765 1.476 -19.617 1.00 91.56 294 LEU A O 1
ATOM 2364 N N . GLN A 1 295 ? -3.736 0.426 -19.689 1.00 92.38 295 GLN A N 1
ATOM 2365 C CA . GLN A 1 295 ? -3.199 -0.916 -19.979 1.00 92.38 295 GLN A CA 1
ATOM 2366 C C . GLN A 1 295 ? -2.201 -0.947 -21.154 1.00 92.38 295 GLN A C 1
ATOM 2368 O O . GLN A 1 295 ? -1.271 -1.754 -21.178 1.00 92.38 295 GLN A O 1
ATOM 2373 N N . LYS A 1 296 ? -2.362 -0.051 -22.138 1.00 90.12 296 LYS A N 1
ATOM 2374 C CA . LYS A 1 296 ? -1.446 0.064 -23.288 1.00 90.12 296 LYS A CA 1
ATOM 2375 C C . LYS A 1 296 ? -0.042 0.537 -22.898 1.00 90.12 296 LYS A C 1
ATOM 2377 O O . LYS A 1 296 ? 0.895 0.337 -23.665 1.00 90.12 296 LYS A O 1
ATOM 2382 N N . ILE A 1 297 ? 0.112 1.195 -21.750 1.00 92.44 297 ILE A N 1
ATOM 2383 C CA . ILE A 1 297 ? 1.414 1.604 -21.209 1.00 92.44 297 ILE A CA 1
ATOM 2384 C C . ILE A 1 297 ? 2.096 0.387 -20.576 1.00 92.44 297 ILE A C 1
ATOM 2386 O O . ILE A 1 297 ? 3.248 0.097 -20.890 1.00 92.44 297 ILE A O 1
ATOM 2390 N N . SER A 1 298 ? 1.373 -0.335 -19.718 1.00 92.75 298 SER A N 1
ATOM 2391 C CA . SER A 1 298 ? 1.798 -1.603 -19.125 1.00 92.75 298 SER A CA 1
ATOM 2392 C C . SER A 1 298 ? 0.580 -2.371 -18.612 1.00 92.75 298 SER A C 1
ATOM 2394 O O . SER A 1 298 ? -0.336 -1.777 -18.042 1.00 92.75 298 SER A O 1
ATOM 2396 N N . MET A 1 299 ? 0.580 -3.698 -18.771 1.00 92.19 299 MET A N 1
ATOM 2397 C CA . MET A 1 299 ? -0.497 -4.549 -18.250 1.00 92.19 299 MET A CA 1
ATOM 2398 C C . MET A 1 299 ? -0.520 -4.600 -16.720 1.00 92.19 299 MET A C 1
ATOM 2400 O O . MET A 1 299 ? -1.591 -4.767 -16.146 1.00 92.19 299 MET A O 1
ATOM 2404 N N . ASN A 1 300 ? 0.626 -4.394 -16.063 1.00 92.31 300 ASN A N 1
ATOM 2405 C CA . ASN A 1 300 ? 0.728 -4.434 -14.601 1.00 92.31 300 ASN A CA 1
ATOM 2406 C C . ASN A 1 300 ? -0.034 -3.274 -13.939 1.00 92.31 300 ASN A C 1
ATOM 2408 O O . ASN A 1 300 ? -0.383 -3.360 -12.772 1.00 92.31 300 ASN A O 1
ATOM 2412 N N . LEU A 1 301 ? -0.371 -2.211 -14.681 1.00 91.88 301 LEU A N 1
ATOM 2413 C CA . LEU A 1 301 ? -1.180 -1.102 -14.157 1.00 91.88 301 LEU A CA 1
ATOM 2414 C C . LEU A 1 301 ? -2.599 -1.536 -13.759 1.00 91.88 301 LEU A C 1
ATOM 2416 O O . LEU A 1 301 ? -3.245 -0.865 -12.958 1.00 91.88 301 LEU A O 1
ATOM 2420 N N . LEU A 1 302 ? -3.072 -2.675 -14.277 1.00 89.81 302 LEU A N 1
ATOM 2421 C CA . LEU A 1 302 ? -4.343 -3.272 -13.868 1.00 89.81 302 LEU A CA 1
ATOM 2422 C C . LEU A 1 302 ? -4.332 -3.757 -12.410 1.00 89.81 302 LEU A C 1
ATOM 2424 O O . LEU A 1 302 ? -5.404 -3.910 -11.833 1.00 89.81 302 LEU A O 1
ATOM 2428 N N . GLU A 1 303 ? -3.159 -3.950 -11.801 1.00 87.44 303 GLU A N 1
ATOM 2429 C CA . GLU A 1 303 ? -3.031 -4.288 -10.376 1.00 87.44 303 GLU A CA 1
ATOM 2430 C C . GLU A 1 303 ? -3.588 -3.190 -9.455 1.00 87.44 303 GLU A C 1
ATOM 2432 O O . GLU A 1 303 ? -3.950 -3.478 -8.320 1.00 87.44 303 GLU A O 1
ATOM 2437 N N . GLU A 1 304 ? -3.695 -1.943 -9.932 1.00 87.69 304 GLU A N 1
ATOM 2438 C CA . GLU A 1 304 ? -4.270 -0.827 -9.164 1.00 87.69 304 GLU A CA 1
ATOM 2439 C C . GLU A 1 304 ? -5.800 -0.727 -9.303 1.00 87.69 304 GLU A C 1
ATOM 2441 O O . GLU A 1 304 ? -6.405 0.238 -8.840 1.00 87.69 304 GLU A O 1
ATOM 2446 N N . SER A 1 305 ? -6.441 -1.671 -9.999 1.00 84.44 305 SER A N 1
ATOM 2447 C CA . SER A 1 305 ? -7.884 -1.633 -10.232 1.00 84.44 305 SER A CA 1
ATOM 2448 C C . SER A 1 305 ? -8.668 -1.935 -8.950 1.00 84.44 305 SER A C 1
ATOM 2450 O O . SER A 1 305 ? -8.475 -2.962 -8.300 1.00 84.44 305 SER A O 1
ATOM 2452 N N . ALA A 1 306 ? -9.590 -1.039 -8.607 1.00 69.06 306 ALA A N 1
ATOM 2453 C CA . ALA A 1 306 ? -10.343 -1.050 -7.360 1.00 69.06 306 ALA A CA 1
ATOM 2454 C C . ALA A 1 306 ? -11.675 -1.822 -7.498 1.00 69.06 306 ALA A C 1
ATOM 2456 O O . ALA A 1 306 ? -12.750 -1.264 -7.306 1.00 69.06 306 ALA A O 1
ATOM 2457 N N . VAL A 1 307 ? -11.615 -3.102 -7.888 1.00 57.66 307 VAL A N 1
ATOM 2458 C CA . VAL A 1 307 ? -12.811 -3.931 -8.194 1.00 57.66 307 VAL A CA 1
ATOM 2459 C C . VAL A 1 307 ? -13.237 -4.835 -7.025 1.00 57.66 307 VAL A C 1
ATOM 2461 O O . VAL A 1 307 ? -14.149 -5.639 -7.184 1.00 57.66 307 VAL A O 1
ATOM 2464 N N . SER A 1 308 ? -12.584 -4.769 -5.860 1.00 60.75 308 SER A N 1
ATOM 2465 C CA . SER A 1 308 ? -12.955 -5.630 -4.728 1.00 60.75 308 SER A CA 1
ATOM 2466 C C . SER A 1 308 ? -14.072 -5.024 -3.872 1.00 60.75 308 SER A C 1
ATOM 2468 O O . SER A 1 308 ? -14.137 -3.813 -3.680 1.00 60.75 308 SER A O 1
ATOM 2470 N N . ASP A 1 309 ? -14.907 -5.891 -3.290 1.00 54.50 309 ASP A N 1
ATOM 2471 C CA . ASP A 1 309 ? -15.981 -5.523 -2.346 1.00 54.50 309 ASP A CA 1
ATOM 2472 C C . ASP A 1 309 ? -15.454 -4.852 -1.054 1.00 54.50 309 ASP A C 1
ATOM 2474 O O . ASP A 1 309 ? -16.216 -4.292 -0.265 1.00 54.50 309 ASP A O 1
ATOM 2478 N N . ASP A 1 310 ? -14.133 -4.896 -0.850 1.00 60.28 310 ASP A N 1
ATOM 2479 C CA . ASP A 1 310 ? -13.415 -4.324 0.289 1.00 60.28 310 ASP A CA 1
ATOM 2480 C C . ASP A 1 310 ? -12.943 -2.872 0.050 1.00 60.28 310 ASP A C 1
ATOM 2482 O O . ASP A 1 310 ? -12.327 -2.274 0.939 1.00 60.28 310 ASP A O 1
ATOM 2486 N N . VAL A 1 311 ? -13.174 -2.303 -1.140 1.00 65.00 311 VAL A N 1
ATOM 2487 C CA . VAL A 1 311 ? -12.775 -0.925 -1.467 1.00 65.00 311 VAL A CA 1
ATOM 2488 C C . VAL A 1 311 ? -13.754 0.061 -0.840 1.00 65.00 311 VAL A C 1
ATOM 2490 O O . VAL A 1 311 ? -14.957 0.001 -1.080 1.00 65.00 311 VAL A O 1
ATOM 2493 N N . VAL A 1 312 ? -13.230 1.003 -0.056 1.00 64.06 312 VAL A N 1
ATOM 2494 C CA . VAL A 1 312 ? -14.028 2.113 0.477 1.00 64.06 312 VAL A CA 1
ATOM 2495 C C . VAL A 1 312 ? -14.291 3.124 -0.640 1.00 64.06 312 VAL A C 1
ATOM 2497 O O . VAL A 1 312 ? -13.368 3.483 -1.379 1.00 64.06 312 VAL A O 1
ATOM 2500 N N . SER A 1 313 ? -15.539 3.577 -0.773 1.00 62.16 313 SER A N 1
ATOM 2501 C CA . SER A 1 313 ? -15.914 4.551 -1.798 1.00 62.16 313 SER A CA 1
ATOM 2502 C C . SER A 1 313 ? -15.119 5.854 -1.620 1.00 62.16 313 SER A C 1
ATOM 2504 O O . SER A 1 313 ? -14.939 6.328 -0.495 1.00 62.16 313 SER A O 1
ATOM 2506 N N . PRO A 1 314 ? -14.612 6.463 -2.704 1.00 58.56 314 PRO A N 1
ATOM 2507 C CA . PRO A 1 314 ? -13.891 7.720 -2.592 1.00 58.56 314 PRO A CA 1
ATOM 2508 C C . PRO A 1 314 ? -14.850 8.842 -2.167 1.00 58.56 314 PRO A C 1
ATOM 2510 O O . PRO A 1 314 ? -15.928 8.979 -2.742 1.00 58.56 314 PRO A O 1
ATOM 2513 N N . GLY A 1 315 ? -14.435 9.674 -1.209 1.00 55.38 315 GLY A N 1
ATOM 2514 C CA . GLY A 1 315 ? -15.266 10.737 -0.629 1.00 55.38 315 GLY A CA 1
ATOM 2515 C C . GLY A 1 315 ? -15.739 10.437 0.795 1.00 55.38 315 GLY A C 1
ATOM 2516 O O . GLY A 1 315 ? -15.918 11.380 1.565 1.00 55.38 315 GLY A O 1
ATOM 2517 N N . ASP A 1 316 ? -15.814 9.162 1.178 1.00 56.72 316 ASP A N 1
ATOM 2518 C CA . ASP A 1 316 ? -16.099 8.753 2.553 1.00 56.72 316 ASP A CA 1
ATOM 2519 C C . ASP A 1 316 ? -14.841 8.928 3.427 1.00 56.72 316 ASP A C 1
ATOM 2521 O O . ASP A 1 316 ? -13.714 8.679 2.990 1.00 56.72 316 ASP A O 1
ATOM 2525 N N . GLU A 1 317 ? -15.010 9.389 4.672 1.00 53.53 317 GLU A N 1
ATOM 2526 C CA . GLU A 1 317 ? -13.954 9.443 5.708 1.00 53.53 317 GLU A CA 1
ATOM 2527 C C . GLU A 1 317 ? -12.660 10.203 5.340 1.00 53.53 317 GLU A C 1
ATOM 2529 O O . GLU A 1 317 ? -11.598 9.972 5.922 1.00 53.53 317 GLU A O 1
ATOM 2534 N N . GLY A 1 318 ? -12.720 11.138 4.387 1.00 57.34 318 GLY A N 1
ATOM 2535 C CA . GLY A 1 318 ? -11.555 11.926 3.967 1.00 57.34 318 GLY A CA 1
ATOM 2536 C C . GLY A 1 318 ? -10.563 11.172 3.069 1.00 57.34 318 GLY A C 1
ATOM 2537 O O . GLY A 1 318 ? -9.451 11.661 2.841 1.00 57.34 318 GLY A O 1
ATOM 2538 N N . ILE A 1 319 ? -10.957 10.016 2.529 1.00 61.28 319 ILE A N 1
ATOM 2539 C CA . ILE A 1 319 ? -10.178 9.229 1.566 1.00 61.28 319 ILE A CA 1
ATOM 2540 C C . ILE A 1 319 ? -10.101 9.977 0.232 1.00 61.28 319 ILE A C 1
ATOM 2542 O O . ILE A 1 319 ? -11.088 10.558 -0.223 1.00 61.28 319 ILE A O 1
ATOM 2546 N N . CYS A 1 320 ? -8.929 9.969 -0.410 1.00 63.75 320 CYS A N 1
ATOM 2547 C CA . CYS A 1 320 ? -8.690 10.667 -1.677 1.00 63.75 320 CYS A CA 1
ATOM 2548 C C . CYS A 1 320 ? -8.899 12.191 -1.602 1.00 63.75 320 CYS A C 1
ATOM 2550 O O . CYS A 1 320 ? -9.144 12.842 -2.615 1.00 63.75 320 CYS A O 1
ATOM 2552 N N . THR A 1 321 ? -8.757 12.795 -0.418 1.00 61.28 321 THR A N 1
ATOM 2553 C CA . THR A 1 321 ? -8.744 14.264 -0.255 1.00 61.28 321 THR A CA 1
ATOM 2554 C C . THR A 1 321 ? -7.373 14.882 -0.544 1.00 61.28 321 THR A C 1
ATOM 2556 O O . THR A 1 321 ? -7.215 16.107 -0.577 1.00 61.28 321 THR A O 1
ATOM 2559 N N . GLY A 1 322 ? -6.353 14.047 -0.760 1.00 68.62 322 GLY A N 1
ATOM 2560 C CA . GLY A 1 322 ? -5.003 14.488 -1.066 1.00 68.62 322 GLY A CA 1
ATOM 2561 C C . GLY A 1 322 ? -4.924 15.318 -2.352 1.00 68.62 322 GLY A C 1
ATOM 2562 O O . GLY A 1 322 ? -5.608 15.064 -3.339 1.00 68.62 322 GLY A O 1
ATOM 2563 N N . LYS A 1 323 ? -3.982 16.270 -2.389 1.00 75.56 323 LYS A N 1
ATOM 2564 C CA . LYS A 1 323 ? -3.717 17.162 -3.542 1.00 75.56 323 LYS A CA 1
ATOM 2565 C C . LYS A 1 323 ? -3.549 16.447 -4.897 1.00 75.56 323 LYS A C 1
ATOM 2567 O O . LYS A 1 323 ? -3.703 17.073 -5.945 1.00 75.56 323 LYS A O 1
ATOM 2572 N N . TYR A 1 324 ? -3.182 15.165 -4.877 1.00 80.25 324 TYR A N 1
ATOM 2573 C CA . TYR A 1 324 ? -2.940 14.358 -6.071 1.00 80.25 324 TYR A CA 1
ATOM 2574 C C . TYR A 1 324 ? -4.203 13.699 -6.640 1.00 80.25 324 TYR A C 1
ATOM 2576 O O . TYR A 1 324 ? -4.210 13.402 -7.831 1.00 80.25 324 TYR A O 1
ATOM 2584 N N . PHE A 1 325 ? -5.273 13.541 -5.855 1.00 85.81 325 PHE A N 1
ATOM 2585 C CA . PHE A 1 325 ? -6.566 13.012 -6.311 1.00 85.81 325 PHE A CA 1
ATOM 2586 C C . PHE A 1 325 ? -7.399 14.107 -6.981 1.00 85.81 325 PHE A C 1
ATOM 2588 O O . PHE A 1 325 ? -8.526 14.417 -6.616 1.00 85.81 325 PHE A O 1
ATOM 2595 N N . THR A 1 326 ? -6.790 14.750 -7.972 1.00 89.19 326 THR A N 1
ATOM 2596 C CA . THR A 1 326 ? -7.397 15.793 -8.795 1.00 89.19 326 THR A CA 1
ATOM 2597 C C . THR A 1 326 ? -6.960 15.595 -10.239 1.00 89.19 326 THR A C 1
ATOM 2599 O O . THR A 1 326 ? -5.936 14.965 -10.503 1.00 89.19 326 THR A O 1
ATOM 2602 N N . GLU A 1 327 ? -7.688 16.186 -11.186 1.00 90.50 327 GLU A N 1
ATOM 2603 C CA . GLU A 1 327 ? -7.310 16.165 -12.605 1.00 90.50 327 GLU A CA 1
ATOM 2604 C C . GLU A 1 327 ? -5.870 16.678 -12.822 1.00 90.50 327 GLU A C 1
ATOM 2606 O O . GLU A 1 327 ? -5.068 16.044 -13.505 1.00 90.50 327 GLU A O 1
ATOM 2611 N N . ASN A 1 328 ? -5.491 17.768 -12.146 1.00 91.38 328 ASN A N 1
ATOM 2612 C CA . ASN A 1 328 ? -4.130 18.309 -12.201 1.00 91.38 328 ASN A CA 1
ATOM 2613 C C . ASN A 1 328 ? -3.092 17.383 -11.550 1.00 91.38 328 ASN A C 1
ATOM 2615 O O . ASN A 1 328 ? -1.957 17.306 -12.023 1.00 91.38 328 ASN A O 1
ATOM 2619 N N . GLY A 1 329 ? -3.463 16.687 -10.473 1.00 91.75 329 GLY A N 1
ATOM 2620 C CA . GLY A 1 329 ? -2.616 15.686 -9.830 1.00 91.75 329 GLY A CA 1
ATOM 2621 C C . GLY A 1 329 ? -2.324 14.507 -10.758 1.00 91.75 329 GLY A C 1
ATOM 2622 O O . GLY A 1 329 ? -1.158 14.149 -10.933 1.00 91.75 329 GLY A O 1
ATOM 2623 N N . PHE A 1 330 ? -3.356 13.985 -11.428 1.00 93.69 330 PHE A N 1
ATOM 2624 C CA . PHE A 1 330 ? -3.230 12.948 -12.453 1.00 93.69 330 PHE A CA 1
ATOM 2625 C C . PHE A 1 330 ? -2.316 13.389 -13.606 1.00 93.69 330 PHE A C 1
ATOM 2627 O O . PHE A 1 330 ? -1.343 12.698 -13.920 1.00 93.69 330 PHE A O 1
ATOM 2634 N N . ILE A 1 331 ? -2.568 14.571 -14.188 1.00 94.50 331 ILE A N 1
ATOM 2635 C CA . ILE A 1 331 ? -1.726 15.140 -15.254 1.00 94.50 331 ILE A CA 1
ATOM 2636 C C . ILE A 1 331 ? -0.273 15.260 -14.776 1.00 94.50 331 ILE A C 1
ATOM 2638 O O . ILE A 1 331 ? 0.647 14.861 -15.488 1.00 94.50 331 ILE A O 1
ATOM 2642 N N . GLY A 1 332 ? -0.052 15.769 -13.560 1.00 94.75 332 GLY A N 1
ATOM 2643 C CA . GLY A 1 332 ? 1.281 15.942 -12.987 1.00 94.75 332 GLY A CA 1
ATOM 2644 C C . GLY A 1 332 ? 2.053 14.628 -12.823 1.00 94.75 332 GLY A C 1
ATOM 2645 O O . GLY A 1 332 ? 3.246 14.589 -13.128 1.00 94.75 332 GLY A O 1
ATOM 2646 N N . LEU A 1 333 ? 1.390 13.553 -12.383 1.00 95.56 333 LEU A N 1
ATOM 2647 C CA . LEU A 1 333 ? 1.994 12.219 -12.263 1.00 95.56 333 LEU A CA 1
ATOM 2648 C C . LEU A 1 333 ? 2.351 11.639 -13.637 1.00 95.56 333 LEU A C 1
ATOM 2650 O O . LEU A 1 333 ? 3.471 11.164 -13.831 1.00 95.56 333 LEU A O 1
ATOM 2654 N N . MET A 1 334 ? 1.442 11.741 -14.609 1.00 96.00 334 MET A N 1
ATOM 2655 C CA . MET A 1 334 ? 1.652 11.237 -15.971 1.00 96.00 334 MET A CA 1
ATOM 2656 C C . MET A 1 334 ? 2.742 12.008 -16.724 1.00 96.00 334 MET A C 1
ATOM 2658 O O . MET A 1 334 ? 3.563 11.405 -17.414 1.00 96.00 334 MET A O 1
ATOM 2662 N N . GLU A 1 335 ? 2.805 13.334 -16.573 1.00 95.38 335 GLU A N 1
ATOM 2663 C CA . GLU A 1 335 ? 3.877 14.148 -17.157 1.00 95.38 335 GLU A CA 1
ATOM 2664 C C . GLU A 1 335 ? 5.247 13.774 -16.574 1.00 95.38 335 GLU A C 1
ATOM 2666 O O . GLU A 1 335 ? 6.219 13.656 -17.324 1.00 95.38 335 GLU A O 1
ATOM 2671 N N . GLN A 1 336 ? 5.336 13.543 -15.260 1.00 96.12 336 GLN A N 1
ATOM 2672 C CA . GLN A 1 336 ? 6.574 13.082 -14.623 1.00 96.12 336 GLN A CA 1
ATOM 2673 C C . GLN A 1 336 ? 6.960 11.667 -15.078 1.00 96.12 336 GLN A C 1
ATOM 2675 O O . GLN A 1 336 ? 8.124 11.434 -15.414 1.00 96.12 336 GLN A O 1
ATOM 2680 N N . ALA A 1 337 ? 5.994 10.748 -15.180 1.00 96.94 337 ALA A N 1
ATOM 2681 C CA . ALA A 1 337 ? 6.217 9.413 -15.731 1.00 96.94 337 ALA A CA 1
ATOM 2682 C C . ALA A 1 337 ? 6.761 9.486 -17.170 1.00 96.94 337 ALA A C 1
ATOM 2684 O O . ALA A 1 337 ? 7.762 8.841 -17.488 1.00 96.94 337 ALA A O 1
ATOM 2685 N N . ALA A 1 338 ? 6.182 10.341 -18.023 1.00 96.38 338 ALA A N 1
ATOM 2686 C CA . ALA A 1 338 ? 6.660 10.564 -19.387 1.00 96.38 338 ALA A CA 1
ATOM 2687 C C . ALA A 1 338 ? 8.105 11.083 -19.423 1.00 96.38 338 ALA A C 1
ATOM 2689 O O . ALA A 1 338 ? 8.896 10.648 -20.265 1.00 96.38 338 ALA A O 1
ATOM 2690 N N . VAL A 1 339 ? 8.480 11.983 -18.506 1.00 95.88 339 VAL A N 1
ATOM 2691 C CA . VAL A 1 339 ? 9.862 12.471 -18.390 1.00 95.88 339 VAL A CA 1
ATOM 2692 C C . VAL A 1 339 ? 10.811 11.319 -18.061 1.00 95.88 339 VAL A C 1
ATOM 2694 O O . VAL A 1 339 ? 11.806 11.154 -18.767 1.00 95.88 339 VAL A O 1
ATOM 2697 N N . PHE A 1 340 ? 10.518 10.493 -17.056 1.00 96.31 340 PHE A N 1
ATOM 2698 C CA . PHE A 1 340 ? 11.393 9.372 -16.690 1.00 96.31 340 PHE A CA 1
ATOM 2699 C C . PHE A 1 340 ? 11.477 8.303 -17.784 1.00 96.31 340 PHE A C 1
ATOM 2701 O O . PHE A 1 340 ? 12.579 7.897 -18.153 1.00 96.31 340 PHE A O 1
ATOM 2708 N N . LEU A 1 341 ? 10.360 7.935 -18.414 1.00 95.00 341 LEU A N 1
ATOM 2709 C CA . LEU A 1 341 ? 10.367 6.982 -19.531 1.00 95.00 341 LEU A CA 1
ATOM 2710 C C . LEU A 1 341 ? 11.115 7.513 -20.765 1.00 95.00 341 LEU A C 1
ATOM 2712 O O . LEU A 1 341 ? 11.750 6.742 -21.486 1.00 95.00 341 LEU A O 1
ATOM 2716 N N . THR A 1 342 ? 11.123 8.832 -20.980 1.00 94.38 342 THR A N 1
ATOM 2717 C CA . THR A 1 342 ? 11.950 9.465 -22.020 1.00 94.38 342 THR A CA 1
ATOM 2718 C C . THR A 1 342 ? 13.443 9.300 -21.720 1.00 94.38 342 THR A C 1
ATOM 2720 O O . THR A 1 342 ? 14.211 8.978 -22.629 1.00 94.38 342 THR A O 1
ATOM 2723 N N . HIS A 1 343 ? 13.859 9.468 -20.458 1.00 93.25 343 HIS A N 1
ATOM 2724 C CA . HIS A 1 343 ? 15.241 9.206 -20.026 1.00 93.25 343 HIS A CA 1
ATOM 2725 C C . HIS A 1 343 ? 15.593 7.714 -20.128 1.00 93.25 343 HIS A C 1
ATOM 2727 O O . HIS A 1 343 ? 16.724 7.367 -20.461 1.00 93.25 343 HIS A O 1
ATOM 2733 N N . ALA A 1 344 ? 14.612 6.828 -19.950 1.00 91.62 344 ALA A N 1
ATOM 2734 C CA . ALA A 1 344 ? 14.744 5.391 -20.187 1.00 91.62 344 ALA A CA 1
ATOM 2735 C C . ALA A 1 344 ? 14.708 4.986 -21.676 1.00 91.62 344 ALA A C 1
ATOM 2737 O O . ALA A 1 344 ? 14.806 3.803 -21.988 1.00 91.62 344 ALA A O 1
ATOM 2738 N N . HIS A 1 345 ? 14.579 5.941 -22.606 1.00 91.50 345 HIS A N 1
ATOM 2739 C CA . HIS A 1 345 ? 14.507 5.708 -24.057 1.00 91.50 345 HIS A CA 1
ATOM 2740 C C . HIS A 1 345 ? 13.281 4.878 -24.511 1.00 91.50 345 HIS A C 1
ATOM 2742 O O . HIS A 1 345 ? 13.257 4.348 -25.629 1.00 91.50 345 HIS A O 1
ATOM 2748 N N . MET A 1 346 ? 12.242 4.796 -23.669 1.00 92.38 346 MET A N 1
ATOM 2749 C CA . MET A 1 346 ? 10.980 4.079 -23.910 1.00 92.38 346 MET A CA 1
ATOM 2750 C C . MET A 1 346 ? 9.942 4.989 -24.582 1.00 92.38 346 MET A C 1
ATOM 2752 O O . MET A 1 346 ? 8.874 5.278 -24.044 1.00 92.38 346 MET A O 1
ATOM 2756 N N . TYR A 1 347 ? 10.278 5.472 -25.773 1.00 93.25 347 TYR A N 1
ATOM 2757 C CA . TYR A 1 347 ? 9.487 6.448 -26.525 1.00 93.25 347 TYR A CA 1
ATOM 2758 C C . TYR A 1 347 ? 8.079 5.949 -26.899 1.00 93.25 347 TYR A C 1
ATOM 2760 O O . TYR A 1 347 ? 7.131 6.730 -26.933 1.00 93.25 347 TYR A O 1
ATOM 2768 N N . GLU A 1 348 ? 7.921 4.645 -27.125 1.00 92.75 348 GLU A N 1
ATOM 2769 C CA . GLU A 1 348 ? 6.645 3.996 -27.432 1.00 92.75 348 GLU A CA 1
ATOM 2770 C C . GLU A 1 348 ? 5.666 4.072 -26.252 1.00 92.75 348 GLU A C 1
ATOM 2772 O O . GLU A 1 348 ? 4.489 4.381 -26.433 1.00 92.75 348 GLU A O 1
ATOM 2777 N N . ALA A 1 349 ? 6.160 3.864 -25.029 1.00 93.69 349 ALA A N 1
ATOM 2778 C CA . ALA A 1 349 ? 5.353 3.994 -23.818 1.00 93.69 349 ALA A CA 1
ATOM 2779 C C . ALA A 1 349 ? 4.962 5.459 -23.561 1.00 93.69 349 ALA A C 1
ATOM 2781 O O . ALA A 1 349 ? 3.826 5.742 -23.183 1.00 93.69 349 ALA A O 1
ATOM 2782 N N . VAL A 1 350 ? 5.867 6.404 -23.844 1.00 95.19 350 VAL A N 1
ATOM 2783 C CA . VAL A 1 350 ? 5.582 7.847 -23.758 1.00 95.19 350 VAL A CA 1
ATOM 2784 C C . VAL A 1 350 ? 4.481 8.261 -24.740 1.00 95.19 350 VAL A C 1
ATOM 2786 O O . VAL A 1 350 ? 3.630 9.078 -24.392 1.00 95.19 350 VAL A O 1
ATOM 2789 N N . ASN A 1 351 ? 4.434 7.669 -25.939 1.00 95.31 351 ASN A N 1
ATOM 2790 C CA . ASN A 1 351 ? 3.323 7.884 -26.868 1.00 95.31 351 ASN A CA 1
ATOM 2791 C C . ASN A 1 351 ? 1.983 7.430 -26.272 1.00 95.31 351 ASN A C 1
ATOM 2793 O O . ASN A 1 351 ? 0.997 8.159 -26.349 1.00 95.31 351 ASN A O 1
ATOM 2797 N N . ASN A 1 352 ? 1.953 6.262 -25.628 1.00 95.25 352 ASN A N 1
ATOM 2798 C CA . ASN A 1 352 ? 0.743 5.766 -24.972 1.00 95.25 352 ASN A CA 1
ATOM 2799 C C . ASN A 1 352 ? 0.313 6.663 -23.798 1.00 95.25 352 ASN A C 1
ATOM 2801 O O . ASN A 1 352 ? -0.880 6.896 -23.633 1.00 95.25 352 ASN A O 1
ATOM 2805 N N . ILE A 1 353 ? 1.259 7.243 -23.048 1.00 95.62 353 ILE A N 1
ATOM 2806 C CA . ILE A 1 353 ? 0.956 8.263 -22.028 1.00 95.62 353 ILE A CA 1
ATOM 2807 C C . ILE A 1 353 ? 0.304 9.497 -22.657 1.00 95.62 353 ILE A C 1
ATOM 2809 O O . ILE A 1 353 ? -0.736 9.955 -22.185 1.00 95.62 353 ILE A O 1
ATOM 2813 N N . TYR A 1 354 ? 0.879 10.038 -23.734 1.00 95.50 354 TYR A N 1
ATOM 2814 C CA . TYR A 1 354 ? 0.316 11.226 -24.372 1.00 95.50 354 TYR A CA 1
ATOM 2815 C C . TYR A 1 354 ? -1.034 10.965 -25.044 1.00 95.50 354 TYR A C 1
ATOM 2817 O O . TYR A 1 354 ? -1.875 11.856 -25.033 1.00 95.50 354 TYR A O 1
ATOM 2825 N N . HIS A 1 355 ? -1.301 9.749 -25.524 1.00 94.44 355 HIS A N 1
ATOM 2826 C CA . HIS A 1 355 ? -2.642 9.367 -25.975 1.00 94.44 355 HIS A CA 1
ATOM 2827 C C . HIS A 1 355 ? -3.708 9.501 -24.882 1.00 94.44 355 HIS A C 1
ATOM 2829 O O . HIS A 1 355 ? -4.839 9.854 -25.202 1.00 94.44 355 HIS A O 1
ATOM 2835 N N . VAL A 1 356 ? -3.356 9.250 -23.617 1.00 94.25 356 VAL A N 1
ATOM 2836 C CA . VAL A 1 356 ? -4.267 9.433 -22.476 1.00 94.25 356 VAL A CA 1
ATOM 2837 C C . VAL A 1 356 ? -4.400 10.912 -22.096 1.00 94.25 356 VAL A C 1
ATOM 2839 O O . VAL A 1 356 ? -5.480 11.355 -21.721 1.00 94.25 356 VAL A O 1
ATOM 2842 N N . LEU A 1 357 ? -3.325 11.699 -22.212 1.00 94.94 357 LEU A N 1
ATOM 2843 C CA . LEU A 1 357 ? -3.323 13.113 -21.813 1.00 94.94 357 LEU A CA 1
ATOM 2844 C C . LEU A 1 357 ? -3.943 14.067 -22.846 1.00 94.94 357 LEU A C 1
ATOM 2846 O O . LEU A 1 357 ? -4.504 15.092 -22.464 1.00 94.94 357 LEU A O 1
ATOM 2850 N N . THR A 1 358 ? -3.850 13.765 -24.144 1.00 94.94 358 THR A N 1
ATOM 2851 C CA . THR A 1 358 ? -4.344 14.651 -25.212 1.00 94.94 358 THR A CA 1
ATOM 2852 C C . THR A 1 358 ? -5.833 15.001 -25.075 1.00 94.94 358 THR A C 1
ATOM 2854 O O . THR A 1 358 ? -6.125 16.198 -25.088 1.00 94.94 358 THR A O 1
ATOM 2857 N N . PRO A 1 359 ? -6.765 14.044 -24.861 1.00 94.81 359 PRO A N 1
ATOM 2858 C CA . PRO A 1 359 ? -8.185 14.362 -24.674 1.00 94.81 359 PRO A CA 1
ATOM 2859 C C . PRO A 1 359 ? -8.444 15.336 -23.515 1.00 94.81 359 PRO A C 1
ATOM 2861 O O . PRO A 1 359 ? -9.306 16.210 -23.610 1.00 94.81 359 PRO A O 1
ATOM 2864 N N . ILE A 1 360 ? -7.649 15.239 -22.445 1.00 94.00 360 ILE A N 1
ATOM 2865 C CA . ILE A 1 360 ? -7.744 16.120 -21.276 1.00 94.00 360 ILE A CA 1
ATOM 2866 C C . ILE A 1 360 ? -7.297 17.543 -21.639 1.00 94.00 360 ILE A C 1
ATOM 2868 O O . ILE A 1 360 ? -7.989 18.517 -21.338 1.00 94.00 360 ILE A O 1
ATOM 2872 N N . TYR A 1 361 ? -6.166 17.699 -22.336 1.00 95.12 361 TYR A N 1
ATOM 2873 C CA . TYR A 1 361 ? -5.711 19.023 -22.777 1.00 95.12 361 TYR A CA 1
ATOM 2874 C C . TYR A 1 361 ? -6.647 19.662 -23.814 1.00 95.12 361 TYR A C 1
ATOM 2876 O O . TYR A 1 361 ? -6.806 20.884 -23.812 1.00 95.12 361 TYR A O 1
ATOM 2884 N N . GLU A 1 362 ? -7.272 18.863 -24.682 1.00 94.50 362 GLU A N 1
ATOM 2885 C CA . GLU A 1 362 ? -8.286 19.325 -25.638 1.00 94.50 362 GLU A CA 1
ATOM 2886 C C . GLU A 1 362 ? -9.537 19.844 -24.922 1.00 94.50 362 GLU A C 1
ATOM 2888 O O . GLU A 1 362 ? -9.994 20.952 -25.220 1.00 94.50 362 GLU A O 1
ATOM 2893 N N . ALA A 1 363 ? -10.043 19.099 -23.932 1.00 93.50 363 ALA A N 1
ATOM 2894 C CA . ALA A 1 363 ? -11.169 19.520 -23.100 1.00 93.50 363 ALA A CA 1
ATOM 2895 C C . ALA A 1 363 ? -10.867 20.830 -22.349 1.00 93.50 363 ALA A C 1
ATOM 2897 O O . ALA A 1 363 ? -11.689 21.750 -22.343 1.00 93.50 363 ALA A O 1
ATOM 2898 N N . ASN A 1 364 ? -9.647 20.960 -21.819 1.00 93.00 364 ASN A N 1
ATOM 2899 C CA . ASN A 1 364 ? -9.170 22.161 -21.125 1.00 93.00 364 ASN A CA 1
ATOM 2900 C C . ASN A 1 364 ? -8.773 23.315 -22.061 1.00 93.00 364 ASN A C 1
ATOM 2902 O O . ASN A 1 364 ? -8.481 24.416 -21.589 1.00 93.00 364 ASN A O 1
ATOM 2906 N N . ARG A 1 365 ? -8.770 23.097 -23.384 1.00 93.94 365 ARG A N 1
ATOM 2907 C CA . ARG A 1 365 ? -8.323 24.059 -24.410 1.00 93.94 365 ARG A CA 1
ATOM 2908 C C . ARG A 1 365 ? -6.890 24.567 -24.191 1.00 93.94 365 ARG A C 1
ATOM 2910 O O . ARG A 1 365 ? -6.564 25.700 -24.558 1.00 93.94 365 ARG A O 1
ATOM 2917 N N . ASP A 1 366 ? -6.008 23.734 -23.634 1.00 94.88 366 ASP A N 1
ATOM 2918 C CA . ASP A 1 366 ? -4.592 24.071 -23.451 1.00 94.88 366 ASP A CA 1
ATOM 2919 C C . ASP A 1 366 ? -3.790 23.791 -24.732 1.00 94.88 366 ASP A C 1
ATOM 2921 O O . ASP A 1 366 ? -3.030 22.826 -24.865 1.00 94.88 366 ASP A O 1
ATOM 2925 N N . PHE A 1 367 ? -3.948 24.682 -25.711 1.00 94.38 367 PHE A N 1
ATOM 2926 C CA . PHE A 1 367 ? -3.260 24.580 -27.001 1.00 94.38 367 PHE A CA 1
ATOM 2927 C C . PHE A 1 367 ? -1.732 24.679 -26.884 1.00 94.38 367 PHE A C 1
ATOM 2929 O O . PHE A 1 367 ? -1.009 24.194 -27.759 1.00 94.38 367 PHE A O 1
ATOM 2936 N N . LYS A 1 368 ? -1.216 25.278 -25.801 1.00 95.75 368 LYS A N 1
ATOM 2937 C CA . LYS A 1 368 ? 0.226 25.382 -25.565 1.00 95.75 368 LYS A CA 1
ATOM 2938 C C . LYS A 1 368 ? 0.800 24.020 -25.190 1.00 95.75 368 LYS A C 1
ATOM 2940 O O . LYS A 1 368 ? 1.810 23.618 -25.771 1.00 95.75 368 LYS A O 1
ATOM 2945 N N . LYS A 1 369 ? 0.156 23.299 -24.266 1.00 93.81 369 LYS A N 1
ATOM 2946 C CA . LYS A 1 369 ? 0.533 21.920 -23.922 1.00 93.81 369 LYS A CA 1
ATOM 2947 C C . LYS A 1 369 ? 0.378 20.990 -25.121 1.00 93.81 369 LYS A C 1
ATOM 2949 O O . LYS A 1 369 ? 1.325 20.270 -25.424 1.00 93.81 369 LYS A O 1
ATOM 2954 N N . LEU A 1 370 ? -0.723 21.081 -25.870 1.00 94.75 370 LEU A N 1
ATOM 2955 C CA . LEU A 1 370 ? -0.928 20.277 -27.084 1.00 94.75 370 LEU A CA 1
ATOM 2956 C C . LEU A 1 370 ? 0.198 20.469 -28.112 1.00 94.75 370 LEU A C 1
ATOM 2958 O O . LEU A 1 370 ? 0.775 19.496 -28.597 1.00 94.75 370 LEU A O 1
ATOM 2962 N N . SER A 1 371 ? 0.586 21.718 -28.390 1.00 96.56 371 SER A N 1
ATOM 2963 C CA . SER A 1 371 ? 1.712 22.008 -29.288 1.00 96.56 371 SER A CA 1
ATOM 2964 C C . SER A 1 371 ? 3.030 21.391 -28.795 1.00 96.56 371 SER A C 1
ATOM 2966 O O . SER A 1 371 ? 3.775 20.805 -29.585 1.00 96.56 371 SER A O 1
ATOM 2968 N N . GLN A 1 372 ? 3.308 21.457 -27.487 1.00 95.50 372 GLN A N 1
ATOM 2969 C CA . GLN A 1 372 ? 4.500 20.844 -26.891 1.00 95.50 372 GLN A CA 1
ATOM 2970 C C . GLN A 1 372 ? 4.483 19.315 -26.986 1.00 95.50 372 GLN A C 1
ATOM 2972 O O . GLN A 1 372 ? 5.514 18.722 -27.304 1.00 95.50 372 GLN A O 1
ATOM 2977 N N . VAL A 1 373 ? 3.334 18.683 -26.731 1.00 95.19 373 VAL A N 1
ATOM 2978 C CA . VAL A 1 373 ? 3.156 17.228 -26.835 1.00 95.19 373 VAL A CA 1
ATOM 2979 C C . VAL A 1 373 ? 3.452 16.760 -28.256 1.00 95.19 373 VAL A C 1
ATOM 2981 O O . VAL A 1 373 ? 4.297 15.888 -28.447 1.00 95.19 373 VAL A O 1
ATOM 2984 N N . HIS A 1 374 ? 2.845 17.384 -29.266 1.00 95.31 374 HIS A N 1
ATOM 2985 C CA . HIS A 1 374 ? 3.073 17.002 -30.661 1.00 95.31 374 HIS A CA 1
ATOM 2986 C C . HIS A 1 374 ? 4.512 17.256 -31.128 1.00 95.31 374 HIS A C 1
ATOM 2988 O O . HIS A 1 374 ? 5.062 16.442 -31.870 1.00 95.31 374 HIS A O 1
ATOM 2994 N N . SER A 1 375 ? 5.150 18.333 -30.659 1.00 96.50 375 SER A N 1
ATOM 2995 C CA . SER A 1 375 ? 6.569 18.599 -30.932 1.00 96.50 375 SER A CA 1
ATOM 2996 C C . SER A 1 375 ? 7.476 17.503 -30.355 1.00 96.50 375 SER A C 1
ATOM 2998 O O . SER A 1 375 ? 8.321 16.951 -31.063 1.00 96.50 375 SER A O 1
ATOM 3000 N N . LYS A 1 376 ? 7.244 17.106 -29.096 1.00 94.69 376 LYS A N 1
ATOM 3001 C CA . LYS A 1 376 ? 7.970 16.004 -28.447 1.00 94.69 376 LYS A CA 1
ATOM 3002 C C . LYS A 1 376 ? 7.742 14.668 -29.147 1.00 94.69 376 LYS A C 1
ATOM 3004 O O . LYS A 1 376 ? 8.700 13.945 -29.390 1.00 94.69 376 LYS A O 1
ATOM 3009 N N . LEU A 1 377 ? 6.500 14.346 -29.511 1.00 95.12 377 LEU A N 1
ATOM 3010 C CA . LEU A 1 377 ? 6.182 13.111 -30.233 1.00 95.12 377 LEU A CA 1
ATOM 3011 C C . LEU A 1 377 ? 6.902 13.043 -31.582 1.00 95.12 377 LEU A C 1
ATOM 3013 O O . LEU A 1 377 ? 7.478 12.007 -31.909 1.00 95.12 377 LEU A O 1
ATOM 3017 N N . HIS A 1 378 ? 6.942 14.149 -32.332 1.00 95.25 378 HIS A N 1
ATOM 3018 C CA . HIS A 1 378 ? 7.722 14.226 -33.567 1.00 95.25 378 HIS A CA 1
ATOM 3019 C C . HIS A 1 378 ? 9.205 13.904 -33.323 1.00 95.25 378 HIS A C 1
ATOM 3021 O O . HIS A 1 378 ? 9.792 13.086 -34.034 1.00 95.25 378 HIS A O 1
ATOM 3027 N N . GLU A 1 379 ? 9.804 14.495 -32.286 1.00 93.94 379 GLU A N 1
ATOM 3028 C CA . GLU A 1 379 ? 11.184 14.208 -31.898 1.00 93.94 379 GLU A CA 1
ATOM 3029 C C . GLU A 1 379 ? 11.384 12.731 -31.519 1.00 93.94 379 GLU A C 1
ATOM 3031 O O . GLU A 1 379 ? 12.337 12.094 -31.970 1.00 93.94 379 GLU A O 1
ATOM 3036 N N . TYR A 1 380 ? 10.481 12.161 -30.723 1.00 93.25 380 TYR A N 1
ATOM 3037 C CA . TYR A 1 380 ? 10.574 10.781 -30.251 1.00 93.25 380 TYR A CA 1
ATOM 3038 C C . TYR A 1 380 ? 10.429 9.764 -31.382 1.00 93.25 380 TYR A C 1
ATOM 3040 O O . TYR A 1 380 ? 11.222 8.825 -31.450 1.00 93.25 380 TYR A O 1
ATOM 3048 N N . PHE A 1 381 ? 9.507 9.974 -32.325 1.00 93.62 381 PHE A N 1
ATOM 3049 C CA . PHE A 1 381 ? 9.399 9.119 -33.508 1.00 93.62 381 PHE A CA 1
ATOM 3050 C C . PHE A 1 381 ? 10.652 9.194 -34.386 1.00 93.62 381 PHE A C 1
ATOM 3052 O O . PHE A 1 381 ? 11.149 8.158 -34.828 1.00 93.62 381 PHE A O 1
ATOM 3059 N N . ASN A 1 382 ? 11.239 10.382 -34.559 1.00 92.81 382 ASN A N 1
ATOM 3060 C CA . ASN A 1 382 ? 12.524 10.511 -35.248 1.00 92.81 382 ASN A CA 1
ATOM 3061 C C . ASN A 1 382 ? 13.644 9.759 -34.512 1.00 92.81 382 ASN A C 1
ATOM 3063 O O . ASN A 1 382 ? 14.444 9.070 -35.146 1.00 92.81 382 ASN A O 1
ATOM 3067 N N . ARG A 1 383 ? 13.696 9.834 -33.174 1.00 89.75 383 ARG A N 1
ATOM 3068 C CA . ARG A 1 383 ? 14.673 9.080 -32.371 1.00 89.75 383 ARG A CA 1
ATOM 3069 C C . ARG A 1 383 ? 14.487 7.570 -32.513 1.00 89.75 383 ARG A C 1
ATOM 3071 O O . ARG A 1 383 ? 15.490 6.875 -32.654 1.00 89.75 383 ARG A O 1
ATOM 3078 N N . ILE A 1 384 ? 13.250 7.067 -32.544 1.00 89.69 384 ILE A N 1
ATOM 3079 C CA . ILE A 1 384 ? 12.958 5.645 -32.799 1.00 89.69 384 ILE A CA 1
ATOM 3080 C C . ILE A 1 384 ? 13.516 5.223 -34.165 1.00 89.69 384 ILE A C 1
ATOM 3082 O O . ILE A 1 384 ? 14.208 4.209 -34.248 1.00 89.69 384 ILE A O 1
ATOM 3086 N N . LEU A 1 385 ? 13.284 6.017 -35.215 1.00 90.06 385 LEU A N 1
ATOM 3087 C CA . LEU A 1 385 ? 13.769 5.724 -36.569 1.00 90.06 385 LEU A CA 1
ATOM 3088 C C . LEU A 1 385 ? 15.303 5.730 -36.663 1.00 90.06 385 LEU A C 1
ATOM 3090 O O . LEU A 1 385 ? 15.886 4.852 -37.294 1.00 90.06 385 LEU A O 1
ATOM 3094 N N . VAL A 1 386 ? 15.964 6.707 -36.033 1.00 87.12 386 VAL A N 1
ATOM 3095 C CA . VAL A 1 386 ? 17.428 6.866 -36.102 1.00 87.12 386 VAL A CA 1
ATOM 3096 C C . VAL A 1 386 ? 18.160 5.856 -35.218 1.00 87.12 386 VAL A C 1
ATOM 3098 O O . VAL A 1 386 ? 19.202 5.323 -35.608 1.00 87.12 386 VAL A O 1
ATOM 3101 N N . GLN A 1 387 ? 17.657 5.612 -34.007 1.00 80.88 387 GLN A N 1
ATOM 3102 C CA . GLN A 1 387 ? 18.320 4.738 -33.044 1.00 80.88 387 GLN A CA 1
ATOM 3103 C C . GLN A 1 387 ? 17.987 3.266 -33.289 1.00 80.88 387 GLN A C 1
ATOM 3105 O O . GLN A 1 387 ? 18.872 2.434 -33.100 1.00 80.88 387 GLN A O 1
ATOM 3110 N N . GLY A 1 388 ? 16.775 2.932 -33.748 1.00 76.44 388 GLY A N 1
ATOM 3111 C CA . GLY A 1 388 ? 16.359 1.563 -34.065 1.00 76.44 388 GLY A CA 1
ATOM 3112 C C . GLY A 1 388 ? 16.814 0.551 -33.005 1.00 76.44 388 GLY A C 1
ATOM 3113 O O . GLY A 1 388 ? 16.500 0.690 -31.821 1.00 76.44 388 GLY A O 1
ATOM 3114 N N . ASN A 1 389 ? 17.636 -0.414 -33.434 1.00 72.31 389 ASN A N 1
ATOM 3115 C CA . ASN A 1 389 ? 18.185 -1.500 -32.607 1.00 72.31 389 ASN A CA 1
ATOM 3116 C C . ASN A 1 389 ? 19.369 -1.099 -31.703 1.00 72.31 389 ASN A C 1
ATOM 3118 O O . ASN A 1 389 ? 19.939 -1.953 -31.032 1.00 72.31 389 ASN A O 1
ATOM 3122 N N . LYS A 1 390 ? 19.792 0.171 -31.693 1.00 81.69 390 LYS A N 1
ATOM 3123 C CA . LYS A 1 390 ? 20.898 0.654 -30.843 1.00 81.69 390 LYS A CA 1
ATOM 3124 C C . LYS A 1 390 ? 20.450 1.010 -29.423 1.00 81.69 390 LYS A C 1
ATOM 3126 O O . LYS A 1 390 ? 21.296 1.328 -28.592 1.00 81.69 390 LYS A O 1
ATOM 3131 N N . ARG A 1 391 ? 19.141 0.995 -29.144 1.00 84.06 391 ARG A N 1
ATOM 3132 C CA . ARG A 1 391 ? 18.598 1.222 -27.798 1.00 84.06 391 ARG A CA 1
ATOM 3133 C C . ARG A 1 391 ? 18.792 -0.032 -26.951 1.00 84.06 391 ARG A C 1
ATOM 3135 O O . ARG A 1 391 ? 18.350 -1.113 -27.327 1.00 84.06 391 ARG A O 1
ATOM 3142 N N . LEU A 1 392 ? 19.460 0.130 -25.815 1.00 83.19 392 LEU A N 1
ATOM 3143 C CA . LEU A 1 392 ? 19.793 -0.949 -24.891 1.00 83.19 392 LEU A CA 1
ATOM 3144 C C . LEU A 1 392 ? 18.952 -0.776 -23.627 1.00 83.19 392 LEU A C 1
ATOM 3146 O O . LEU A 1 392 ? 19.229 0.102 -22.815 1.00 83.19 392 LEU A O 1
ATOM 3150 N N . PHE A 1 393 ? 17.908 -1.590 -23.488 1.00 85.25 393 PHE A N 1
ATOM 3151 C CA . PHE A 1 393 ? 16.952 -1.489 -22.377 1.00 85.25 393 PHE A CA 1
ATOM 3152 C C . PHE A 1 393 ? 17.378 -2.275 -21.132 1.00 85.25 393 PHE A C 1
ATOM 3154 O O . PHE A 1 393 ? 16.940 -1.962 -20.024 1.00 85.25 393 PHE A O 1
ATOM 3161 N N . GLY A 1 394 ? 18.239 -3.274 -21.317 1.00 88.88 394 GLY A N 1
ATOM 3162 C CA . GLY A 1 394 ? 18.813 -4.077 -20.249 1.00 88.88 394 GLY A CA 1
ATOM 3163 C C . GLY A 1 394 ? 19.069 -5.523 -20.655 1.00 88.88 394 GLY A C 1
ATOM 3164 O O . GLY A 1 394 ? 18.641 -5.973 -21.722 1.00 88.88 394 GLY A O 1
ATOM 3165 N N . THR A 1 395 ? 19.762 -6.245 -19.783 1.00 92.19 395 THR A N 1
ATOM 3166 C CA . THR A 1 395 ? 19.967 -7.696 -19.855 1.00 92.19 395 THR A CA 1
ATOM 3167 C C . THR A 1 395 ? 19.239 -8.381 -18.704 1.00 92.19 395 THR A C 1
ATOM 3169 O O . THR A 1 395 ? 19.030 -7.783 -17.652 1.00 92.19 395 THR A O 1
ATOM 3172 N N . TYR A 1 396 ? 18.809 -9.626 -18.911 1.00 94.44 396 TYR A N 1
ATOM 3173 C CA . TYR A 1 396 ? 17.988 -10.356 -17.946 1.00 94.44 396 TYR A CA 1
ATOM 3174 C C . TYR A 1 396 ? 18.707 -11.607 -17.457 1.00 94.44 396 TYR A C 1
ATOM 3176 O O . TYR A 1 396 ? 19.274 -12.350 -18.262 1.00 94.44 396 TYR A O 1
ATOM 3184 N N . PHE A 1 397 ? 18.649 -11.854 -16.151 1.00 93.00 397 PHE A N 1
ATOM 3185 C CA . PHE A 1 397 ? 19.284 -13.001 -15.509 1.00 93.00 397 PHE A CA 1
ATOM 3186 C C . PHE A 1 397 ? 18.318 -13.686 -14.548 1.00 93.00 397 PHE A C 1
ATOM 3188 O O . PHE A 1 397 ? 17.687 -13.025 -13.728 1.00 93.00 397 PHE A O 1
ATOM 3195 N N . ARG A 1 398 ? 18.231 -15.018 -14.619 1.00 92.81 398 ARG A N 1
ATOM 3196 C CA . ARG A 1 398 ? 17.565 -15.818 -13.586 1.00 92.81 398 ARG A CA 1
ATOM 3197 C C . ARG A 1 398 ? 18.524 -15.996 -12.412 1.00 92.81 398 ARG A C 1
ATOM 3199 O O . ARG A 1 398 ? 19.616 -16.530 -12.605 1.00 92.81 398 ARG A O 1
ATOM 3206 N N . VAL A 1 399 ? 18.111 -15.584 -11.220 1.00 91.31 399 VAL A N 1
ATOM 3207 C CA . VAL A 1 399 ? 18.873 -15.736 -9.974 1.00 91.31 399 VAL A CA 1
ATOM 3208 C C . VAL A 1 399 ? 18.019 -16.525 -8.991 1.00 91.31 399 VAL A C 1
ATOM 3210 O O . VAL A 1 399 ? 16.916 -16.100 -8.659 1.00 91.31 399 VAL A O 1
ATOM 3213 N N . GLY A 1 400 ? 18.520 -17.681 -8.560 1.00 91.19 400 GLY A N 1
ATOM 3214 C CA . GLY A 1 400 ? 17.881 -18.527 -7.556 1.00 91.19 400 GLY A CA 1
ATOM 3215 C C . GLY A 1 400 ? 18.687 -18.534 -6.266 1.00 91.19 400 GLY A C 1
ATOM 3216 O O . GLY A 1 400 ? 19.915 -18.637 -6.306 1.00 91.19 400 GLY A O 1
ATOM 3217 N N . PHE A 1 401 ? 18.003 -18.431 -5.134 1.00 90.31 401 PHE A N 1
ATOM 3218 C CA . PHE A 1 401 ? 18.613 -18.494 -3.811 1.00 90.31 401 PHE A CA 1
ATOM 3219 C C . PHE A 1 401 ? 18.311 -19.851 -3.184 1.00 90.31 401 PHE A C 1
ATOM 3221 O O . PHE A 1 401 ? 17.165 -20.287 -3.161 1.00 90.31 401 PHE A O 1
ATOM 3228 N N . TYR A 1 402 ? 19.340 -20.536 -2.689 1.00 89.44 402 TYR A N 1
ATOM 3229 C CA . TYR A 1 402 ? 19.218 -21.886 -2.144 1.00 89.44 402 TYR A CA 1
ATOM 3230 C C . TYR A 1 402 ? 20.069 -22.020 -0.882 1.00 89.44 402 TYR A C 1
ATOM 3232 O O . TYR A 1 402 ? 21.282 -21.812 -0.918 1.00 89.44 402 TYR A O 1
ATOM 3240 N N . GLY A 1 403 ? 19.435 -22.387 0.227 1.00 86.50 403 GLY A N 1
ATOM 3241 C CA . GLY A 1 403 ? 20.067 -22.598 1.520 1.00 86.50 403 GLY A CA 1
ATOM 3242 C C . GLY A 1 403 ? 19.345 -21.864 2.644 1.00 86.50 403 GLY A C 1
ATOM 3243 O O . GLY A 1 403 ? 18.976 -20.700 2.522 1.00 86.50 403 GLY A O 1
ATOM 3244 N N . THR A 1 404 ? 19.243 -22.521 3.795 1.00 84.12 404 THR A N 1
ATOM 3245 C CA . THR A 1 404 ? 18.481 -22.034 4.957 1.00 84.12 404 THR A CA 1
ATOM 3246 C C . THR A 1 404 ? 18.948 -20.683 5.504 1.00 84.12 404 THR A C 1
ATOM 3248 O O . THR A 1 404 ? 18.170 -19.984 6.139 1.00 84.12 404 THR A O 1
ATOM 3251 N N . LYS A 1 405 ? 20.197 -20.275 5.236 1.00 83.62 405 LYS A N 1
ATOM 3252 C CA . LYS A 1 405 ? 20.740 -18.956 5.617 1.00 83.62 405 LYS A CA 1
ATOM 3253 C C . LYS A 1 405 ? 20.141 -17.781 4.843 1.00 83.62 405 LYS A C 1
ATOM 3255 O O . LYS A 1 405 ? 20.332 -16.637 5.246 1.00 83.62 405 LYS A O 1
ATOM 3260 N N . PHE A 1 406 ? 19.470 -18.053 3.728 1.00 81.56 406 PHE A N 1
ATOM 3261 C CA . PHE A 1 406 ? 18.774 -17.047 2.933 1.00 81.56 406 PHE A CA 1
ATOM 3262 C C . PHE A 1 406 ? 17.358 -16.746 3.461 1.00 81.56 406 PHE A C 1
ATOM 3264 O O . PHE A 1 406 ? 16.688 -15.869 2.916 1.00 81.56 406 PHE A O 1
ATOM 3271 N N . ASP A 1 407 ? 16.925 -17.411 4.540 1.00 83.88 407 ASP A N 1
ATOM 3272 C CA . ASP A 1 407 ? 15.627 -17.232 5.197 1.00 83.88 407 ASP A CA 1
ATOM 3273 C C . ASP A 1 407 ? 14.455 -17.271 4.198 1.00 83.88 407 ASP A C 1
ATOM 3275 O O . ASP A 1 407 ? 14.171 -18.312 3.613 1.00 83.88 407 ASP A O 1
ATOM 3279 N N . GLU A 1 408 ? 13.771 -16.143 3.977 1.00 82.19 408 GLU A N 1
ATOM 3280 C CA . GLU A 1 408 ? 12.632 -16.050 3.052 1.00 82.19 408 GLU A CA 1
ATOM 3281 C C . GLU A 1 408 ? 13.025 -16.276 1.595 1.00 82.19 408 GLU A C 1
ATOM 3283 O O . GLU A 1 408 ? 12.195 -16.740 0.820 1.00 82.19 408 GLU A O 1
ATOM 3288 N N . LEU A 1 409 ? 14.267 -15.966 1.224 1.00 84.50 409 LEU A N 1
ATOM 3289 C CA . LEU A 1 409 ? 14.741 -16.140 -0.144 1.00 84.50 409 LEU A CA 1
ATOM 3290 C C . LEU A 1 409 ? 15.036 -17.616 -0.458 1.00 84.50 409 LEU A C 1
ATOM 3292 O O . LEU A 1 409 ? 15.175 -17.953 -1.628 1.00 84.50 409 LEU A O 1
ATOM 3296 N N . ASP A 1 410 ? 15.112 -18.508 0.538 1.00 87.81 410 ASP A N 1
ATOM 3297 C CA . ASP A 1 410 ? 15.439 -19.918 0.303 1.00 87.81 410 ASP A CA 1
ATOM 3298 C C . ASP A 1 410 ? 14.427 -20.605 -0.632 1.00 87.81 410 ASP A C 1
ATOM 3300 O O . ASP A 1 410 ? 13.231 -20.724 -0.357 1.00 87.81 410 ASP A O 1
ATOM 3304 N N . GLY A 1 411 ? 14.933 -21.079 -1.767 1.00 85.56 411 GLY A N 1
ATOM 3305 C CA . GLY A 1 411 ? 14.172 -21.735 -2.815 1.00 85.56 411 GLY A CA 1
ATOM 3306 C C . GLY A 1 411 ? 13.393 -20.789 -3.727 1.00 85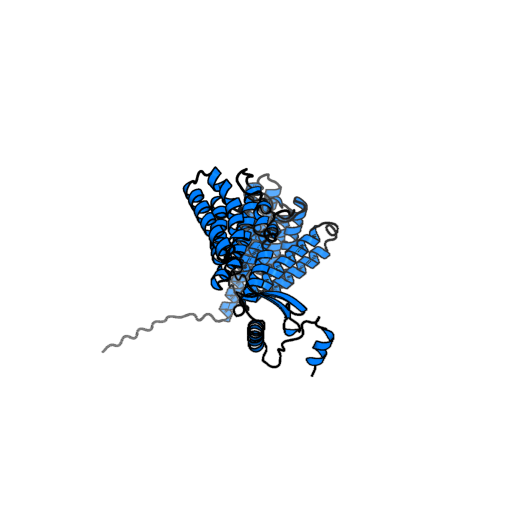.56 411 GLY A C 1
ATOM 3307 O O . GLY A 1 411 ? 12.588 -21.294 -4.514 1.00 85.56 411 GLY A O 1
ATOM 3308 N N . GLN A 1 412 ? 13.597 -19.472 -3.623 1.00 89.44 412 GLN A N 1
ATOM 3309 C CA . GLN A 1 412 ? 12.982 -18.478 -4.499 1.00 89.44 412 GLN A CA 1
ATOM 3310 C C . GLN A 1 412 ? 13.865 -18.175 -5.713 1.00 89.44 412 GLN A C 1
ATOM 3312 O O . GLN A 1 412 ? 15.094 -18.121 -5.620 1.00 89.44 412 GLN A O 1
ATOM 3317 N N . GLU A 1 413 ? 13.218 -17.944 -6.854 1.00 90.81 413 GLU A N 1
ATOM 3318 C CA . GLU A 1 413 ? 13.869 -17.569 -8.106 1.00 90.81 413 GLU A CA 1
ATOM 3319 C C . GLU A 1 413 ? 13.294 -16.262 -8.638 1.00 90.81 413 GLU A C 1
ATOM 3321 O O . GLU A 1 413 ? 12.081 -16.057 -8.654 1.00 90.81 413 GLU A O 1
ATOM 3326 N N . PHE A 1 414 ? 14.178 -15.397 -9.120 1.00 91.19 414 PHE A N 1
ATOM 3327 C CA . PHE A 1 414 ? 13.838 -14.071 -9.610 1.00 91.19 414 PHE A CA 1
ATOM 3328 C C . PHE A 1 414 ? 14.451 -13.825 -10.982 1.00 91.19 414 PHE A C 1
ATOM 3330 O O . PHE A 1 414 ? 15.493 -14.385 -11.336 1.00 91.19 414 PHE A O 1
ATOM 3337 N N . ILE A 1 415 ? 13.822 -12.929 -11.738 1.00 93.31 415 ILE A N 1
ATOM 3338 C CA . ILE A 1 415 ? 14.372 -12.390 -12.977 1.00 93.31 415 ILE A CA 1
ATOM 3339 C C . ILE A 1 415 ? 14.904 -10.987 -12.688 1.00 93.31 415 ILE A C 1
ATOM 3341 O O . ILE A 1 415 ? 14.138 -10.045 -12.507 1.00 93.31 415 ILE A O 1
ATOM 3345 N N . TYR A 1 416 ? 16.227 -10.855 -12.666 1.00 91.31 416 TYR A N 1
ATOM 3346 C CA . TYR A 1 416 ? 16.914 -9.581 -12.494 1.00 91.31 416 TYR A CA 1
ATOM 3347 C C . TYR A 1 416 ? 17.058 -8.887 -13.842 1.00 91.31 416 TYR A C 1
ATOM 3349 O O . TYR A 1 416 ? 17.545 -9.488 -14.803 1.00 91.31 416 TYR A O 1
ATOM 3357 N N . LYS A 1 417 ? 16.659 -7.617 -13.900 1.00 91.88 417 LYS A N 1
ATOM 3358 C CA . LYS A 1 417 ? 16.895 -6.730 -15.040 1.00 91.88 417 LYS A CA 1
ATOM 3359 C C . LYS A 1 417 ? 18.086 -5.828 -14.731 1.00 91.88 417 LYS A C 1
ATOM 3361 O O . LYS A 1 417 ? 18.006 -4.975 -13.857 1.00 91.88 417 LYS A O 1
ATOM 3366 N N . GLU A 1 418 ? 19.152 -5.973 -15.502 1.00 90.00 418 GLU A N 1
ATOM 3367 C CA . GLU A 1 418 ? 20.379 -5.190 -15.380 1.00 90.00 418 GLU A CA 1
ATOM 3368 C C . GLU A 1 418 ? 20.479 -4.109 -16.466 1.00 90.00 418 GLU A C 1
ATOM 3370 O O . GLU A 1 418 ? 19.982 -4.305 -17.579 1.00 90.00 418 GLU A O 1
ATOM 3375 N N . PRO A 1 419 ? 21.126 -2.964 -16.193 1.00 86.00 419 PRO A N 1
ATOM 3376 C CA . PRO A 1 419 ? 21.238 -1.873 -17.155 1.00 86.00 419 PRO A CA 1
ATOM 3377 C C . PRO A 1 419 ? 22.167 -2.208 -18.334 1.00 86.00 419 PRO A C 1
ATOM 3379 O O . PRO A 1 419 ? 23.257 -2.749 -18.179 1.00 86.00 419 PRO A O 1
ATOM 3382 N N . GLY A 1 420 ? 21.780 -1.796 -19.544 1.00 84.00 420 GLY A N 1
ATOM 3383 C CA . GLY A 1 420 ? 22.659 -1.850 -20.716 1.00 84.00 420 GLY A CA 1
ATOM 3384 C C . GLY A 1 420 ? 23.023 -3.272 -21.161 1.00 84.00 420 GLY A C 1
ATOM 3385 O O . GLY A 1 420 ? 22.146 -4.037 -21.550 1.00 84.00 420 GLY A O 1
ATOM 3386 N N . ILE A 1 421 ? 24.325 -3.586 -21.185 1.00 86.06 421 ILE A N 1
ATOM 3387 C CA . ILE A 1 421 ? 24.888 -4.878 -21.633 1.00 86.06 421 ILE A CA 1
ATOM 3388 C C . ILE A 1 421 ? 25.715 -5.494 -20.495 1.00 86.06 421 ILE A C 1
ATOM 3390 O O . ILE A 1 421 ? 26.870 -5.888 -20.686 1.00 86.06 421 ILE A O 1
ATOM 3394 N N . THR A 1 422 ? 25.145 -5.547 -19.290 1.00 89.75 422 THR A N 1
ATOM 3395 C CA . THR A 1 422 ? 25.767 -6.247 -18.160 1.00 89.75 422 THR A CA 1
ATOM 3396 C C . THR A 1 422 ? 25.991 -7.705 -18.536 1.00 89.75 422 THR A C 1
ATOM 3398 O O . THR A 1 422 ? 25.097 -8.368 -19.073 1.00 89.75 422 THR A O 1
ATOM 3401 N N . LYS A 1 423 ? 27.203 -8.207 -18.286 1.00 91.38 423 LYS A N 1
ATOM 3402 C CA . LYS A 1 423 ? 27.587 -9.595 -18.581 1.00 91.38 423 LYS A CA 1
ATOM 3403 C C . LYS A 1 423 ? 27.320 -10.490 -17.377 1.00 91.38 423 LYS A C 1
ATOM 3405 O O . LYS A 1 423 ? 27.423 -10.045 -16.240 1.00 91.38 423 LYS A O 1
ATOM 3410 N N . LEU A 1 424 ? 27.111 -11.787 -17.622 1.00 89.62 424 LEU A N 1
ATOM 3411 C CA . LEU A 1 424 ? 26.891 -12.774 -16.555 1.00 89.62 424 LEU A CA 1
ATOM 3412 C C . LEU A 1 424 ? 27.987 -12.737 -15.477 1.00 89.62 424 LEU A C 1
ATOM 3414 O O . LEU A 1 424 ? 27.687 -12.806 -14.294 1.00 89.62 424 LEU A O 1
ATOM 3418 N N . ALA A 1 425 ? 29.253 -12.590 -15.876 1.00 90.44 425 ALA A N 1
ATOM 3419 C CA . ALA A 1 425 ? 30.373 -12.533 -14.937 1.00 90.44 425 ALA A CA 1
ATOM 3420 C C . ALA A 1 425 ? 30.309 -11.320 -13.990 1.00 90.44 425 ALA A C 1
ATOM 3422 O O . ALA A 1 425 ? 30.756 -11.412 -12.853 1.00 90.44 425 ALA A O 1
ATOM 3423 N N . GLU A 1 426 ? 29.753 -10.199 -14.451 1.00 91.12 426 GLU A N 1
ATOM 3424 C CA . GLU A 1 426 ? 29.655 -8.963 -13.675 1.00 91.12 426 GLU A CA 1
ATOM 3425 C C . GLU A 1 426 ? 28.577 -9.079 -12.596 1.00 91.12 426 GLU A C 1
ATOM 3427 O O . GLU A 1 426 ? 28.870 -8.870 -11.421 1.00 91.12 426 GLU A O 1
ATOM 3432 N N . ILE A 1 427 ? 27.365 -9.511 -12.968 1.00 90.62 427 ILE A N 1
ATOM 3433 C CA . ILE A 1 427 ? 26.292 -9.759 -11.996 1.00 90.62 427 ILE A CA 1
ATOM 3434 C C . ILE A 1 427 ? 26.661 -10.893 -11.032 1.00 90.62 427 ILE A C 1
ATOM 3436 O O . ILE A 1 427 ? 26.467 -10.749 -9.827 1.00 90.62 427 ILE A O 1
ATOM 3440 N N . ALA A 1 428 ? 27.253 -11.986 -11.529 1.00 90.50 428 ALA A N 1
ATOM 3441 C CA . ALA A 1 428 ? 27.673 -13.103 -10.688 1.00 90.50 428 ALA A CA 1
ATOM 3442 C C . ALA A 1 428 ? 28.721 -12.661 -9.662 1.00 90.50 428 ALA A C 1
ATOM 3444 O O . ALA A 1 428 ? 28.556 -12.943 -8.481 1.00 90.50 428 ALA A O 1
ATOM 3445 N N . SER A 1 429 ? 29.745 -11.910 -10.086 1.00 90.50 429 SER A N 1
ATOM 3446 C CA . SER A 1 429 ? 30.758 -11.383 -9.170 1.00 90.50 429 SER A CA 1
ATOM 3447 C C . SER A 1 429 ? 30.168 -10.384 -8.176 1.00 90.50 429 SER A C 1
ATOM 3449 O O . SER A 1 429 ? 30.567 -10.402 -7.017 1.00 90.50 429 SER A O 1
ATOM 3451 N N . ARG A 1 430 ? 29.230 -9.521 -8.594 1.00 90.56 430 ARG A N 1
ATOM 3452 C CA . ARG A 1 430 ? 28.585 -8.541 -7.705 1.00 90.56 430 ARG A CA 1
ATOM 3453 C C . ARG A 1 430 ? 27.778 -9.230 -6.604 1.00 90.56 430 ARG A C 1
ATOM 3455 O O . ARG A 1 430 ? 27.935 -8.884 -5.436 1.00 90.56 430 ARG A O 1
ATOM 3462 N N . LEU A 1 431 ? 26.947 -10.207 -6.973 1.00 89.81 431 LEU A N 1
ATOM 3463 C CA . LEU A 1 431 ? 26.149 -10.984 -6.021 1.00 89.81 431 LEU A CA 1
ATOM 3464 C C . LEU A 1 431 ? 27.041 -11.842 -5.116 1.00 89.81 431 LEU A C 1
ATOM 3466 O O . LEU A 1 431 ? 26.842 -11.855 -3.904 1.00 89.81 431 LEU A O 1
ATOM 3470 N N . GLU A 1 432 ? 28.049 -12.509 -5.681 1.00 89.81 432 GLU A N 1
ATOM 3471 C CA . GLU A 1 432 ? 29.008 -13.310 -4.918 1.00 89.81 432 GLU A CA 1
ATOM 3472 C C . GLU A 1 432 ? 29.743 -12.449 -3.884 1.00 89.81 432 GLU A C 1
ATOM 3474 O O . GLU A 1 432 ? 29.742 -12.793 -2.706 1.00 89.81 432 GLU A O 1
ATOM 3479 N N . SER A 1 433 ? 30.305 -11.299 -4.279 1.00 88.69 433 SER A N 1
ATOM 3480 C CA . SER A 1 433 ? 30.969 -10.380 -3.345 1.00 88.69 433 SER A CA 1
ATOM 3481 C C . SER A 1 433 ? 30.027 -9.902 -2.240 1.00 88.69 433 SER A C 1
ATOM 3483 O O . SER A 1 433 ? 30.377 -9.999 -1.068 1.00 88.69 433 SER A O 1
ATOM 3485 N N . PHE A 1 434 ? 28.809 -9.480 -2.590 1.00 87.69 434 PHE A N 1
ATOM 3486 C CA . PHE A 1 434 ? 27.822 -9.012 -1.617 1.00 87.69 434 PHE A CA 1
ATOM 3487 C C . PHE A 1 434 ? 27.480 -10.078 -0.561 1.00 87.69 434 PHE A C 1
ATOM 3489 O O . PHE A 1 434 ? 27.490 -9.808 0.643 1.00 87.69 434 PHE A O 1
ATOM 3496 N N . TYR A 1 435 ? 27.206 -11.314 -0.986 1.00 87.19 435 TYR A N 1
ATOM 3497 C CA . TYR A 1 435 ? 26.848 -12.382 -0.053 1.00 87.19 435 TYR A CA 1
ATOM 3498 C C . TYR A 1 435 ? 28.053 -12.959 0.694 1.00 87.19 435 TYR A C 1
ATOM 3500 O O . TYR A 1 435 ? 27.896 -13.385 1.839 1.00 87.19 435 TYR A O 1
ATOM 3508 N N . ILE A 1 436 ? 29.255 -12.931 0.110 1.00 88.56 436 ILE A N 1
ATOM 3509 C CA . ILE A 1 436 ? 30.499 -13.254 0.821 1.00 88.56 436 ILE A CA 1
ATOM 3510 C C . ILE A 1 436 ? 30.747 -12.254 1.951 1.00 88.56 436 ILE A C 1
ATOM 3512 O O . ILE A 1 436 ? 31.107 -12.680 3.048 1.00 88.56 436 ILE A O 1
ATOM 3516 N N . ASP A 1 437 ? 30.524 -10.962 1.715 1.00 86.56 437 ASP A N 1
ATOM 3517 C CA . ASP A 1 437 ? 30.681 -9.933 2.746 1.00 86.56 437 ASP A CA 1
ATOM 3518 C C . ASP A 1 437 ? 29.653 -10.113 3.874 1.00 86.56 437 ASP A C 1
ATOM 3520 O O . ASP A 1 437 ? 29.978 -9.937 5.049 1.00 86.56 437 ASP A O 1
ATOM 3524 N N . LYS A 1 438 ? 28.430 -10.549 3.539 1.00 83.62 438 LYS A N 1
ATOM 3525 C CA . LYS A 1 438 ? 27.350 -10.783 4.511 1.00 83.62 438 LYS A CA 1
ATOM 3526 C C . LYS A 1 438 ? 27.502 -12.077 5.322 1.00 83.62 438 LYS A C 1
ATOM 3528 O O . LYS A 1 438 ? 27.251 -12.076 6.526 1.00 83.62 438 LYS A O 1
ATOM 3533 N N . PHE A 1 439 ? 27.861 -13.192 4.683 1.00 84.94 439 PHE A N 1
ATOM 3534 C CA . PHE A 1 439 ? 27.824 -14.533 5.292 1.00 84.94 439 PHE A CA 1
ATOM 3535 C C . PHE A 1 439 ? 29.198 -15.191 5.478 1.00 84.94 439 PHE A C 1
ATOM 3537 O O . PHE A 1 439 ? 29.308 -16.197 6.186 1.00 84.94 439 PHE A O 1
ATOM 3544 N N . GLY A 1 440 ? 30.244 -14.633 4.871 1.00 85.00 440 GLY A N 1
ATOM 3545 C CA . GLY A 1 440 ? 31.603 -15.164 4.873 1.00 85.00 440 GLY A CA 1
ATOM 3546 C C . GLY A 1 440 ? 31.904 -16.078 3.680 1.00 85.00 440 GLY A C 1
ATOM 3547 O O . GLY A 1 440 ? 31.079 -16.876 3.238 1.00 85.00 440 GLY A O 1
ATOM 3548 N N . LYS A 1 441 ? 33.150 -16.012 3.195 1.00 83.12 441 LYS A N 1
ATOM 3549 C CA . LYS A 1 441 ? 33.626 -16.697 1.975 1.00 83.12 441 LYS A CA 1
ATOM 3550 C C . LYS A 1 441 ? 33.435 -18.218 1.958 1.00 83.12 441 LYS A C 1
ATOM 3552 O O . LYS A 1 441 ? 33.347 -18.805 0.890 1.00 83.12 441 LYS A O 1
ATOM 3557 N N . THR A 1 442 ? 33.406 -18.873 3.115 1.00 81.69 442 THR A N 1
ATOM 3558 C CA . THR A 1 442 ? 33.260 -20.337 3.203 1.00 81.69 442 THR A CA 1
ATOM 3559 C C . THR A 1 442 ? 31.812 -20.809 3.122 1.00 81.69 442 THR A C 1
ATOM 3561 O O . THR A 1 442 ? 31.581 -22.010 3.083 1.00 81.69 442 THR A O 1
ATOM 3564 N N . GLN A 1 443 ? 30.846 -19.890 3.158 1.00 81.94 443 GLN A N 1
ATOM 3565 C CA . GLN A 1 443 ? 29.422 -20.199 3.303 1.00 81.94 443 GLN A CA 1
ATOM 3566 C C . GLN A 1 443 ? 28.615 -19.936 2.030 1.00 81.94 443 GLN A C 1
ATOM 3568 O O . GLN A 1 443 ? 27.422 -20.225 2.006 1.00 81.94 443 GLN A O 1
ATOM 3573 N N . VAL A 1 444 ? 29.242 -19.362 1.002 1.00 85.12 444 VAL A N 1
ATOM 3574 C CA . VAL A 1 444 ? 28.588 -18.962 -0.245 1.00 85.12 444 VAL A CA 1
ATOM 3575 C C . VAL A 1 444 ? 29.302 -19.640 -1.404 1.00 85.12 444 VAL A C 1
ATOM 3577 O O . VAL A 1 444 ? 30.516 -19.510 -1.549 1.00 85.12 444 VAL A O 1
ATOM 3580 N N . GLU A 1 445 ? 28.539 -20.350 -2.229 1.00 86.06 445 GLU A N 1
ATOM 3581 C CA . GLU A 1 445 ? 29.018 -20.985 -3.453 1.00 86.06 445 GLU A CA 1
ATOM 3582 C C . GLU A 1 445 ? 28.104 -20.602 -4.620 1.00 86.06 445 GLU A C 1
ATOM 3584 O O . GLU A 1 445 ? 26.879 -20.677 -4.521 1.00 86.06 445 GLU A O 1
ATOM 3589 N N . MET A 1 446 ? 28.705 -20.197 -5.740 1.00 87.56 446 MET A N 1
ATOM 3590 C CA . MET A 1 446 ? 27.972 -19.872 -6.961 1.00 87.56 446 MET A CA 1
ATOM 3591 C C . MET A 1 446 ? 27.735 -21.128 -7.801 1.00 87.56 446 MET A C 1
ATOM 3593 O O . MET A 1 446 ? 28.674 -21.700 -8.364 1.00 87.56 446 MET A O 1
ATOM 3597 N N . ILE A 1 447 ? 26.467 -21.513 -7.955 1.00 86.62 447 ILE A N 1
ATOM 3598 C CA . ILE A 1 447 ? 26.060 -22.581 -8.873 1.00 86.62 447 ILE A CA 1
ATOM 3599 C C . ILE A 1 447 ? 26.209 -22.064 -10.309 1.00 86.62 447 ILE A C 1
ATOM 3601 O O . ILE A 1 447 ? 25.538 -21.122 -10.723 1.00 86.62 447 ILE A O 1
ATOM 3605 N N . LYS A 1 448 ? 27.126 -22.671 -11.069 1.00 83.38 448 LYS A N 1
ATOM 3606 C CA . LYS A 1 448 ? 27.407 -22.299 -12.470 1.00 83.38 448 LYS A CA 1
ATOM 3607 C C . LYS A 1 448 ? 26.565 -23.075 -13.481 1.00 83.38 448 LYS A C 1
ATOM 3609 O O . LYS A 1 448 ? 26.531 -22.699 -14.651 1.00 83.38 448 LYS A O 1
ATOM 3614 N N . ASP A 1 449 ? 25.939 -24.166 -13.047 1.00 82.56 449 ASP A N 1
ATOM 3615 C CA . ASP A 1 449 ? 25.026 -24.941 -13.880 1.00 82.56 449 ASP A CA 1
ATOM 3616 C C . ASP A 1 449 ? 23.671 -24.223 -13.990 1.00 82.56 449 ASP A C 1
ATOM 3618 O O . ASP A 1 449 ? 23.209 -23.589 -13.046 1.00 82.56 449 ASP A O 1
ATOM 3622 N N . SER A 1 450 ? 23.051 -24.299 -15.165 1.00 81.75 450 SER A N 1
ATOM 3623 C CA . SER A 1 450 ? 21.732 -23.719 -15.443 1.00 81.75 450 SER A CA 1
ATOM 3624 C C . SER A 1 450 ? 20.590 -24.727 -15.280 1.00 81.75 450 SER A C 1
ATOM 3626 O O . SER A 1 450 ? 19.426 -24.338 -15.386 1.00 81.75 450 SER A O 1
ATOM 3628 N N . ASN A 1 451 ? 20.905 -26.003 -15.039 1.00 84.12 451 ASN A N 1
ATOM 3629 C CA . ASN A 1 451 ? 19.914 -27.045 -14.785 1.00 84.12 451 ASN A CA 1
ATOM 3630 C C . ASN A 1 451 ? 19.126 -26.798 -13.490 1.00 84.12 451 ASN A C 1
ATOM 3632 O O . ASN A 1 451 ? 19.566 -26.065 -12.603 1.00 84.12 451 ASN A O 1
ATOM 3636 N N . ASP A 1 452 ? 17.967 -27.448 -13.383 1.00 78.75 452 ASP A N 1
ATOM 3637 C CA . ASP A 1 452 ? 17.138 -27.379 -12.183 1.00 78.75 452 ASP A CA 1
ATOM 3638 C C . ASP A 1 452 ? 17.900 -27.913 -10.968 1.00 78.75 452 ASP A C 1
ATOM 3640 O O . ASP A 1 452 ? 18.472 -29.009 -10.970 1.00 78.75 452 ASP A O 1
ATOM 3644 N N . VAL A 1 453 ? 17.912 -27.108 -9.911 1.00 80.44 453 VAL A N 1
ATOM 3645 C CA . VAL A 1 453 ? 18.729 -27.368 -8.733 1.00 80.44 453 VAL A CA 1
ATOM 3646 C C . VAL A 1 453 ? 18.050 -28.413 -7.849 1.00 80.44 453 VAL A C 1
ATOM 3648 O O . VAL A 1 453 ? 16.989 -28.184 -7.265 1.00 80.44 453 VAL A O 1
ATOM 3651 N N . ASN A 1 454 ? 18.689 -29.575 -7.697 1.00 77.44 454 ASN A N 1
ATOM 3652 C CA . ASN A 1 454 ? 18.210 -30.604 -6.780 1.00 77.44 454 ASN A CA 1
ATOM 3653 C C . ASN A 1 454 ? 18.563 -30.251 -5.324 1.00 77.44 454 ASN A C 1
ATOM 3655 O O . ASN A 1 454 ? 19.697 -30.434 -4.869 1.00 77.44 454 ASN A O 1
ATOM 3659 N N . ARG A 1 455 ? 17.555 -29.806 -4.567 1.00 76.06 455 ARG A N 1
ATOM 3660 C CA . ARG A 1 455 ? 17.689 -29.387 -3.160 1.00 76.06 455 ARG A CA 1
ATOM 3661 C C . ARG A 1 455 ? 18.298 -30.472 -2.260 1.00 76.06 455 ARG A C 1
ATOM 3663 O O . ARG A 1 455 ? 19.115 -30.162 -1.400 1.00 76.06 455 ARG A O 1
ATOM 3670 N N . ALA A 1 456 ? 17.995 -31.749 -2.508 1.00 71.56 456 ALA A N 1
ATOM 3671 C CA . ALA A 1 456 ? 18.503 -32.856 -1.691 1.00 71.56 456 ALA A CA 1
ATOM 3672 C C . ALA A 1 456 ? 20.025 -33.069 -1.826 1.00 71.56 456 ALA A C 1
ATOM 3674 O O . ALA A 1 456 ? 20.661 -33.575 -0.902 1.00 71.56 456 ALA A O 1
ATOM 3675 N N . SER A 1 457 ? 20.620 -32.684 -2.963 1.00 67.81 457 SER A N 1
ATOM 3676 C CA . SER A 1 457 ? 22.073 -32.782 -3.167 1.00 67.81 457 SER A CA 1
ATOM 3677 C C . SER A 1 457 ? 22.868 -31.647 -2.519 1.00 67.81 457 SER A C 1
ATOM 3679 O O . SER A 1 457 ? 24.044 -31.839 -2.217 1.00 67.81 457 SER A O 1
ATOM 3681 N N . LEU A 1 458 ? 22.235 -30.500 -2.254 1.00 68.25 458 LEU A N 1
ATOM 3682 C CA . LEU A 1 458 ? 22.884 -29.336 -1.644 1.00 68.25 458 LEU A CA 1
ATOM 3683 C C . LEU A 1 458 ? 23.085 -29.510 -0.129 1.00 68.25 458 LEU A C 1
ATOM 3685 O O . LEU A 1 458 ? 24.143 -29.176 0.404 1.00 68.25 458 LEU A O 1
ATOM 3689 N N . ASP A 1 459 ? 22.123 -30.132 0.560 1.00 56.75 459 ASP A N 1
ATOM 3690 C CA . ASP A 1 459 ? 22.202 -30.402 2.006 1.00 56.75 459 ASP A CA 1
ATOM 3691 C C . ASP A 1 459 ? 23.303 -31.405 2.391 1.00 56.75 459 ASP A C 1
ATOM 3693 O O . ASP A 1 459 ? 23.787 -31.409 3.527 1.00 56.75 459 ASP A O 1
ATOM 3697 N N . LEU A 1 460 ? 23.723 -32.265 1.458 1.00 50.28 460 LEU A N 1
ATOM 3698 C CA . LEU A 1 460 ? 24.819 -33.217 1.671 1.00 50.28 460 LEU A CA 1
ATOM 3699 C C . LEU A 1 460 ? 26.200 -32.543 1.631 1.00 50.28 460 LEU A C 1
ATOM 3701 O O . LEU A 1 460 ? 27.132 -33.055 2.252 1.00 50.28 460 LEU A O 1
ATOM 3705 N N . ALA A 1 461 ? 26.334 -31.405 0.941 1.00 50.09 461 ALA A N 1
ATOM 3706 C CA . ALA A 1 461 ? 27.580 -30.641 0.861 1.00 50.09 461 ALA A CA 1
ATOM 3707 C C . ALA A 1 461 ? 27.798 -29.753 2.100 1.00 50.09 461 ALA A C 1
ATOM 3709 O O . ALA A 1 461 ? 28.920 -29.658 2.588 1.00 50.09 461 ALA A O 1
ATOM 3710 N N . ASN A 1 462 ? 26.722 -29.204 2.677 1.00 47.16 462 ASN A N 1
ATOM 3711 C CA . ASN A 1 462 ? 26.767 -28.347 3.873 1.00 47.16 462 ASN A CA 1
ATOM 3712 C C . ASN A 1 462 ? 26.867 -29.111 5.213 1.00 47.16 462 ASN A C 1
ATOM 3714 O O . ASN A 1 462 ? 26.930 -28.493 6.274 1.00 47.16 462 ASN A O 1
ATOM 3718 N N . LYS A 1 463 ? 26.867 -30.453 5.185 1.00 38.25 463 LYS A N 1
ATOM 3719 C CA . LYS A 1 463 ? 27.023 -31.332 6.364 1.00 38.25 463 LYS A CA 1
ATOM 3720 C C . LYS A 1 463 ? 28.447 -31.872 6.570 1.00 38.25 463 LYS A C 1
ATOM 3722 O O . LYS A 1 463 ? 28.625 -32.746 7.420 1.00 38.25 463 LYS A O 1
ATOM 3727 N N . LYS A 1 464 ? 29.440 -31.401 5.809 1.00 33.50 464 LYS A N 1
ATOM 3728 C CA . LYS A 1 464 ? 30.850 -31.789 5.972 1.00 33.50 464 LYS A CA 1
ATOM 3729 C C . LYS A 1 464 ? 31.693 -30.709 6.624 1.00 33.50 464 LYS A C 1
ATOM 3731 O O . LYS A 1 464 ? 31.531 -29.533 6.244 1.00 33.50 464 LYS A O 1
#